Protein AF-A0A9P9U922-F1 (afdb_monomer)

Foldseek 3Di:
DPDPPLLCVLCVLVVVLVVLLVLLVVLLADDPQQAQDLDDPDPVLLVQLLVLLCLAVCLAAVPDLVVVLVVLVVVSPDDQDPDDDPPDDGPDNDSVSVLVSLQSSLNSLLLRDLQSLCSSSSNSSVSNNVSVCPDPVNVVCVDPVNVVVVVVVVVCCVVVVPDDDAADASVLPDPDPPPDDPDPDDRDGDPLLEDHSCNNNNLVVQLVVLLVVLVVLLVCVVVVVVVVDCPVSLVVLVVSLVVNVVSVVVSVVSQVSNQVVQDPDDDPPFGRLSCLNSNLVVLLVSLLSQLLSLLVCCVVCLPDVVSVVSVVSNLVSLVSLQCLQQPDDDDQDDDDVVNVSVVSNVSSSSSLNSCLLRHPDDSVVSNLLSLLSLLVVQVSVLVVVVVVDVDQDDPVVGDVVSVVSLVSQLVSLVSSVSSPDSDLVSNLVSQLSSQLSVCSNVVDDDLVSSLVSSSVSSSVSSVPSSVSSVVSSVVSNVVSVVVVVVVVVVVVVVVVVVVPDDPDDDDDDDDDDDDDPPPPVPCDLVNPCVVVCPPVVPSVVSSVCSPVCVVSVVSSVSSSPPDDGDDPPD

pLDDT: mean 71.54, std 20.99, range [20.98, 97.62]

Nearest PDB structures (foldseek):
  8fbj-assembly1_A  TM=4.186E-01  e=2.062E-01  synthetic construct

Radius of gyration: 27.74 Å; Cα contacts (8 Å, |Δi|>4): 482; chains: 1; bounding box: 73×78×80 Å

Structure (mmCIF, N/CA/C/O backbone):
data_AF-A0A9P9U922-F1
#
_entry.id   AF-A0A9P9U922-F1
#
loop_
_atom_site.group_PDB
_atom_site.id
_atom_site.type_symbol
_atom_site.label_atom_id
_atom_site.label_alt_id
_atom_site.label_comp_id
_atom_site.label_asym_id
_atom_site.label_entity_id
_atom_site.label_seq_id
_atom_site.pdbx_PDB_ins_code
_atom_site.Cartn_x
_atom_site.Cartn_y
_atom_site.Cartn_z
_atom_site.occupancy
_atom_site.B_iso_or_equiv
_atom_site.auth_seq_id
_atom_site.auth_comp_id
_atom_site.auth_asym_id
_atom_site.auth_atom_id
_atom_site.pdbx_PDB_model_num
ATOM 1 N N . MET A 1 1 ? -33.347 -17.038 28.686 1.00 32.34 1 MET A N 1
ATOM 2 C CA . MET A 1 1 ? -33.415 -18.305 27.909 1.00 32.34 1 MET A CA 1
ATOM 3 C C . MET A 1 1 ? -34.198 -18.147 26.591 1.00 32.34 1 MET A C 1
ATOM 5 O O . MET A 1 1 ? -34.842 -19.084 26.133 1.00 32.34 1 MET A O 1
ATOM 9 N N . ILE A 1 2 ? -34.115 -16.980 25.937 1.00 28.08 2 ILE A N 1
ATOM 10 C CA . ILE A 1 2 ? -34.698 -16.728 24.614 1.00 28.08 2 ILE A CA 1
ATOM 11 C C . ILE A 1 2 ? -33.537 -16.461 23.643 1.00 28.08 2 ILE A C 1
ATOM 13 O O . ILE A 1 2 ? -32.836 -15.471 23.775 1.00 28.08 2 ILE A O 1
ATOM 17 N N . ARG A 1 3 ? -33.389 -17.379 22.675 1.00 39.81 3 ARG A N 1
ATOM 18 C CA . ARG A 1 3 ? -32.701 -17.266 21.370 1.00 39.81 3 ARG A CA 1
ATOM 19 C C . ARG A 1 3 ? -31.158 -17.199 21.296 1.00 39.81 3 ARG A C 1
ATOM 21 O O . ARG A 1 3 ? -30.602 -16.337 20.630 1.00 39.81 3 ARG A O 1
ATOM 28 N N . ASN A 1 4 ? -30.508 -18.308 21.663 1.00 40.44 4 ASN A N 1
ATOM 29 C CA . ASN A 1 4 ? -29.252 -18.742 21.009 1.00 40.44 4 ASN A CA 1
ATOM 30 C C . ASN A 1 4 ? -29.443 -19.123 19.516 1.00 40.44 4 ASN A C 1
ATOM 32 O O . ASN A 1 4 ? -28.481 -19.302 18.778 1.00 40.44 4 ASN A O 1
ATOM 36 N N . GLY A 1 5 ? -30.689 -19.262 19.040 1.00 40.25 5 GLY A N 1
ATOM 37 C CA . GLY A 1 5 ? -30.994 -19.720 17.678 1.00 40.25 5 GLY A CA 1
ATOM 38 C C . GLY A 1 5 ? -30.878 -18.664 16.570 1.00 40.25 5 GLY A C 1
ATOM 39 O O . GLY A 1 5 ? -30.696 -19.034 15.413 1.00 40.25 5 GLY A O 1
ATOM 40 N N . THR A 1 6 ? -30.991 -17.368 16.882 1.00 42.88 6 THR A N 1
ATOM 41 C CA . THR A 1 6 ? -30.854 -16.283 15.887 1.00 42.88 6 THR A CA 1
ATOM 42 C C . THR A 1 6 ? -29.397 -15.896 15.664 1.00 42.88 6 THR A C 1
ATOM 44 O O . THR A 1 6 ? -29.002 -15.772 14.509 1.00 42.88 6 THR A O 1
ATOM 47 N N . ALA A 1 7 ? -28.588 -15.828 16.729 1.00 43.66 7 ALA A N 1
ATOM 48 C CA . ALA A 1 7 ? -27.140 -15.613 16.638 1.00 43.66 7 ALA A CA 1
ATOM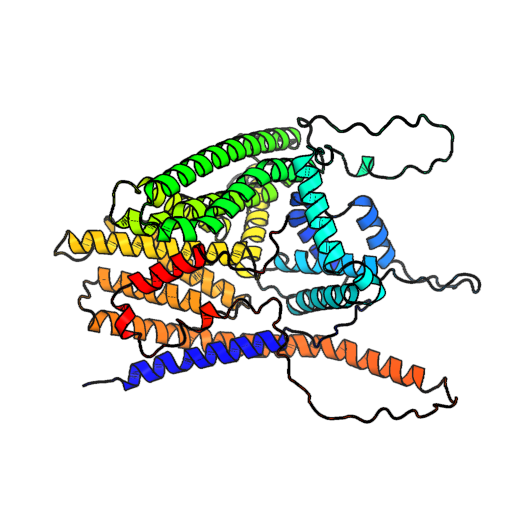 49 C C . ALA A 1 7 ? -26.437 -16.725 15.836 1.00 43.66 7 ALA A C 1
ATOM 51 O O . ALA A 1 7 ? -25.628 -16.451 14.953 1.00 43.66 7 ALA A O 1
ATOM 52 N N . ASN A 1 8 ? -26.839 -17.985 16.046 1.00 49.88 8 ASN A N 1
ATOM 53 C CA . ASN A 1 8 ? -26.314 -19.115 15.275 1.00 49.88 8 ASN A CA 1
ATOM 54 C C . ASN A 1 8 ? -26.679 -19.069 13.781 1.00 49.88 8 ASN A C 1
ATOM 56 O O . ASN A 1 8 ? -25.929 -19.595 12.964 1.00 49.88 8 ASN A O 1
ATOM 60 N N . LYS A 1 9 ? -27.809 -18.457 13.395 1.00 52.31 9 LYS A N 1
ATOM 61 C CA . LYS A 1 9 ? -28.196 -18.326 11.979 1.00 52.31 9 LYS A CA 1
ATOM 62 C C . LYS A 1 9 ? -27.484 -17.169 11.279 1.00 52.31 9 LYS A C 1
ATOM 64 O O . LYS A 1 9 ? -27.057 -17.356 10.145 1.00 52.31 9 LYS A O 1
ATOM 69 N N . SER A 1 10 ? -27.335 -16.015 11.935 1.00 52.56 10 SER A N 1
ATOM 70 C CA . SER A 1 10 ? -26.646 -14.851 11.357 1.00 52.56 10 SER A CA 1
ATOM 71 C C . SER A 1 10 ? -25.145 -15.096 11.177 1.00 52.56 10 SER A C 1
ATOM 73 O O . SER A 1 10 ? -24.567 -14.692 10.173 1.00 52.56 10 SER A O 1
ATOM 75 N N . MET A 1 11 ? -24.513 -15.833 12.094 1.00 55.59 11 MET A N 1
ATOM 76 C CA . MET A 1 11 ? -23.081 -16.143 12.018 1.00 55.59 11 MET A CA 1
ATOM 77 C C . MET A 1 11 ? -22.726 -17.330 11.113 1.00 55.59 11 MET A C 1
ATOM 79 O O . MET A 1 11 ? -21.585 -17.432 10.659 1.00 55.59 11 MET A O 1
ATOM 83 N N . ALA A 1 12 ? -23.687 -18.204 10.791 1.00 64.69 12 ALA A N 1
ATOM 84 C CA . ALA A 1 12 ? -23.466 -19.359 9.914 1.00 64.69 12 ALA A CA 1
ATOM 85 C C . ALA A 1 12 ? -22.995 -18.978 8.497 1.00 64.69 12 ALA A C 1
ATOM 87 O O . ALA A 1 12 ? -22.402 -19.802 7.798 1.00 64.69 12 ALA A O 1
ATOM 88 N N . GLY A 1 13 ? -23.218 -17.735 8.058 1.00 73.38 13 GLY A N 1
ATOM 89 C CA . GLY A 1 13 ? -22.743 -17.269 6.757 1.00 73.38 13 GLY A CA 1
ATOM 90 C C . GLY A 1 13 ? -21.287 -16.796 6.728 1.00 73.38 13 GLY A C 1
ATOM 91 O O . GLY A 1 13 ? -20.715 -16.734 5.644 1.00 73.38 13 GLY A O 1
ATOM 92 N N . VAL A 1 14 ? -20.630 -16.550 7.871 1.00 76.69 14 VAL A N 1
ATOM 93 C CA . VAL A 1 14 ? -19.193 -16.198 7.896 1.00 76.69 14 VAL A CA 1
ATOM 94 C C . VAL A 1 14 ? -18.318 -17.347 7.357 1.00 76.69 14 VAL A C 1
ATOM 96 O O . VAL A 1 14 ? -17.495 -17.093 6.469 1.00 76.69 14 VAL A O 1
ATOM 99 N N . PRO A 1 15 ? -18.515 -18.619 7.772 1.00 82.62 15 PRO A N 1
ATOM 100 C CA . PRO A 1 15 ? -17.870 -19.765 7.128 1.00 82.62 15 PRO A CA 1
ATOM 101 C C . PRO A 1 15 ? -18.135 -19.848 5.621 1.00 82.62 15 PRO A C 1
ATOM 103 O O . PRO A 1 15 ? -17.223 -20.168 4.858 1.00 82.62 15 PRO A O 1
ATOM 106 N N . LYS A 1 16 ? -19.351 -19.508 5.172 1.00 87.62 16 LYS A N 1
ATOM 107 C CA . LYS A 1 16 ? -19.702 -19.478 3.745 1.00 87.62 16 LYS A CA 1
ATOM 108 C C . LYS A 1 16 ? -18.921 -18.398 2.993 1.00 87.62 16 LYS A C 1
ATOM 110 O O . LYS A 1 16 ? -18.340 -18.705 1.955 1.00 87.62 16 LYS A O 1
ATOM 115 N N . CYS A 1 17 ? -18.817 -17.181 3.531 1.00 84.69 17 CYS A N 1
ATOM 116 C CA . CYS A 1 17 ? -17.951 -16.133 2.980 1.00 84.69 17 CYS A CA 1
ATOM 117 C C . CYS A 1 17 ? -16.496 -16.611 2.869 1.00 84.69 17 CYS A C 1
ATOM 119 O O . CYS A 1 17 ? -15.864 -16.419 1.833 1.00 84.69 17 CYS A O 1
ATOM 121 N N . LYS A 1 18 ? -15.970 -17.293 3.899 1.00 83.44 18 LYS A N 1
ATOM 122 C CA . LYS A 1 18 ? -14.609 -17.858 3.888 1.00 83.44 18 LYS A CA 1
ATOM 123 C C . LYS A 1 18 ? -14.441 -18.941 2.814 1.00 83.44 18 LYS A C 1
ATOM 125 O O . LYS A 1 18 ? -13.422 -18.962 2.126 1.00 83.44 18 LYS A O 1
ATOM 130 N N . ALA A 1 19 ? -15.426 -19.821 2.646 1.00 85.56 19 ALA A N 1
ATOM 131 C CA . ALA A 1 19 ? -15.414 -20.859 1.616 1.00 85.56 19 ALA A CA 1
ATOM 132 C C . ALA A 1 19 ? -15.470 -20.267 0.195 1.00 85.56 19 ALA A C 1
ATOM 134 O O . ALA A 1 19 ? -14.677 -20.659 -0.664 1.00 85.56 19 ALA A O 1
ATOM 135 N N . LEU A 1 20 ? -16.337 -19.276 -0.040 1.00 89.50 20 LEU A N 1
ATOM 136 C CA . LEU A 1 20 ? -16.406 -18.543 -1.308 1.00 89.50 20 LEU A CA 1
ATOM 137 C C . LEU A 1 20 ? -15.093 -17.811 -1.592 1.00 89.50 20 LEU A C 1
ATOM 139 O O . LEU A 1 20 ? -14.554 -17.932 -2.685 1.00 89.50 20 LEU A O 1
ATOM 143 N N . ALA A 1 21 ? -14.520 -17.137 -0.593 1.00 82.94 21 ALA A N 1
ATOM 144 C CA . ALA A 1 21 ? -13.228 -16.473 -0.719 1.00 82.94 21 ALA A CA 1
ATOM 145 C C . ALA A 1 21 ? -12.113 -17.442 -1.136 1.00 82.94 21 ALA A C 1
ATOM 147 O O . ALA A 1 21 ? -11.343 -17.140 -2.046 1.00 82.94 21 ALA A O 1
ATOM 148 N N . ARG A 1 22 ? -12.038 -18.624 -0.507 1.00 81.50 22 ARG A N 1
ATOM 149 C CA . ARG A 1 22 ? -11.086 -19.682 -0.889 1.00 81.50 22 ARG A CA 1
ATOM 150 C C . ARG A 1 22 ? -11.317 -20.159 -2.321 1.00 81.50 22 ARG A C 1
ATOM 152 O O . ARG A 1 22 ? -10.355 -20.287 -3.066 1.00 81.50 22 ARG A O 1
ATOM 159 N N . THR A 1 23 ? -12.574 -20.355 -2.707 1.00 89.44 23 THR A N 1
ATOM 160 C CA . THR A 1 23 ? -12.953 -20.796 -4.058 1.00 89.44 23 THR A CA 1
ATOM 161 C C . THR A 1 23 ? -12.551 -19.767 -5.115 1.00 89.44 23 THR A C 1
ATOM 163 O O . THR A 1 23 ? -11.872 -20.115 -6.074 1.00 89.44 23 THR A O 1
ATOM 166 N N . ILE A 1 24 ? -12.880 -18.489 -4.906 1.00 84.50 24 ILE A N 1
ATOM 167 C CA . ILE A 1 24 ? -12.499 -17.383 -5.796 1.00 84.50 24 ILE A CA 1
ATOM 168 C C . ILE A 1 24 ? -10.975 -17.293 -5.924 1.00 84.50 24 ILE A C 1
ATOM 170 O O . ILE A 1 24 ? -10.453 -17.159 -7.026 1.00 84.50 24 ILE A O 1
ATOM 174 N N . LYS A 1 25 ? -10.242 -17.364 -4.804 1.00 81.62 25 LYS A N 1
ATOM 175 C CA . LYS A 1 25 ? -8.772 -17.324 -4.818 1.00 81.62 25 LYS A CA 1
ATOM 176 C C . LYS A 1 25 ? -8.188 -18.505 -5.592 1.00 81.62 25 LYS A C 1
ATOM 178 O O . LYS A 1 25 ? -7.341 -18.279 -6.444 1.00 81.62 25 LYS A O 1
ATOM 183 N N . ALA A 1 26 ? -8.681 -19.719 -5.349 1.00 80.62 26 ALA A N 1
ATOM 184 C CA . ALA A 1 26 ? -8.250 -20.913 -6.071 1.00 80.62 26 ALA A CA 1
ATOM 185 C C . ALA A 1 26 ? -8.531 -20.808 -7.578 1.00 80.62 26 ALA A C 1
ATOM 187 O O . ALA A 1 26 ? -7.678 -21.167 -8.374 1.00 80.62 26 ALA A O 1
ATOM 188 N N . GLN A 1 27 ? -9.683 -20.256 -7.973 1.00 85.12 27 GLN A N 1
ATOM 189 C CA . GLN A 1 27 ? -10.014 -20.023 -9.383 1.00 85.12 27 GLN A CA 1
ATOM 190 C C . GLN A 1 27 ? -9.101 -18.991 -10.048 1.00 85.12 27 GLN A C 1
ATOM 192 O O . GLN A 1 27 ? -8.817 -19.116 -11.230 1.00 85.12 27 GLN A O 1
ATOM 197 N N . ARG A 1 28 ? -8.664 -17.961 -9.313 1.00 83.31 28 ARG A N 1
ATOM 198 C CA . ARG A 1 28 ? -7.749 -16.926 -9.827 1.00 83.31 28 ARG A CA 1
ATOM 199 C C . ARG A 1 28 ? -6.320 -17.429 -10.001 1.00 83.31 28 ARG A C 1
ATOM 201 O O . ARG A 1 28 ? -5.574 -16.834 -10.772 1.00 83.31 28 ARG A O 1
ATOM 208 N N . THR A 1 29 ? -5.931 -18.463 -9.263 1.00 80.56 29 THR A N 1
ATOM 209 C CA . THR A 1 29 ? -4.588 -19.032 -9.312 1.00 80.56 29 THR A CA 1
ATOM 210 C C . THR A 1 29 ? -4.465 -19.979 -10.509 1.00 80.56 29 THR A C 1
ATOM 212 O O . THR A 1 29 ? -5.169 -20.989 -10.548 1.00 80.56 29 THR A O 1
ATOM 215 N N . PRO A 1 30 ? -3.583 -19.696 -11.485 1.00 81.50 30 PRO A N 1
ATOM 216 C CA . PRO A 1 30 ? -3.319 -20.632 -12.569 1.00 81.50 30 PRO A CA 1
ATOM 217 C C . PRO A 1 30 ? -2.606 -21.890 -12.038 1.00 81.50 30 PRO A C 1
ATOM 219 O O . PRO A 1 30 ? -1.911 -21.817 -11.018 1.00 81.50 30 PRO A O 1
ATOM 222 N N . PRO A 1 31 ? -2.746 -23.045 -12.715 1.00 84.12 31 PRO A N 1
ATOM 223 C CA . PRO A 1 31 ? -1.982 -24.237 -12.368 1.00 84.12 31 PRO A CA 1
ATOM 224 C C . PRO A 1 31 ? -0.480 -23.956 -12.494 1.00 84.12 31 PRO A C 1
ATOM 226 O O . PRO A 1 31 ? -0.033 -23.297 -13.431 1.00 84.12 31 PRO A O 1
ATOM 229 N N . TRP A 1 32 ? 0.297 -24.459 -11.537 1.00 75.62 32 TRP A N 1
ATOM 230 C CA . TRP A 1 32 ? 1.753 -24.366 -11.562 1.00 75.62 32 TRP A CA 1
ATOM 231 C C . TRP A 1 32 ? 2.366 -25.665 -12.112 1.00 75.62 32 TRP A C 1
ATOM 233 O O . TRP A 1 32 ? 1.946 -26.739 -11.673 1.00 75.62 32 TRP A O 1
ATOM 243 N N . PRO A 1 33 ? 3.386 -25.608 -12.992 1.00 82.69 33 PRO A N 1
ATOM 244 C CA . PRO A 1 33 ? 4.046 -24.406 -13.516 1.00 82.69 33 PRO A CA 1
ATOM 245 C C . PRO A 1 33 ? 3.242 -23.704 -14.622 1.00 82.69 33 PRO A C 1
ATOM 247 O O . PRO A 1 33 ? 2.665 -24.359 -15.488 1.00 82.69 33 PRO A O 1
ATOM 250 N N . ALA A 1 34 ? 3.248 -22.368 -14.616 1.00 82.75 34 ALA A N 1
ATOM 251 C CA . ALA A 1 34 ? 2.638 -21.556 -15.668 1.00 82.75 34 ALA A CA 1
ATOM 252 C C . ALA A 1 34 ? 3.722 -21.156 -16.675 1.00 82.75 34 ALA A C 1
ATOM 254 O O . ALA A 1 34 ? 4.553 -20.300 -16.391 1.00 82.75 34 ALA A O 1
ATOM 255 N N . ILE A 1 35 ? 3.758 -21.800 -17.838 1.00 87.00 35 ILE A N 1
ATOM 256 C CA . ILE A 1 35 ? 4.829 -21.574 -18.818 1.00 87.00 35 ILE A CA 1
ATOM 257 C C . ILE A 1 35 ? 4.649 -20.191 -19.472 1.00 87.00 35 ILE A C 1
ATOM 259 O O . ILE A 1 35 ? 3.552 -19.913 -19.961 1.00 87.00 35 ILE A O 1
ATOM 263 N N . PRO A 1 36 ? 5.696 -19.341 -19.537 1.00 85.31 36 PRO A N 1
ATOM 264 C CA . PRO A 1 36 ? 5.629 -18.064 -20.240 1.00 85.31 36 PRO A CA 1
ATOM 265 C C . PRO A 1 36 ? 5.176 -18.225 -21.692 1.00 85.31 36 PRO A C 1
ATOM 267 O O . PRO A 1 36 ? 5.830 -18.900 -22.491 1.00 85.31 36 PRO A O 1
ATOM 270 N N . THR A 1 37 ? 4.062 -17.585 -22.051 1.00 88.94 37 THR A N 1
ATOM 271 C CA . THR A 1 37 ? 3.566 -17.578 -23.438 1.00 88.94 37 THR A CA 1
ATOM 272 C C . THR A 1 37 ? 4.006 -16.330 -24.194 1.00 88.94 37 THR A C 1
ATOM 274 O O . THR A 1 37 ? 4.562 -15.401 -23.604 1.00 88.94 37 THR A O 1
ATOM 277 N N . ARG A 1 38 ? 3.733 -16.280 -25.504 1.00 87.44 38 ARG A N 1
ATOM 278 C CA . ARG A 1 38 ? 3.955 -15.071 -26.311 1.00 87.44 38 ARG A CA 1
ATOM 279 C C . ARG A 1 38 ? 2.786 -14.090 -26.305 1.00 87.44 38 ARG A C 1
ATOM 281 O O . ARG A 1 38 ? 2.889 -13.014 -26.882 1.00 87.44 38 ARG A O 1
ATOM 288 N N . ASP A 1 39 ? 1.691 -14.459 -25.652 1.00 87.50 39 ASP A N 1
ATOM 289 C CA . ASP A 1 39 ? 0.447 -13.711 -25.746 1.00 87.50 39 ASP A CA 1
ATOM 290 C C . ASP A 1 39 ? 0.516 -12.433 -24.918 1.00 87.50 39 ASP A C 1
ATOM 292 O O . ASP A 1 39 ? 0.851 -12.442 -23.726 1.00 87.50 39 ASP A O 1
ATOM 296 N N . LEU A 1 40 ? 0.151 -11.337 -25.572 1.00 90.56 40 LEU A N 1
ATOM 297 C CA . LEU A 1 40 ? -0.050 -10.030 -24.972 1.00 90.56 40 LEU A CA 1
ATOM 298 C C . LEU A 1 40 ? -1.486 -9.570 -25.258 1.00 90.56 40 LEU A C 1
ATOM 300 O O . LEU A 1 40 ? -2.073 -9.972 -26.268 1.00 90.56 40 LEU A O 1
ATOM 304 N N . PRO A 1 41 ? -2.072 -8.714 -24.402 1.00 93.12 41 PRO A N 1
ATOM 305 C CA . PRO A 1 41 ? -3.314 -8.027 -24.729 1.00 93.12 41 PRO A CA 1
ATOM 306 C C . PRO A 1 41 ? -3.183 -7.228 -26.037 1.00 93.12 41 PRO A C 1
ATOM 308 O O . PRO A 1 41 ? -2.066 -6.926 -26.468 1.00 93.12 41 PRO A O 1
ATOM 311 N N . PRO A 1 42 ? -4.307 -6.810 -26.650 1.00 94.69 42 PRO A N 1
ATOM 312 C CA . PRO A 1 42 ? -4.281 -5.870 -27.765 1.00 94.69 42 PRO A CA 1
ATOM 313 C C . PRO A 1 42 ? -3.360 -4.681 -27.473 1.00 94.69 42 PRO A C 1
ATOM 315 O O . PRO A 1 42 ? -3.430 -4.119 -26.379 1.00 94.69 42 PRO A O 1
ATOM 318 N N . ARG A 1 43 ? -2.542 -4.269 -28.453 1.00 94.12 43 ARG A N 1
ATOM 319 C CA . ARG A 1 43 ? -1.527 -3.209 -28.294 1.00 94.12 43 ARG A CA 1
ATOM 320 C C . ARG A 1 43 ? -2.062 -1.960 -27.590 1.00 94.12 43 ARG A C 1
ATOM 322 O O . ARG A 1 43 ? -1.434 -1.470 -26.667 1.00 94.12 43 ARG A O 1
ATOM 329 N N . ALA A 1 44 ? -3.277 -1.526 -27.929 1.00 95.62 44 ALA A N 1
ATOM 330 C CA . ALA A 1 44 ? -3.920 -0.372 -27.299 1.00 95.62 44 ALA A CA 1
ATOM 331 C C . ALA A 1 44 ? -4.126 -0.509 -25.776 1.00 95.62 44 ALA A C 1
ATOM 333 O O . ALA A 1 44 ? -4.098 0.495 -25.068 1.00 95.62 44 ALA A O 1
ATOM 334 N N . ILE A 1 45 ? -4.366 -1.723 -25.270 1.00 95.75 45 ILE A N 1
ATOM 335 C CA . ILE A 1 45 ? -4.446 -2.005 -23.830 1.00 95.75 45 ILE A CA 1
ATOM 336 C C . ILE A 1 45 ? -3.031 -2.064 -23.257 1.00 95.75 45 ILE A C 1
ATOM 338 O O . ILE A 1 45 ? -2.760 -1.423 -22.249 1.00 95.75 45 ILE A O 1
ATOM 342 N N . THR A 1 46 ? -2.123 -2.781 -23.919 1.00 96.12 46 THR A N 1
ATOM 343 C CA . THR A 1 46 ? -0.720 -2.925 -23.505 1.00 96.12 46 THR A CA 1
ATOM 344 C C . THR A 1 46 ? -0.030 -1.568 -23.328 1.00 96.12 46 THR A C 1
ATOM 346 O O . THR A 1 46 ? 0.558 -1.324 -22.276 1.00 96.12 46 THR A O 1
ATOM 349 N N . ASP A 1 47 ? -0.205 -0.645 -24.277 1.00 96.69 47 ASP A N 1
ATOM 350 C CA . ASP A 1 47 ? 0.311 0.728 -24.214 1.00 96.69 47 ASP A CA 1
ATOM 351 C C . ASP A 1 47 ? -0.221 1.476 -22.976 1.00 96.69 47 ASP A C 1
ATOM 353 O O . ASP A 1 47 ? 0.543 2.099 -22.241 1.00 96.69 47 ASP A O 1
ATOM 357 N N . GLN A 1 48 ? -1.523 1.359 -22.681 1.00 96.19 48 GLN A N 1
ATOM 358 C CA . GLN A 1 48 ? -2.130 1.995 -21.503 1.00 96.19 48 GLN A CA 1
ATOM 359 C C . GLN A 1 48 ? -1.597 1.422 -20.182 1.00 96.19 48 GLN A C 1
ATOM 361 O O . GLN A 1 48 ? -1.450 2.158 -19.205 1.00 96.19 48 GLN A O 1
ATOM 366 N N . LEU A 1 49 ? -1.315 0.117 -20.126 1.00 93.69 49 LEU A N 1
ATOM 367 C CA . LEU A 1 49 ? -0.741 -0.525 -18.941 1.00 93.69 49 LEU A CA 1
ATOM 368 C C . LEU A 1 49 ? 0.716 -0.105 -18.720 1.00 93.69 49 LEU A C 1
ATOM 370 O O . LEU A 1 49 ? 1.096 0.168 -17.581 1.00 93.69 49 LEU A O 1
ATOM 374 N N . ILE A 1 50 ? 1.507 0.002 -19.791 1.00 94.75 50 ILE A N 1
ATOM 375 C CA . ILE A 1 50 ? 2.872 0.541 -19.730 1.00 94.75 50 ILE A CA 1
ATOM 376 C C . ILE A 1 50 ? 2.829 1.988 -19.227 1.00 94.75 50 ILE A C 1
ATOM 378 O O . ILE A 1 50 ? 3.535 2.325 -18.280 1.00 94.75 50 ILE A O 1
ATOM 382 N N . ASP A 1 51 ? 1.940 2.826 -19.765 1.00 93.56 51 ASP A N 1
ATOM 383 C CA . ASP A 1 51 ? 1.756 4.204 -19.293 1.00 93.56 51 ASP A CA 1
ATOM 384 C C . ASP A 1 51 ? 1.385 4.275 -17.805 1.00 93.56 51 ASP A C 1
ATOM 386 O O . ASP A 1 51 ? 1.861 5.154 -17.079 1.00 93.56 51 ASP A O 1
ATOM 390 N N . CYS A 1 52 ? 0.548 3.350 -17.328 1.00 91.50 52 CYS A N 1
ATOM 391 C CA . CYS A 1 52 ? 0.210 3.234 -15.912 1.00 91.50 52 CYS A CA 1
ATOM 392 C C . CYS A 1 52 ? 1.447 2.935 -15.056 1.00 91.50 52 CYS A C 1
ATOM 394 O O . CYS A 1 52 ? 1.651 3.596 -14.036 1.00 91.50 52 CYS A O 1
ATOM 396 N N . TYR A 1 53 ? 2.288 1.987 -15.476 1.00 90.62 53 TYR A N 1
ATOM 397 C CA . TYR A 1 53 ? 3.549 1.671 -14.803 1.00 90.62 53 TYR A CA 1
ATOM 398 C C . TYR A 1 53 ? 4.509 2.872 -14.792 1.00 90.62 53 TYR A C 1
ATOM 400 O O . TYR A 1 53 ? 4.988 3.264 -13.725 1.00 90.62 53 TYR A O 1
ATOM 408 N N . LEU A 1 54 ? 4.719 3.510 -15.951 1.00 90.38 54 LEU A N 1
ATOM 409 C CA . LEU A 1 54 ? 5.636 4.644 -16.104 1.00 90.38 54 LEU A CA 1
ATOM 410 C C . LEU A 1 54 ? 5.246 5.829 -15.204 1.00 90.38 54 LEU A C 1
ATOM 412 O O . LEU A 1 54 ? 6.091 6.461 -14.573 1.00 90.38 54 LEU A O 1
ATOM 416 N N . ARG A 1 55 ? 3.943 6.112 -15.090 1.00 90.12 55 ARG A N 1
ATOM 417 C CA . ARG A 1 55 ? 3.414 7.206 -14.255 1.00 90.12 55 ARG A CA 1
ATOM 418 C C . ARG A 1 55 ? 3.385 6.895 -12.758 1.00 90.12 55 ARG A C 1
ATOM 420 O O . ARG A 1 55 ? 3.074 7.794 -11.977 1.00 90.12 55 ARG A O 1
ATOM 427 N N . THR A 1 56 ? 3.630 5.646 -12.361 1.00 86.56 56 THR A N 1
ATOM 428 C CA . THR A 1 56 ? 3.548 5.206 -10.964 1.00 86.56 56 THR A CA 1
ATOM 429 C C . THR A 1 56 ? 4.886 4.657 -10.478 1.00 86.56 56 THR A C 1
ATOM 431 O O . THR A 1 56 ? 5.700 5.413 -9.952 1.00 86.56 56 THR A O 1
ATOM 434 N N . PHE A 1 57 ? 5.141 3.364 -10.651 1.00 83.81 57 PHE A N 1
ATOM 435 C CA . PHE A 1 57 ? 6.312 2.689 -10.094 1.00 83.81 57 PHE A CA 1
ATOM 436 C C . PHE A 1 57 ? 7.620 3.124 -10.757 1.00 83.81 57 PHE A C 1
ATOM 438 O O . PHE A 1 57 ? 8.608 3.306 -10.049 1.00 83.81 57 PHE A O 1
ATOM 445 N N . GLU A 1 58 ? 7.633 3.392 -12.066 1.00 86.38 58 GLU A N 1
ATOM 446 C CA . GLU A 1 58 ? 8.860 3.878 -12.714 1.00 86.38 58 GLU A CA 1
ATOM 447 C C . GLU A 1 58 ? 9.271 5.252 -12.178 1.00 86.38 58 GLU A C 1
ATOM 449 O O . GLU A 1 58 ? 10.438 5.464 -11.873 1.00 86.38 58 GLU A O 1
ATOM 454 N N . SER A 1 59 ? 8.304 6.150 -11.941 1.00 87.75 59 SER A N 1
ATOM 455 C CA . SER A 1 59 ? 8.566 7.477 -11.358 1.00 87.75 59 SER A CA 1
ATOM 456 C C . SER A 1 59 ? 9.189 7.434 -9.954 1.00 87.75 59 SER A C 1
ATOM 458 O O . SER A 1 59 ? 9.742 8.433 -9.493 1.00 87.75 59 SER A O 1
ATOM 460 N N . LEU A 1 60 ? 9.093 6.289 -9.266 1.00 80.81 60 LEU A N 1
ATOM 461 C CA . LEU A 1 60 ? 9.680 6.052 -7.949 1.00 80.81 60 LEU A CA 1
ATOM 462 C C . LEU A 1 60 ? 11.043 5.361 -8.031 1.00 80.81 60 LEU A C 1
ATOM 464 O O . LEU A 1 60 ? 11.983 5.801 -7.369 1.00 80.81 60 LEU A O 1
ATOM 468 N N . TYR A 1 61 ? 11.115 4.268 -8.793 1.00 77.75 61 TYR A N 1
ATOM 469 C CA . TYR A 1 61 ? 12.177 3.267 -8.668 1.00 77.75 61 TYR A CA 1
ATOM 470 C C . TYR A 1 61 ? 13.148 3.229 -9.845 1.00 77.75 61 TYR A C 1
ATOM 472 O O . TYR A 1 61 ? 14.285 2.817 -9.645 1.00 77.75 61 TYR A O 1
ATOM 480 N N . GLN A 1 62 ? 12.717 3.666 -11.032 1.00 81.94 62 GLN A N 1
ATOM 481 C CA . GLN A 1 62 ? 13.510 3.652 -12.268 1.00 81.94 62 GLN A CA 1
ATOM 482 C C . GLN A 1 62 ? 14.181 2.318 -12.557 1.00 81.94 62 GLN A C 1
ATOM 484 O O . GLN A 1 62 ? 15.405 2.179 -12.554 1.00 81.94 62 GLN A O 1
ATOM 489 N N . VAL A 1 63 ? 13.345 1.302 -12.732 1.00 80.12 63 VAL A N 1
ATOM 490 C CA . VAL A 1 63 ? 13.834 -0.054 -12.971 1.00 80.12 63 VAL A CA 1
ATOM 491 C C . VAL A 1 63 ? 14.238 -0.224 -14.436 1.00 80.12 63 VAL A C 1
ATOM 493 O O . VAL A 1 63 ? 15.076 -1.074 -14.739 1.00 80.12 63 VAL A O 1
ATOM 496 N N . LEU A 1 64 ? 13.652 0.554 -15.350 1.00 80.94 64 LEU A N 1
ATOM 497 C CA . LEU A 1 64 ? 13.831 0.398 -16.787 1.00 80.94 64 LEU A CA 1
ATOM 498 C C . LEU A 1 64 ? 14.676 1.538 -17.356 1.00 80.94 64 LEU A C 1
ATOM 500 O O . LEU A 1 64 ? 14.459 2.703 -17.053 1.00 80.94 64 LEU A O 1
ATOM 504 N N . HIS A 1 65 ? 15.568 1.216 -18.291 1.00 84.50 65 HIS A N 1
ATOM 505 C CA . HIS A 1 65 ? 16.073 2.229 -19.212 1.00 84.50 65 HIS A CA 1
ATOM 506 C C . HIS A 1 65 ? 14.992 2.493 -20.270 1.00 84.50 65 HIS A C 1
ATOM 508 O O . HIS A 1 65 ? 14.790 1.679 -21.180 1.00 84.50 65 HIS A O 1
ATOM 514 N N . ILE A 1 66 ? 14.252 3.598 -20.125 1.00 84.94 66 ILE A N 1
ATOM 515 C CA . ILE A 1 66 ? 13.015 3.849 -20.883 1.00 84.94 66 ILE A CA 1
ATOM 516 C C . ILE A 1 66 ? 13.239 3.843 -22.407 1.00 84.94 66 ILE A C 1
ATOM 518 O O . ILE A 1 66 ? 12.419 3.236 -23.105 1.00 84.94 66 ILE A O 1
ATOM 522 N N . PRO A 1 67 ? 14.303 4.465 -22.960 1.00 86.62 67 PRO A N 1
ATOM 523 C CA . PRO A 1 67 ? 14.539 4.462 -24.402 1.00 86.62 67 PRO A CA 1
ATOM 524 C C . PRO A 1 67 ? 14.718 3.053 -24.981 1.00 86.62 67 PRO A C 1
ATOM 526 O O . PRO A 1 67 ? 14.045 2.711 -25.953 1.00 86.62 67 PRO A O 1
ATOM 529 N N . SER A 1 68 ? 15.565 2.219 -24.363 1.00 80.50 68 SER A N 1
ATOM 530 C CA . SER A 1 68 ? 15.785 0.835 -24.818 1.00 80.50 68 SER A CA 1
ATOM 531 C C . SER A 1 68 ? 14.524 -0.004 -24.671 1.00 80.50 68 SER A C 1
ATOM 533 O O . SER A 1 68 ? 14.117 -0.661 -25.620 1.00 80.50 68 SER A O 1
ATOM 535 N N . PHE A 1 69 ? 13.844 0.096 -23.525 1.00 87.62 69 PHE A N 1
ATOM 536 C CA . PHE A 1 69 ? 12.605 -0.641 -23.297 1.00 87.62 69 PHE A CA 1
ATOM 537 C C . PHE A 1 69 ? 11.542 -0.320 -24.358 1.00 87.62 69 PHE A C 1
ATOM 539 O O . PHE A 1 69 ? 10.880 -1.226 -24.857 1.00 87.62 69 PHE A O 1
ATOM 546 N N . LYS A 1 70 ? 11.377 0.959 -24.726 1.00 90.06 70 LYS A N 1
ATOM 547 C CA . LYS A 1 70 ? 10.425 1.367 -25.772 1.00 90.06 70 LYS A CA 1
ATOM 548 C C . LYS A 1 70 ? 10.821 0.850 -27.150 1.00 90.06 70 LYS A C 1
ATOM 550 O O . LYS A 1 70 ? 9.946 0.378 -27.869 1.00 90.06 70 LYS A O 1
ATOM 555 N N . HIS A 1 71 ? 12.106 0.915 -27.494 1.00 87.44 71 HIS A N 1
ATOM 556 C CA . HIS A 1 71 ? 12.617 0.382 -28.754 1.00 87.44 71 HIS A CA 1
ATOM 557 C C . HIS A 1 71 ? 12.341 -1.123 -28.880 1.00 87.44 71 HIS A C 1
ATOM 559 O O . HIS A 1 71 ? 11.715 -1.564 -29.844 1.00 87.44 71 HIS A O 1
ATOM 565 N N . ASP A 1 72 ? 12.714 -1.893 -27.859 1.00 85.25 72 ASP A N 1
ATOM 566 C CA . ASP A 1 72 ? 12.526 -3.344 -27.837 1.00 85.25 72 ASP A CA 1
ATOM 567 C C . ASP A 1 72 ? 11.033 -3.716 -27.802 1.00 85.25 72 ASP A C 1
ATOM 569 O O . ASP A 1 72 ? 10.601 -4.680 -28.436 1.00 85.25 72 ASP A O 1
ATOM 573 N N . TYR A 1 73 ? 10.206 -2.919 -27.114 1.00 91.00 73 TYR A N 1
ATOM 574 C CA . TYR A 1 73 ? 8.753 -3.085 -27.097 1.00 91.00 73 TYR A CA 1
ATOM 575 C C . TYR A 1 73 ? 8.119 -2.846 -28.472 1.00 91.00 73 TYR A C 1
ATOM 577 O O . TYR A 1 73 ? 7.229 -3.597 -28.870 1.00 91.00 73 TYR A O 1
ATOM 585 N N . GLU A 1 74 ? 8.553 -1.823 -29.211 1.00 92.12 74 GLU A N 1
ATOM 586 C CA . GLU A 1 74 ? 8.062 -1.551 -30.566 1.00 92.12 74 GLU A CA 1
ATOM 587 C C . GLU A 1 74 ? 8.382 -2.706 -31.521 1.00 92.12 74 GLU A C 1
ATOM 589 O O . GLU A 1 74 ? 7.498 -3.123 -32.278 1.00 92.12 74 GLU A O 1
ATOM 594 N N . ALA A 1 75 ? 9.579 -3.289 -31.401 1.00 89.12 75 ALA A N 1
ATOM 595 C CA . ALA A 1 75 ? 10.017 -4.438 -32.189 1.00 89.12 75 ALA A CA 1
ATOM 596 C C . ALA A 1 75 ? 9.145 -5.694 -31.979 1.00 89.12 75 ALA A C 1
ATOM 598 O O . ALA A 1 75 ? 8.996 -6.499 -32.899 1.00 89.12 75 ALA A O 1
ATOM 599 N N . LEU A 1 76 ? 8.496 -5.859 -30.814 1.00 87.00 76 LEU A N 1
ATOM 600 C CA . LEU A 1 76 ? 7.568 -6.979 -30.568 1.00 87.00 76 LEU A CA 1
ATOM 601 C C . LEU A 1 76 ? 6.334 -6.963 -31.484 1.00 87.00 76 LEU A C 1
ATOM 603 O O . LEU A 1 76 ? 5.692 -8.000 -31.661 1.00 87.00 76 LEU A O 1
ATOM 607 N N . TRP A 1 77 ? 5.980 -5.801 -32.036 1.00 89.25 77 TRP A N 1
ATOM 608 C CA . TRP A 1 77 ? 4.803 -5.624 -32.889 1.00 89.25 77 TRP A CA 1
ATOM 609 C C . TRP A 1 77 ? 5.134 -5.601 -34.383 1.00 89.25 77 TRP A C 1
ATOM 611 O O . TRP A 1 77 ? 4.218 -5.469 -35.201 1.00 89.25 77 TRP A O 1
ATOM 621 N N . GLU A 1 78 ? 6.410 -5.706 -34.751 1.00 84.38 78 GLU A N 1
ATOM 622 C CA . GLU A 1 78 ? 6.819 -5.751 -36.150 1.00 84.38 78 GLU A CA 1
ATOM 623 C C . GLU A 1 78 ? 6.414 -7.091 -36.790 1.00 84.38 78 GLU A C 1
ATOM 625 O O . GLU A 1 78 ? 6.555 -8.156 -36.180 1.00 84.38 78 GLU A O 1
ATOM 630 N N . PRO A 1 79 ? 5.866 -7.078 -38.019 1.00 70.69 79 PRO A N 1
ATOM 631 C CA . PRO A 1 79 ? 5.488 -8.306 -38.699 1.00 70.69 79 PRO A CA 1
ATOM 632 C C . PRO A 1 79 ? 6.728 -9.152 -39.001 1.00 70.69 79 PRO A C 1
ATOM 634 O O . PRO A 1 79 ? 7.737 -8.639 -39.483 1.00 70.69 79 PRO A O 1
ATOM 637 N N . ALA A 1 80 ? 6.622 -10.465 -38.780 1.00 65.31 80 ALA A N 1
ATOM 638 C CA . ALA A 1 80 ? 7.675 -11.403 -39.155 1.00 65.31 80 ALA A CA 1
ATOM 639 C C . ALA A 1 80 ? 8.028 -11.241 -40.650 1.00 65.31 80 ALA A C 1
ATOM 641 O O . ALA A 1 80 ? 7.118 -11.072 -41.474 1.00 65.31 80 ALA A O 1
ATOM 642 N N . PRO A 1 81 ? 9.319 -11.290 -41.025 1.00 64.69 81 PRO A N 1
ATOM 643 C CA . PRO A 1 81 ? 9.745 -11.032 -42.395 1.00 64.69 81 PRO A CA 1
ATOM 644 C C . PRO A 1 81 ? 9.053 -11.977 -43.389 1.00 64.69 81 PRO A C 1
ATOM 646 O O . PRO A 1 81 ? 9.074 -13.197 -43.239 1.00 64.69 81 PRO A O 1
ATOM 649 N N . VAL A 1 82 ? 8.444 -11.391 -44.428 1.00 61.62 82 VAL A N 1
ATOM 650 C CA . VAL A 1 82 ? 7.654 -12.086 -45.472 1.00 61.62 82 VAL A CA 1
ATOM 651 C C . VAL A 1 82 ? 8.498 -13.099 -46.261 1.00 61.62 82 VAL A C 1
ATOM 653 O O . VAL A 1 82 ? 7.974 -14.082 -46.785 1.00 61.62 82 VAL A O 1
ATOM 656 N N . HIS A 1 83 ? 9.814 -12.888 -46.300 1.00 65.19 83 HIS A N 1
ATOM 657 C CA . HIS A 1 83 ? 10.797 -13.825 -46.823 1.00 65.19 83 HIS A CA 1
ATOM 658 C C . HIS A 1 83 ? 11.813 -14.128 -45.719 1.00 65.19 83 HIS A C 1
ATOM 660 O O . HIS A 1 83 ? 12.732 -13.331 -45.528 1.00 65.19 83 HIS A O 1
ATOM 666 N N . PRO A 1 84 ? 11.653 -15.229 -44.963 1.00 60.06 84 PRO A N 1
ATOM 667 C CA . PRO A 1 84 ? 12.707 -15.680 -44.071 1.00 60.06 84 PRO A CA 1
ATOM 668 C C . PRO A 1 84 ? 13.915 -16.042 -44.936 1.00 60.06 84 PRO A C 1
ATOM 670 O O . PRO A 1 84 ? 13.828 -16.926 -45.790 1.00 60.06 84 PRO A O 1
ATOM 673 N N . ASP A 1 85 ? 15.013 -15.314 -44.755 1.00 65.50 85 ASP A N 1
ATOM 674 C CA . ASP A 1 85 ? 16.299 -15.696 -45.320 1.00 65.50 85 ASP A CA 1
ATOM 675 C C . ASP A 1 85 ? 16.642 -17.099 -44.778 1.00 65.50 85 ASP A C 1
ATOM 677 O O . ASP A 1 85 ? 16.684 -17.267 -43.556 1.00 65.50 85 ASP A O 1
ATOM 681 N N . PRO A 1 86 ? 16.813 -18.127 -45.632 1.00 63.06 86 PRO A N 1
ATOM 682 C CA . PRO A 1 86 ? 17.111 -19.487 -45.182 1.00 63.06 86 PRO A CA 1
ATOM 683 C C . PRO A 1 86 ? 18.421 -19.587 -44.385 1.00 63.06 86 PRO A C 1
ATOM 685 O O . PRO A 1 86 ? 18.589 -20.557 -43.645 1.00 63.06 86 PRO A O 1
ATOM 688 N N . ASP A 1 87 ? 19.303 -18.588 -44.495 1.00 65.94 87 ASP A N 1
ATOM 689 C CA . ASP A 1 87 ? 20.558 -18.509 -43.749 1.00 65.94 87 ASP A CA 1
ATOM 690 C C . ASP A 1 87 ? 20.430 -17.719 -42.425 1.00 65.94 87 ASP A C 1
ATOM 692 O O . ASP A 1 87 ? 21.356 -17.740 -41.607 1.00 65.94 87 ASP A O 1
ATOM 696 N N . GLN A 1 88 ? 19.289 -17.061 -42.155 1.00 55.94 88 GLN A N 1
ATOM 697 C CA . GLN A 1 88 ? 19.034 -16.391 -40.875 1.00 55.94 88 GLN A CA 1
ATOM 698 C C . GLN A 1 88 ? 18.296 -17.308 -39.886 1.00 55.94 88 GLN A C 1
ATOM 700 O O . GLN A 1 88 ? 17.269 -17.905 -40.222 1.00 55.94 88 GLN A O 1
ATOM 705 N N . PRO A 1 89 ? 18.763 -17.408 -38.624 1.00 56.31 89 PRO A N 1
ATOM 706 C CA . PRO A 1 89 ? 18.024 -18.125 -37.596 1.00 56.31 89 PRO A CA 1
ATOM 707 C C . PRO A 1 89 ? 16.635 -17.489 -37.414 1.00 56.31 89 PRO A C 1
ATOM 709 O O . PRO A 1 89 ? 16.516 -16.263 -37.466 1.00 56.31 89 PRO A O 1
ATOM 712 N N . PRO A 1 90 ? 15.575 -18.288 -37.173 1.00 58.62 90 PRO A N 1
ATOM 713 C CA . PRO A 1 90 ? 14.235 -17.754 -36.962 1.00 58.62 90 PRO A CA 1
ATOM 714 C C . PRO A 1 90 ? 14.277 -16.717 -35.841 1.00 58.62 90 PRO A C 1
ATOM 716 O O . PRO A 1 90 ? 14.852 -16.997 -34.788 1.00 58.62 90 PRO A O 1
ATOM 719 N N . GLN A 1 91 ? 13.673 -15.546 -36.068 1.00 59.00 91 GLN A N 1
ATOM 720 C CA . GLN A 1 91 ? 13.637 -14.446 -35.105 1.00 59.00 91 GLN A CA 1
ATOM 721 C C . GLN A 1 91 ? 13.047 -14.962 -33.786 1.00 59.00 91 GLN A C 1
ATOM 723 O O . GLN A 1 91 ? 11.843 -15.202 -33.646 1.00 59.00 91 GLN A O 1
ATOM 728 N N . ARG A 1 92 ? 13.927 -15.256 -32.826 1.00 64.12 92 ARG A N 1
ATOM 729 C CA . ARG A 1 92 ? 13.530 -15.727 -31.506 1.00 64.12 92 ARG A CA 1
ATOM 730 C C . ARG A 1 92 ? 13.147 -14.494 -30.712 1.00 64.12 92 ARG A C 1
ATOM 732 O O . ARG A 1 92 ? 13.999 -13.665 -30.427 1.00 64.12 92 ARG A O 1
ATOM 739 N N . VAL A 1 93 ? 11.867 -14.392 -30.367 1.00 71.56 93 VAL A N 1
ATOM 740 C CA . VAL A 1 93 ? 11.413 -13.447 -29.345 1.00 71.56 93 VAL A CA 1
ATOM 741 C C . VAL A 1 93 ? 12.194 -13.753 -28.074 1.00 71.56 93 VAL A C 1
ATOM 743 O O . VAL A 1 93 ? 12.171 -14.900 -27.613 1.00 71.56 93 VAL A O 1
ATOM 746 N N . ASP A 1 94 ? 12.893 -12.753 -27.548 1.00 83.62 94 ASP A N 1
ATOM 747 C CA . ASP A 1 94 ? 13.568 -12.870 -26.266 1.00 83.62 94 ASP A CA 1
ATOM 748 C C . ASP A 1 94 ? 12.519 -13.057 -25.162 1.00 83.62 94 ASP A C 1
ATOM 750 O O . ASP A 1 94 ? 11.730 -12.163 -24.849 1.00 83.62 94 ASP A O 1
ATOM 754 N N . MET A 1 95 ? 12.484 -14.263 -24.594 1.00 83.69 95 MET A N 1
ATOM 755 C CA . MET A 1 95 ? 11.536 -14.602 -23.538 1.00 83.69 95 MET A CA 1
ATOM 756 C C . MET A 1 95 ? 11.842 -13.854 -22.240 1.00 83.69 95 MET A C 1
ATOM 758 O O . MET A 1 95 ? 10.908 -13.584 -21.488 1.00 83.69 95 MET A O 1
ATOM 762 N N . ALA A 1 96 ? 13.102 -13.480 -21.990 1.00 84.06 96 ALA A N 1
ATOM 763 C CA . ALA A 1 96 ? 13.462 -12.694 -20.815 1.00 84.06 96 ALA A CA 1
ATOM 764 C C . ALA A 1 96 ? 12.851 -11.288 -20.902 1.00 84.06 96 ALA A C 1
ATOM 766 O O . ALA A 1 96 ? 12.157 -10.862 -19.974 1.00 84.06 96 ALA A O 1
ATOM 767 N N . PHE A 1 97 ? 13.012 -10.614 -22.047 1.00 86.56 97 PHE A N 1
ATOM 768 C CA . PHE A 1 97 ? 12.361 -9.330 -22.306 1.00 86.56 97 PHE A CA 1
ATOM 769 C C . PHE A 1 97 ? 10.831 -9.434 -22.257 1.00 86.56 97 PHE A C 1
ATOM 771 O O . PHE A 1 97 ? 10.158 -8.603 -21.650 1.00 86.56 97 PHE A O 1
ATOM 778 N N . LEU A 1 98 ? 10.247 -10.494 -22.817 1.00 88.88 98 LEU A N 1
ATOM 779 C CA . LEU A 1 98 ? 8.794 -10.665 -22.796 1.00 88.88 98 LEU A CA 1
ATOM 780 C C . LEU A 1 98 ? 8.231 -10.856 -21.380 1.00 88.88 98 LEU A C 1
ATOM 782 O O . LEU A 1 98 ? 7.171 -10.320 -21.052 1.00 88.88 98 LEU A O 1
ATOM 786 N N . VAL A 1 99 ? 8.947 -11.589 -20.524 1.00 85.75 99 VAL A N 1
ATOM 787 C CA . VAL A 1 99 ? 8.620 -11.713 -19.097 1.00 85.75 99 VAL A CA 1
ATOM 788 C C . VAL A 1 99 ? 8.750 -10.358 -18.393 1.00 85.75 99 VAL A C 1
ATOM 790 O O . VAL A 1 99 ? 7.876 -10.007 -17.598 1.00 85.75 99 VAL A O 1
ATOM 793 N N . GLN A 1 100 ? 9.772 -9.560 -18.722 1.00 89.25 100 GLN A N 1
ATOM 794 C CA . GLN A 1 100 ? 9.916 -8.193 -18.213 1.00 89.25 100 GLN A CA 1
ATOM 795 C C . GLN A 1 100 ? 8.715 -7.314 -18.604 1.00 89.25 100 GLN A C 1
ATOM 797 O O . GLN A 1 100 ? 8.114 -6.687 -17.730 1.00 89.25 100 GLN A O 1
ATOM 802 N N . VAL A 1 101 ? 8.292 -7.329 -19.875 1.00 91.19 101 VAL A N 1
ATOM 803 C CA . VAL A 1 101 ? 7.082 -6.625 -20.337 1.00 91.19 101 VAL A CA 1
ATOM 804 C C . VAL A 1 101 ? 5.858 -7.102 -19.556 1.00 91.19 101 VAL A C 1
ATOM 806 O O . VAL A 1 101 ? 5.113 -6.286 -19.022 1.00 91.19 101 VAL A O 1
ATOM 809 N N . LYS A 1 102 ? 5.659 -8.414 -19.399 1.00 90.62 102 LYS A N 1
ATOM 810 C CA . LYS A 1 102 ? 4.525 -8.978 -18.647 1.00 90.62 102 LYS A CA 1
ATOM 811 C C . LYS A 1 102 ? 4.481 -8.526 -17.182 1.00 90.62 102 LYS A C 1
ATOM 813 O O . LYS A 1 102 ? 3.392 -8.281 -16.663 1.00 90.62 102 LYS A O 1
ATOM 818 N N . LEU A 1 103 ? 5.630 -8.346 -16.528 1.00 88.00 103 LEU A N 1
ATOM 819 C CA . LEU A 1 103 ? 5.704 -7.767 -15.181 1.00 88.00 103 LEU A CA 1
ATOM 820 C C . LEU A 1 103 ? 5.306 -6.283 -15.163 1.00 88.00 103 LEU A C 1
ATOM 822 O O . LEU A 1 103 ? 4.534 -5.874 -14.294 1.00 88.00 103 LEU A O 1
ATOM 826 N N . VAL A 1 104 ? 5.749 -5.498 -16.150 1.00 91.00 104 VAL A N 1
ATOM 827 C CA . VAL A 1 104 ? 5.313 -4.101 -16.338 1.00 91.00 104 VAL A CA 1
ATOM 828 C C . VAL A 1 104 ? 3.791 -4.027 -16.501 1.00 91.00 104 VAL A C 1
ATOM 830 O O . VAL A 1 104 ? 3.131 -3.235 -15.824 1.00 91.00 104 VAL A O 1
ATOM 833 N N . LEU A 1 105 ? 3.208 -4.903 -17.327 1.00 92.56 105 LEU A N 1
ATOM 834 C CA . LEU A 1 105 ? 1.757 -4.977 -17.517 1.00 92.56 105 LEU A CA 1
ATOM 835 C C . LEU A 1 105 ? 1.023 -5.406 -16.245 1.00 92.56 105 LEU A C 1
ATOM 837 O O . LEU A 1 105 ? -0.039 -4.862 -15.947 1.00 92.56 105 LEU A O 1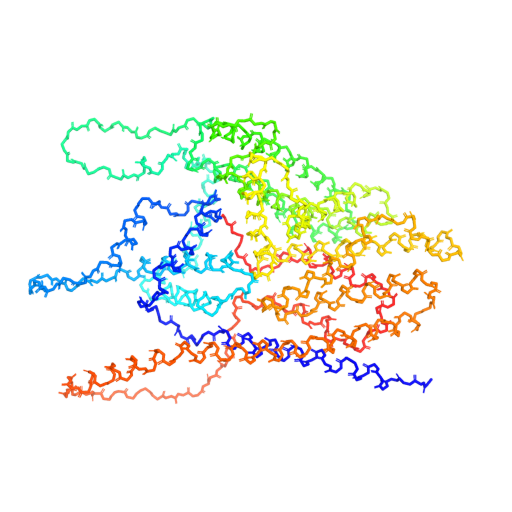
ATOM 841 N N . ALA A 1 106 ? 1.575 -6.356 -15.484 1.00 87.75 106 ALA A N 1
ATOM 842 C CA . ALA A 1 106 ? 0.988 -6.811 -14.227 1.00 87.75 106 ALA A CA 1
ATOM 843 C C . ALA A 1 106 ? 0.892 -5.665 -13.214 1.00 87.75 106 ALA A C 1
ATOM 845 O O . ALA A 1 106 ? -0.167 -5.462 -12.620 1.00 87.75 106 ALA A O 1
ATOM 846 N N . ILE A 1 107 ? 1.958 -4.875 -13.070 1.00 86.31 107 ILE A N 1
ATOM 847 C CA . ILE A 1 107 ? 1.971 -3.697 -12.197 1.00 86.31 107 ILE A CA 1
ATOM 848 C C . ILE A 1 107 ? 0.989 -2.640 -12.718 1.00 86.31 107 ILE A C 1
ATOM 850 O O . ILE A 1 107 ? 0.139 -2.171 -11.959 1.00 86.31 107 ILE A O 1
ATOM 854 N N . GLY A 1 108 ? 1.036 -2.310 -14.013 1.00 87.62 108 GLY A N 1
ATOM 855 C CA . GLY A 1 108 ? 0.129 -1.340 -14.634 1.00 87.62 108 GLY A CA 1
ATOM 856 C C . GLY A 1 108 ? -1.351 -1.709 -14.483 1.00 87.62 108 GLY A C 1
ATOM 857 O O . GLY A 1 108 ? -2.186 -0.847 -14.204 1.00 87.62 108 GLY A O 1
ATOM 858 N N . ALA A 1 109 ? -1.682 -3.000 -14.565 1.00 90.19 109 ALA A N 1
ATOM 859 C CA . ALA A 1 109 ? -3.047 -3.504 -14.424 1.00 90.19 109 ALA A CA 1
ATOM 860 C C . ALA A 1 109 ? -3.658 -3.222 -13.043 1.00 90.19 109 ALA A C 1
ATOM 862 O O . ALA A 1 109 ? -4.877 -3.090 -12.942 1.00 90.19 109 ALA A O 1
ATOM 863 N N . THR A 1 110 ? -2.837 -3.069 -11.995 1.00 86.75 110 THR A N 1
ATOM 864 C CA . THR A 1 110 ? -3.314 -2.755 -10.634 1.00 86.75 110 THR A CA 1
ATOM 865 C C . THR A 1 110 ? -3.896 -1.348 -10.494 1.00 86.75 110 THR A C 1
ATOM 867 O O . THR A 1 110 ? -4.633 -1.086 -9.547 1.00 86.75 110 THR A O 1
ATOM 870 N N . VAL A 1 111 ? -3.579 -0.440 -11.424 1.00 88.94 111 VAL A N 1
ATOM 871 C CA . VAL A 1 111 ? -4.056 0.952 -11.420 1.00 88.94 111 VAL A CA 1
ATOM 872 C C . VAL A 1 111 ? -4.802 1.333 -12.695 1.00 88.94 111 VAL A C 1
ATOM 874 O O . VAL A 1 111 ? -5.198 2.489 -12.833 1.00 88.94 111 VAL A O 1
ATOM 877 N N . TYR A 1 112 ? -5.022 0.381 -13.602 1.00 90.44 112 TYR A N 1
ATOM 878 C CA . TYR A 1 112 ? -5.610 0.601 -14.922 1.00 90.44 112 TYR A CA 1
ATOM 879 C C . TYR A 1 112 ? -7.076 1.058 -14.860 1.00 90.44 112 TYR A C 1
ATOM 881 O O . TYR A 1 112 ? -7.434 2.123 -15.372 1.00 90.44 112 TYR A O 1
ATOM 889 N N . ASP A 1 113 ? -7.920 0.302 -14.161 1.00 88.94 113 ASP A N 1
ATOM 890 C CA . ASP A 1 113 ? -9.359 0.548 -14.055 1.00 88.94 113 ASP A CA 1
ATOM 891 C C . ASP A 1 113 ? -9.856 0.446 -12.599 1.00 88.94 113 ASP A C 1
ATOM 893 O O . ASP A 1 113 ? -9.067 0.291 -11.670 1.00 88.94 113 ASP A O 1
ATOM 897 N N . GLN A 1 114 ? -11.162 0.635 -12.376 1.00 83.94 114 GLN A N 1
ATOM 898 C CA . GLN A 1 114 ? -11.755 0.621 -11.030 1.00 83.94 114 GLN A CA 1
ATOM 899 C C . GLN A 1 114 ? -12.140 -0.775 -10.528 1.00 83.94 114 GLN A C 1
ATOM 901 O O . GLN A 1 114 ? -12.352 -0.935 -9.329 1.00 83.94 114 GLN A O 1
ATOM 906 N N . ASP A 1 115 ? -12.193 -1.780 -11.399 1.00 83.25 115 ASP A N 1
ATOM 907 C CA . ASP A 1 115 ? -12.721 -3.114 -11.079 1.00 83.25 115 ASP A CA 1
ATOM 908 C C . ASP A 1 115 ? -11.628 -4.197 -11.117 1.00 83.25 115 ASP A C 1
ATOM 910 O O . ASP A 1 115 ? -11.900 -5.385 -10.928 1.00 83.25 115 ASP A O 1
ATOM 914 N N . PHE A 1 116 ? -10.384 -3.785 -11.374 1.00 86.94 116 PHE A N 1
ATOM 915 C CA . PHE A 1 116 ? -9.235 -4.625 -11.682 1.00 86.94 116 PHE A CA 1
ATOM 916 C C . PHE A 1 116 ? -9.597 -5.702 -12.716 1.00 86.94 116 PHE A C 1
ATOM 918 O O . PHE A 1 116 ? -9.442 -6.903 -12.474 1.00 86.94 116 PHE A O 1
ATOM 925 N N . SER A 1 117 ? -10.116 -5.280 -13.876 1.00 88.25 117 SER A N 1
ATOM 926 C CA . SER A 1 117 ? -10.677 -6.199 -14.881 1.00 88.25 117 SER A CA 1
ATOM 927 C C . SER A 1 117 ? -9.666 -7.246 -15.370 1.00 88.25 117 SER A C 1
ATOM 929 O O . SER A 1 117 ? -10.020 -8.412 -15.555 1.00 88.25 117 SER A O 1
ATOM 931 N N . LEU A 1 118 ? -8.392 -6.855 -15.469 1.00 88.69 118 LEU A N 1
ATOM 932 C CA . LEU A 1 118 ? -7.265 -7.689 -15.895 1.00 88.69 118 LEU A CA 1
ATOM 933 C C . LEU A 1 118 ? -6.611 -8.491 -14.758 1.00 88.69 118 LEU A C 1
ATOM 935 O O . LEU A 1 118 ? -5.528 -9.044 -14.947 1.00 88.69 118 LEU A O 1
ATOM 939 N N . ARG A 1 119 ? -7.243 -8.601 -13.580 1.00 86.50 119 ARG A N 1
ATOM 940 C CA . ARG A 1 119 ? -6.718 -9.386 -12.446 1.00 86.50 119 ARG A CA 1
ATOM 941 C C . ARG A 1 119 ? -6.309 -10.821 -12.834 1.00 86.50 119 ARG A C 1
ATOM 943 O O . ARG A 1 119 ? -5.229 -11.227 -12.410 1.00 86.50 119 ARG A O 1
ATOM 950 N N . PRO A 1 120 ? -7.083 -11.583 -13.638 1.00 86.00 120 PRO A N 1
ATOM 951 C CA . PRO A 1 120 ? -6.652 -12.893 -14.135 1.00 86.00 120 PRO A CA 1
ATOM 952 C C . PRO A 1 120 ? -5.324 -12.861 -14.898 1.00 86.00 120 PRO A C 1
ATOM 954 O O . PRO A 1 120 ? -4.405 -13.612 -14.575 1.00 86.00 120 PRO A O 1
ATOM 957 N N . SER A 1 121 ? -5.203 -11.956 -15.874 1.00 88.81 121 SER A N 1
ATOM 958 C CA . SER A 1 121 ? -4.002 -11.797 -16.698 1.00 88.81 121 SER A CA 1
ATOM 959 C C . SER A 1 121 ? -2.808 -11.353 -15.859 1.00 88.81 121 SER A C 1
ATOM 961 O O . SER A 1 121 ? -1.738 -11.935 -15.976 1.00 88.81 121 SER A O 1
ATOM 963 N N . CYS A 1 122 ? -3.012 -10.398 -14.946 1.00 87.81 122 CYS A N 1
ATOM 964 C CA . CYS A 1 122 ? -1.997 -9.951 -13.997 1.00 87.81 122 CYS A CA 1
ATOM 965 C C . CYS A 1 122 ? -1.436 -11.114 -13.168 1.00 87.81 122 CYS A C 1
ATOM 967 O O . CYS A 1 122 ? -0.219 -11.260 -13.075 1.00 87.81 122 CYS A O 1
ATOM 969 N N . ILE A 1 123 ? -2.301 -11.958 -12.593 1.00 84.19 123 ILE A N 1
ATOM 970 C CA . ILE A 1 123 ? -1.856 -13.117 -11.807 1.00 84.19 123 ILE A CA 1
ATOM 971 C C . ILE A 1 123 ? -1.116 -14.112 -12.708 1.00 84.19 123 ILE A C 1
ATOM 973 O O . ILE A 1 123 ? -0.043 -14.576 -12.332 1.00 84.19 123 ILE A O 1
ATOM 977 N N . ARG A 1 124 ? -1.634 -14.400 -13.908 1.00 85.81 124 ARG A N 1
ATOM 978 C CA . ARG A 1 124 ? -0.969 -15.282 -14.879 1.00 85.81 124 ARG A CA 1
ATOM 979 C C . ARG A 1 124 ? 0.436 -14.792 -15.228 1.00 85.81 124 ARG A C 1
ATOM 981 O O . ARG A 1 124 ? 1.374 -15.566 -15.100 1.00 85.81 124 ARG A O 1
ATOM 988 N N . TRP A 1 125 ? 0.605 -13.519 -15.579 1.00 88.50 125 TRP A N 1
ATOM 989 C CA . TRP A 1 125 ? 1.909 -12.927 -15.900 1.00 88.50 125 TRP A CA 1
ATOM 990 C C . TRP A 1 125 ? 2.919 -13.041 -14.756 1.00 88.50 125 TRP A C 1
ATOM 992 O O . TRP A 1 125 ? 4.082 -13.360 -14.992 1.00 88.50 125 TRP A O 1
ATOM 1002 N N . VAL A 1 126 ? 2.475 -12.849 -13.510 1.00 83.19 126 VAL A N 1
ATOM 1003 C CA . VAL A 1 126 ? 3.329 -13.047 -12.329 1.00 83.19 126 VAL A CA 1
ATOM 1004 C C . VAL A 1 126 ? 3.734 -14.517 -12.181 1.00 83.19 126 VAL A C 1
ATOM 1006 O O . VAL A 1 126 ? 4.901 -14.804 -11.934 1.00 83.19 126 VAL A O 1
ATOM 1009 N N . TYR A 1 127 ? 2.807 -15.461 -12.363 1.00 82.75 127 TYR A N 1
ATOM 1010 C CA . TYR A 1 127 ? 3.107 -16.897 -12.285 1.00 82.75 127 TYR A CA 1
ATOM 1011 C C . TYR A 1 127 ? 4.026 -17.371 -13.418 1.00 82.75 127 TYR A C 1
ATOM 1013 O O . TYR A 1 127 ? 4.891 -18.219 -13.192 1.00 82.75 127 TYR A O 1
ATOM 1021 N N . GLU A 1 128 ? 3.881 -16.802 -14.613 1.00 85.75 128 GLU A N 1
ATOM 1022 C CA . GLU A 1 128 ? 4.792 -17.034 -15.732 1.00 85.75 128 GLU A CA 1
ATOM 1023 C C . GLU A 1 128 ? 6.207 -16.542 -15.403 1.00 85.75 128 GLU A C 1
ATOM 1025 O O . GLU A 1 128 ? 7.166 -17.299 -15.546 1.00 85.75 128 GLU A O 1
ATOM 1030 N N . ALA A 1 129 ? 6.351 -15.332 -14.855 1.00 80.12 129 ALA A N 1
ATOM 1031 C CA . ALA A 1 129 ? 7.645 -14.805 -14.416 1.00 80.12 129 ALA A CA 1
ATOM 1032 C C . ALA A 1 129 ? 8.284 -15.645 -13.294 1.00 80.12 129 ALA A C 1
ATOM 1034 O O . ALA A 1 129 ? 9.486 -15.924 -13.312 1.00 80.12 129 ALA A O 1
ATOM 1035 N N . LEU A 1 130 ? 7.481 -16.097 -12.327 1.00 77.12 130 LEU A N 1
ATOM 1036 C CA . LEU A 1 130 ? 7.934 -17.007 -11.274 1.00 77.12 130 LEU A CA 1
ATOM 1037 C C . LEU A 1 130 ? 8.406 -18.346 -11.860 1.00 77.12 130 LEU A C 1
ATOM 1039 O O . LEU A 1 130 ? 9.412 -18.893 -11.408 1.00 77.12 130 LEU A O 1
ATOM 1043 N N . THR A 1 131 ? 7.700 -18.885 -12.858 1.00 81.19 131 THR A N 1
ATOM 1044 C CA . THR A 1 131 ? 8.078 -20.146 -13.515 1.00 81.19 131 THR A CA 1
ATOM 1045 C C . THR A 1 131 ? 9.396 -19.974 -14.261 1.00 81.19 131 THR A C 1
ATOM 1047 O O . THR A 1 131 ? 10.314 -20.761 -14.043 1.00 81.19 131 THR A O 1
ATOM 1050 N N . PHE A 1 132 ? 9.521 -18.901 -15.048 1.00 81.50 132 PHE A N 1
ATOM 1051 C CA . PHE A 1 132 ? 10.732 -18.554 -15.794 1.00 81.50 132 PHE A CA 1
ATOM 1052 C C . PHE A 1 132 ? 11.964 -18.432 -14.884 1.00 81.50 132 PHE A C 1
ATOM 1054 O O . PHE A 1 132 ? 12.998 -19.045 -15.127 1.00 81.50 132 PHE A O 1
ATOM 1061 N N . THR A 1 133 ? 11.837 -17.713 -13.766 1.00 70.38 133 THR A N 1
ATOM 1062 C CA . THR A 1 133 ? 12.930 -17.546 -12.784 1.00 70.38 133 THR A CA 1
ATOM 1063 C C . THR A 1 133 ? 13.261 -18.832 -12.015 1.00 70.38 133 THR A C 1
ATOM 1065 O O . THR A 1 133 ? 14.340 -18.953 -11.435 1.00 70.38 133 THR A O 1
ATOM 1068 N N . SER A 1 134 ? 12.361 -19.819 -12.028 1.00 68.81 134 SER A N 1
ATOM 1069 C CA . SER A 1 134 ? 12.548 -21.126 -11.389 1.00 68.81 134 SER A CA 1
ATOM 1070 C C . SER A 1 134 ? 13.240 -22.162 -12.287 1.00 68.81 134 SER A C 1
ATOM 1072 O O . SER A 1 134 ? 13.482 -23.289 -11.825 1.00 68.81 134 SER A O 1
ATOM 1074 N N . GLU A 1 135 ? 13.557 -21.833 -13.543 1.00 69.75 135 GLU A N 1
ATOM 1075 C CA . GLU A 1 135 ? 14.252 -22.734 -14.467 1.00 69.75 135 GLU A CA 1
ATOM 1076 C C . GLU A 1 135 ? 15.717 -22.985 -14.037 1.00 69.75 135 GLU A C 1
ATOM 1078 O O . GLU A 1 135 ? 16.346 -22.119 -13.422 1.00 69.75 135 GLU A O 1
ATOM 1083 N N . PRO A 1 136 ? 16.290 -24.180 -14.304 1.00 56.81 136 PRO A N 1
ATOM 1084 C CA . PRO A 1 136 ? 17.615 -24.583 -13.808 1.00 56.81 136 PRO A CA 1
ATOM 1085 C C . PRO A 1 136 ? 18.751 -23.625 -14.186 1.00 56.81 136 PRO A C 1
ATOM 1087 O O . PRO A 1 136 ? 19.684 -23.437 -13.405 1.00 56.81 136 PRO A O 1
ATOM 1090 N N . GLU A 1 137 ? 18.652 -23.008 -15.363 1.00 57.78 137 GLU A N 1
ATOM 1091 C CA . GLU A 1 137 ? 19.624 -22.047 -15.889 1.00 57.78 137 GLU A CA 1
ATOM 1092 C C . GLU A 1 137 ? 19.695 -20.791 -14.994 1.00 57.78 137 GLU A C 1
ATOM 1094 O O . GLU A 1 137 ? 20.789 -20.332 -14.658 1.00 57.78 137 GLU A O 1
ATOM 1099 N N . PHE A 1 138 ? 18.547 -20.338 -14.471 1.00 50.59 138 PHE A N 1
ATOM 1100 C CA . PHE A 1 138 ? 18.423 -19.231 -13.513 1.00 50.59 138 PHE A CA 1
ATOM 1101 C C . PHE A 1 138 ? 18.636 -19.648 -12.044 1.00 50.59 138 PHE A C 1
ATOM 1103 O O . PHE A 1 138 ? 19.183 -18.881 -11.249 1.00 50.59 138 PHE A O 1
ATOM 1110 N N . LYS A 1 139 ? 18.287 -20.886 -11.660 1.00 46.59 139 LYS A N 1
ATOM 1111 C CA . LYS A 1 139 ? 18.478 -21.417 -10.290 1.00 46.59 139 LYS A CA 1
ATOM 1112 C C . LYS A 1 139 ? 19.932 -21.460 -9.828 1.00 46.59 139 LYS A C 1
ATOM 1114 O O . LYS A 1 139 ? 20.182 -21.465 -8.621 1.00 46.59 139 LYS A O 1
ATOM 1119 N N . SER A 1 140 ? 20.894 -21.451 -10.751 1.00 53.28 140 SER A N 1
ATOM 1120 C CA . SER A 1 140 ? 22.312 -21.305 -10.405 1.00 53.28 140 SER A CA 1
ATOM 1121 C C . SER A 1 140 ? 22.598 -20.014 -9.608 1.00 53.28 140 SER A C 1
ATOM 1123 O O . SER A 1 140 ? 23.529 -20.002 -8.801 1.00 53.28 140 SER A O 1
ATOM 1125 N N . GLN A 1 141 ? 21.744 -18.985 -9.739 1.00 52.12 141 GLN A N 1
ATOM 1126 C CA . GLN A 1 141 ? 21.837 -17.685 -9.062 1.00 52.12 141 GLN A CA 1
ATOM 1127 C C . GLN A 1 141 ? 20.859 -17.492 -7.886 1.00 52.12 141 GLN A C 1
ATOM 1129 O O . GLN A 1 141 ? 20.930 -16.470 -7.215 1.00 52.12 141 GLN A O 1
ATOM 1134 N N . LEU A 1 142 ? 19.973 -18.448 -7.581 1.00 54.31 142 LEU A N 1
ATOM 1135 C CA . LEU A 1 142 ? 19.028 -18.390 -6.449 1.00 54.31 142 LEU A CA 1
ATOM 1136 C C . LEU A 1 142 ? 19.323 -19.518 -5.454 1.00 54.31 142 LEU A C 1
ATOM 1138 O O . LEU A 1 142 ? 18.543 -20.448 -5.258 1.00 54.31 142 LEU A O 1
ATOM 1142 N N . ASN A 1 143 ? 20.494 -19.451 -4.829 1.00 61.69 143 ASN A N 1
ATOM 1143 C CA . ASN A 1 143 ? 20.892 -20.363 -3.767 1.00 61.69 143 ASN A CA 1
ATOM 1144 C C . ASN A 1 143 ? 21.259 -19.566 -2.507 1.00 61.69 143 ASN A C 1
ATOM 1146 O O . ASN A 1 143 ? 21.436 -18.352 -2.543 1.00 61.69 143 ASN A O 1
ATOM 1150 N N . ILE A 1 144 ? 21.376 -20.239 -1.360 1.00 66.62 144 ILE A N 1
ATOM 1151 C CA . ILE A 1 144 ? 21.694 -19.540 -0.107 1.00 66.62 144 ILE A CA 1
ATOM 1152 C C . ILE A 1 144 ? 22.995 -18.737 -0.207 1.00 66.62 144 ILE A C 1
ATOM 1154 O O . ILE A 1 144 ? 23.097 -17.692 0.422 1.00 66.62 144 ILE A O 1
ATOM 1158 N N . LYS A 1 145 ? 23.956 -19.180 -1.031 1.00 61.34 145 LYS A N 1
ATOM 1159 C CA . LYS A 1 145 ? 25.204 -18.448 -1.236 1.00 61.34 145 LYS A CA 1
ATOM 1160 C C . LYS A 1 145 ? 24.977 -17.171 -2.031 1.00 61.34 145 LYS A C 1
ATOM 1162 O O . LYS A 1 145 ? 25.548 -16.174 -1.635 1.00 61.34 145 LYS A O 1
ATOM 1167 N N . SER A 1 146 ? 24.156 -17.157 -3.081 1.00 58.03 146 SER A N 1
ATOM 1168 C CA . SER A 1 146 ? 23.870 -15.920 -3.821 1.00 58.03 146 SER A CA 1
ATOM 1169 C C . SER A 1 146 ? 23.091 -14.917 -2.976 1.00 58.03 146 SER A C 1
ATOM 1171 O O . SER A 1 146 ? 23.500 -13.769 -2.900 1.00 58.03 146 SER A O 1
ATOM 1173 N N . LEU A 1 147 ? 22.086 -15.361 -2.212 1.00 56.16 147 LEU A N 1
ATOM 1174 C CA . LEU A 1 147 ? 21.401 -14.498 -1.242 1.00 56.16 147 LEU A CA 1
ATOM 1175 C C . LEU A 1 147 ? 22.369 -13.972 -0.170 1.00 56.16 147 LEU A C 1
ATOM 1177 O O . LEU A 1 147 ? 22.346 -12.791 0.168 1.00 56.16 147 LEU A O 1
ATOM 1181 N N . GLN A 1 148 ? 23.236 -14.834 0.370 1.00 54.84 148 GLN A N 1
ATOM 1182 C CA . GLN A 1 148 ? 24.288 -14.418 1.299 1.00 54.84 148 GLN A CA 1
ATOM 1183 C C . GLN A 1 148 ? 25.250 -13.432 0.638 1.00 54.84 148 GLN A C 1
ATOM 1185 O O . GLN A 1 148 ? 25.630 -12.467 1.285 1.00 54.84 148 GLN A O 1
ATOM 1190 N N . THR A 1 149 ? 25.622 -13.633 -0.625 1.00 59.56 149 THR A N 1
ATOM 1191 C CA . THR A 1 149 ? 26.467 -12.722 -1.399 1.00 59.56 149 THR A CA 1
ATOM 1192 C C . THR A 1 149 ? 25.780 -11.378 -1.609 1.00 59.56 149 THR A C 1
ATOM 1194 O O . THR A 1 149 ? 26.424 -10.366 -1.372 1.00 59.56 149 THR A O 1
ATOM 1197 N N . ASP A 1 150 ? 24.495 -11.339 -1.954 1.00 57.59 150 ASP A N 1
ATOM 1198 C CA . ASP A 1 150 ? 23.734 -10.097 -2.125 1.00 57.59 150 ASP A CA 1
ATOM 1199 C C . ASP A 1 150 ? 23.589 -9.345 -0.799 1.00 57.59 150 ASP A C 1
ATOM 1201 O O . ASP A 1 150 ? 23.830 -8.141 -0.731 1.00 57.59 150 ASP A O 1
ATOM 1205 N N . ILE A 1 151 ? 23.282 -10.054 0.294 1.00 56.69 151 ILE A N 1
ATOM 1206 C CA . ILE A 1 151 ? 23.240 -9.474 1.644 1.00 56.69 151 ILE A CA 1
ATOM 1207 C C . ILE A 1 151 ? 24.625 -8.958 2.048 1.00 56.69 151 ILE A C 1
ATOM 1209 O O . ILE A 1 151 ? 24.739 -7.831 2.527 1.00 56.69 151 ILE A O 1
ATOM 1213 N N . LEU A 1 152 ? 25.682 -9.750 1.851 1.00 56.41 152 LEU A N 1
ATOM 1214 C CA . LEU A 1 152 ? 27.059 -9.350 2.145 1.00 56.41 152 LEU A CA 1
ATOM 1215 C C . LEU A 1 152 ? 27.495 -8.175 1.272 1.00 56.41 152 LEU A C 1
ATOM 1217 O O . LEU A 1 152 ? 28.212 -7.322 1.772 1.00 56.41 152 LEU A O 1
ATOM 1221 N N . LEU A 1 153 ? 27.050 -8.085 0.018 1.00 58.88 153 LEU A N 1
ATOM 1222 C CA . LEU A 1 153 ? 27.318 -6.960 -0.874 1.00 58.88 153 LEU A CA 1
ATOM 1223 C C . LEU A 1 153 ? 26.589 -5.702 -0.400 1.00 58.88 153 LEU A C 1
ATOM 1225 O O . LEU A 1 153 ? 27.204 -4.643 -0.337 1.00 58.88 153 LEU A O 1
ATOM 1229 N N . LEU A 1 154 ? 25.310 -5.797 -0.027 1.00 55.00 154 LEU A N 1
ATOM 1230 C CA . LEU A 1 154 ? 24.559 -4.677 0.549 1.00 55.00 154 LEU A CA 1
ATOM 1231 C C . LEU A 1 154 ? 25.207 -4.185 1.852 1.00 55.00 154 LEU A C 1
ATOM 1233 O O . LEU A 1 154 ? 25.432 -2.986 2.009 1.00 55.00 154 LEU A O 1
ATOM 1237 N N . LEU A 1 155 ? 25.573 -5.105 2.753 1.00 56.34 155 LEU A N 1
ATOM 1238 C CA . LEU A 1 155 ? 26.275 -4.787 3.998 1.00 56.34 155 LEU A CA 1
ATOM 1239 C C . LEU A 1 155 ? 27.668 -4.210 3.731 1.00 56.34 155 LEU A C 1
ATOM 1241 O O . LEU A 1 155 ? 28.028 -3.204 4.331 1.00 56.34 155 LEU A O 1
ATOM 1245 N N . ALA A 1 156 ? 28.441 -4.800 2.819 1.00 61.34 156 ALA A N 1
ATOM 1246 C CA . ALA A 1 156 ? 29.766 -4.316 2.456 1.00 61.34 156 ALA A CA 1
ATOM 1247 C C . ALA A 1 156 ? 29.685 -2.908 1.865 1.00 61.34 156 ALA A C 1
ATOM 1249 O O . ALA A 1 156 ? 30.441 -2.046 2.293 1.00 61.34 156 ALA A O 1
ATOM 1250 N N . ARG A 1 157 ? 28.735 -2.640 0.960 1.00 60.69 157 ARG A N 1
ATOM 1251 C CA . ARG A 1 157 ? 28.510 -1.301 0.395 1.00 60.69 157 ARG A CA 1
ATOM 1252 C C . ARG A 1 157 ? 28.210 -0.273 1.478 1.00 60.69 157 ARG A C 1
ATOM 1254 O O . ARG A 1 157 ? 28.821 0.790 1.467 1.00 60.69 157 ARG A O 1
ATOM 1261 N N . GLU A 1 158 ? 27.339 -0.613 2.425 1.00 55.78 158 GLU A N 1
ATOM 1262 C CA . GLU A 1 158 ? 27.017 0.254 3.562 1.00 55.78 158 GLU A CA 1
ATOM 1263 C C . GLU A 1 158 ? 28.242 0.477 4.470 1.00 55.78 158 GLU A C 1
ATOM 1265 O O . GLU A 1 158 ? 28.614 1.611 4.754 1.00 55.78 158 GLU A O 1
ATOM 1270 N N . THR A 1 159 ? 28.923 -0.594 4.893 1.00 60.69 159 THR A N 1
ATOM 1271 C CA . THR A 1 159 ? 30.061 -0.512 5.833 1.00 60.69 159 THR A CA 1
ATOM 1272 C C . THR A 1 159 ? 31.331 0.085 5.230 1.00 60.69 159 THR A C 1
ATOM 1274 O O . THR A 1 159 ? 32.123 0.681 5.956 1.00 60.69 159 THR A O 1
ATOM 1277 N N . ALA A 1 160 ? 31.535 -0.063 3.921 1.00 68.75 160 ALA A N 1
ATOM 1278 C CA . ALA A 1 160 ? 32.675 0.495 3.203 1.00 68.75 160 ALA A CA 1
ATOM 1279 C C . ALA A 1 160 ? 32.403 1.917 2.687 1.00 68.75 160 ALA A C 1
ATOM 1281 O O . ALA A 1 160 ? 33.295 2.515 2.090 1.00 68.75 160 ALA A O 1
ATOM 1282 N N . GLY A 1 161 ? 31.193 2.455 2.893 1.00 59.28 161 GLY A N 1
ATOM 1283 C CA . GLY A 1 161 ? 30.812 3.781 2.407 1.00 59.28 161 GLY A CA 1
ATOM 1284 C C . GLY A 1 161 ? 30.813 3.886 0.881 1.00 59.28 161 GLY A C 1
ATOM 1285 O O . GLY A 1 161 ? 31.115 4.950 0.348 1.00 59.28 161 GLY A O 1
ATOM 1286 N N . ILE A 1 162 ? 30.518 2.790 0.168 1.00 62.12 162 ILE A N 1
ATOM 1287 C CA . ILE A 1 162 ? 30.404 2.819 -1.295 1.00 62.12 162 ILE A CA 1
ATOM 1288 C C . ILE A 1 162 ? 29.159 3.629 -1.642 1.00 62.12 162 ILE A C 1
ATOM 1290 O O . ILE A 1 162 ? 28.031 3.210 -1.360 1.00 62.12 162 ILE A O 1
ATOM 1294 N N . GLU A 1 163 ? 29.384 4.784 -2.262 1.00 62.28 163 GLU A N 1
ATOM 1295 C CA . GLU A 1 163 ? 28.328 5.724 -2.605 1.00 62.28 163 GLU A CA 1
ATOM 1296 C C . GLU A 1 163 ? 27.252 5.086 -3.513 1.00 62.28 163 GLU A C 1
ATOM 1298 O O . GLU A 1 163 ? 27.515 4.149 -4.282 1.00 62.28 163 GLU A O 1
ATOM 1303 N N . PRO A 1 164 ? 25.989 5.536 -3.396 1.00 64.81 164 PRO A N 1
ATOM 1304 C CA . PRO A 1 164 ? 24.940 5.170 -4.341 1.00 64.81 164 PRO A CA 1
ATOM 1305 C C . PRO A 1 164 ? 25.286 5.581 -5.782 1.00 64.81 164 PRO A C 1
ATOM 1307 O O . PRO A 1 164 ? 26.152 6.430 -5.981 1.00 64.81 164 PRO A O 1
ATOM 1310 N N . PRO A 1 165 ? 24.583 5.025 -6.792 1.00 68.56 165 PRO A N 1
ATOM 1311 C CA . PRO A 1 165 ? 24.652 5.548 -8.153 1.00 68.56 165 PRO A CA 1
ATOM 1312 C C . PRO A 1 165 ? 24.442 7.069 -8.170 1.00 68.56 165 PRO A C 1
ATOM 1314 O O . PRO A 1 165 ? 23.603 7.588 -7.428 1.00 68.56 165 PRO A O 1
ATOM 1317 N N . GLY A 1 166 ? 25.225 7.763 -8.996 1.00 76.88 166 GLY A N 1
ATOM 1318 C CA . GLY A 1 166 ? 25.123 9.209 -9.187 1.00 76.88 166 GLY A CA 1
ATOM 1319 C C . GLY A 1 166 ? 23.824 9.639 -9.877 1.00 76.88 166 GLY A C 1
ATOM 1320 O O . GLY A 1 166 ? 23.033 8.817 -10.330 1.00 76.88 166 GLY A O 1
ATOM 1321 N N . ASN A 1 167 ? 23.614 10.953 -9.953 1.00 84.50 167 ASN A N 1
ATOM 1322 C CA . ASN A 1 167 ? 22.441 11.565 -10.575 1.00 84.50 167 ASN A CA 1
ATOM 1323 C C . ASN A 1 167 ? 22.624 11.641 -12.104 1.00 84.50 167 ASN A C 1
ATOM 1325 O O . ASN A 1 167 ? 23.340 12.518 -12.588 1.00 84.50 167 ASN A O 1
ATOM 1329 N N . TYR A 1 168 ? 22.013 10.733 -12.863 1.00 82.62 168 TYR A N 1
ATOM 1330 C CA . TYR A 1 168 ? 22.158 10.640 -14.324 1.00 82.62 168 TYR A CA 1
ATOM 1331 C C . TYR A 1 168 ? 20.804 10.727 -15.035 1.00 82.62 168 TYR A C 1
ATOM 1333 O O . TYR A 1 168 ? 19.789 10.305 -14.481 1.00 82.62 168 TYR A O 1
ATOM 1341 N N . HIS A 1 169 ? 20.814 11.262 -16.259 1.00 83.00 169 HIS A N 1
ATOM 1342 C CA . HIS A 1 169 ? 19.717 11.087 -17.214 1.00 83.00 169 HIS A CA 1
ATOM 1343 C C . HIS A 1 169 ? 19.830 9.734 -17.922 1.00 83.00 169 HIS A C 1
ATOM 1345 O O . HIS A 1 169 ? 20.950 9.281 -18.164 1.00 83.00 169 HIS A O 1
ATOM 1351 N N . ASP A 1 170 ? 18.704 9.142 -18.325 1.00 79.12 170 ASP A N 1
ATOM 1352 C CA . ASP A 1 170 ? 18.667 7.861 -19.052 1.00 79.12 170 ASP A CA 1
ATOM 1353 C C . ASP A 1 170 ? 19.594 7.869 -20.279 1.00 79.12 170 ASP A C 1
ATOM 1355 O O . ASP A 1 170 ? 20.403 6.966 -20.467 1.00 79.12 170 ASP A O 1
ATOM 1359 N N . GLU A 1 171 ? 19.579 8.959 -21.053 1.00 78.50 171 GLU A N 1
ATOM 1360 C CA . GLU A 1 171 ? 20.417 9.141 -22.248 1.00 78.50 171 GLU A CA 1
ATOM 1361 C C . GLU A 1 171 ? 21.927 9.047 -21.965 1.00 78.50 171 GLU A C 1
ATOM 1363 O O . GLU A 1 171 ? 22.712 8.733 -22.859 1.00 78.50 171 GLU A O 1
ATOM 1368 N N . GLN A 1 172 ? 22.352 9.315 -20.725 1.00 76.94 172 GLN A N 1
ATOM 1369 C CA . GLN A 1 172 ? 23.754 9.240 -20.311 1.00 76.94 172 GLN A CA 1
ATOM 1370 C C . GLN A 1 172 ? 24.208 7.809 -19.979 1.00 76.94 172 GLN A C 1
ATOM 1372 O O . GLN A 1 172 ? 25.400 7.596 -19.765 1.00 76.94 172 GLN A O 1
ATOM 1377 N N . LEU A 1 173 ? 23.281 6.849 -19.895 1.00 72.12 173 LEU A N 1
ATOM 1378 C CA . LEU A 1 173 ? 23.540 5.464 -19.489 1.00 72.12 173 LEU A CA 1
ATOM 1379 C C . LEU A 1 173 ? 23.706 4.505 -20.677 1.00 72.12 173 LEU A C 1
ATOM 1381 O O . LEU A 1 173 ? 23.920 3.311 -20.476 1.00 72.12 173 LEU A O 1
ATOM 1385 N N . VAL A 1 174 ? 23.628 5.011 -21.910 1.00 72.12 174 VAL A N 1
ATOM 1386 C CA . VAL A 1 174 ? 23.828 4.212 -23.122 1.00 72.12 174 VAL A CA 1
ATOM 1387 C C . VAL A 1 174 ? 25.325 4.010 -23.367 1.00 72.12 174 VAL A C 1
ATOM 1389 O O . VAL A 1 174 ? 26.084 4.977 -23.431 1.00 72.12 174 VAL A O 1
ATOM 1392 N N . GLU A 1 175 ? 25.760 2.760 -23.544 1.00 59.88 175 GLU A N 1
ATOM 1393 C CA . GLU A 1 175 ? 27.110 2.459 -24.029 1.00 59.88 175 GLU A CA 1
ATOM 1394 C C . GLU A 1 175 ? 27.256 3.010 -25.455 1.00 59.88 175 GLU A C 1
ATOM 1396 O O . GLU A 1 175 ? 26.661 2.490 -26.401 1.00 59.88 175 GLU A O 1
ATOM 1401 N N . THR A 1 176 ? 28.026 4.084 -25.637 1.00 55.66 176 THR A N 1
ATOM 1402 C CA . THR A 1 176 ? 28.405 4.528 -26.980 1.00 55.66 176 THR A CA 1
ATOM 1403 C C . THR A 1 176 ? 29.368 3.496 -27.579 1.00 55.66 176 THR A C 1
ATOM 1405 O O . THR A 1 176 ? 30.403 3.208 -26.969 1.00 55.66 176 THR A O 1
ATOM 1408 N N . PRO A 1 177 ? 29.071 2.916 -28.761 1.00 52.84 177 PRO A N 1
ATOM 1409 C CA . PRO A 1 177 ? 30.000 2.018 -29.435 1.00 52.84 177 PRO A CA 1
ATOM 1410 C C . PRO A 1 177 ? 31.348 2.717 -29.623 1.00 52.84 177 PRO A C 1
ATOM 1412 O O . PRO A 1 177 ? 31.392 3.877 -30.032 1.00 52.84 177 PRO A O 1
ATOM 1415 N N . VAL A 1 178 ? 32.443 2.008 -29.340 1.00 51.03 178 VAL A N 1
ATOM 1416 C CA . VAL A 1 178 ? 33.838 2.502 -29.367 1.00 51.03 178 VAL A CA 1
ATOM 1417 C C . VAL A 1 178 ? 34.339 2.776 -30.800 1.00 51.03 178 VAL A C 1
ATOM 1419 O O . VAL A 1 178 ? 35.533 2.712 -31.088 1.00 51.03 178 VAL A O 1
ATOM 1422 N N . ASP A 1 179 ? 33.445 3.101 -31.728 1.00 50.81 179 ASP A N 1
ATOM 1423 C CA . ASP A 1 179 ? 33.806 3.380 -33.104 1.00 50.81 179 ASP A CA 1
ATOM 1424 C C . ASP A 1 179 ? 34.067 4.875 -33.291 1.00 50.81 179 ASP A C 1
ATOM 1426 O O . ASP A 1 179 ? 33.164 5.710 -33.329 1.00 50.81 179 ASP A O 1
ATOM 1430 N N . ASN A 1 180 ? 35.356 5.159 -33.500 1.00 46.34 180 ASN A N 1
ATOM 1431 C CA . ASN A 1 180 ? 35.943 6.389 -34.040 1.00 46.34 180 ASN A CA 1
ATOM 1432 C C . ASN A 1 180 ? 36.400 7.449 -33.034 1.00 46.34 180 ASN A C 1
ATOM 1434 O O . ASN A 1 180 ? 36.021 8.609 -33.143 1.00 46.34 180 ASN A O 1
ATOM 1438 N N . GLY A 1 181 ? 37.328 7.085 -32.142 1.00 53.72 181 GLY A N 1
ATOM 1439 C CA . GLY A 1 181 ? 38.393 7.993 -31.678 1.00 53.72 181 GLY A CA 1
ATOM 1440 C C . GLY A 1 181 ? 37.977 9.319 -31.021 1.00 53.72 181 GLY A C 1
ATOM 1441 O O . GLY A 1 181 ? 38.822 10.200 -30.880 1.00 53.72 181 GLY A O 1
ATOM 1442 N N . SER A 1 182 ? 36.713 9.482 -30.632 1.00 54.91 182 SER A N 1
ATOM 1443 C CA . SER A 1 182 ? 36.223 10.639 -29.889 1.00 54.91 182 SER A CA 1
ATOM 1444 C C . SER A 1 182 ? 36.535 10.466 -28.407 1.00 54.91 182 SER A C 1
ATOM 1446 O O . SER A 1 182 ? 36.319 9.385 -27.861 1.00 54.91 182 SER A O 1
ATOM 1448 N N . ASP A 1 183 ? 37.039 11.533 -27.781 1.00 49.97 183 ASP A N 1
ATOM 1449 C CA . ASP A 1 183 ? 37.413 11.614 -26.366 1.00 49.97 183 ASP A CA 1
ATOM 1450 C C . ASP A 1 183 ? 36.469 10.815 -25.452 1.00 49.97 183 ASP A C 1
ATOM 1452 O O . ASP A 1 183 ? 35.299 11.166 -25.286 1.00 49.97 183 ASP A O 1
ATOM 1456 N N . LEU A 1 184 ? 37.013 9.776 -24.808 1.00 55.25 184 LEU A N 1
ATOM 1457 C CA . LEU A 1 184 ? 36.407 9.026 -23.701 1.00 55.25 184 LEU A CA 1
ATOM 1458 C C . LEU A 1 184 ? 36.337 9.912 -22.446 1.00 55.25 184 LEU A C 1
ATOM 1460 O O . LEU A 1 184 ? 36.933 9.610 -21.410 1.00 55.25 184 LEU A O 1
ATOM 1464 N N . SER A 1 185 ? 35.654 11.052 -22.538 1.00 57.78 185 SER A N 1
ATOM 1465 C CA . SER A 1 185 ? 35.351 11.847 -21.355 1.00 57.78 185 SER A CA 1
ATOM 1466 C C . SER A 1 185 ? 34.402 11.028 -20.478 1.00 57.78 185 SER A C 1
ATOM 1468 O O . SER A 1 185 ? 33.352 10.605 -20.966 1.00 57.78 185 SER A O 1
ATOM 1470 N N . PRO A 1 186 ? 34.749 10.764 -19.206 1.00 64.69 186 PRO A N 1
ATOM 1471 C CA . PRO A 1 186 ? 33.890 9.992 -18.323 1.00 64.69 186 PRO A CA 1
ATOM 1472 C C . PRO A 1 186 ? 32.545 10.704 -18.173 1.00 64.69 186 PRO A C 1
ATOM 1474 O O . PRO A 1 186 ? 32.503 11.922 -17.993 1.00 64.69 186 PRO A O 1
ATOM 1477 N N . VAL A 1 187 ? 31.447 9.948 -18.233 1.00 73.19 187 VAL A N 1
ATOM 1478 C CA . VAL A 1 187 ? 30.104 10.483 -17.987 1.00 73.19 187 VAL A CA 1
ATOM 1479 C C . VAL A 1 187 ? 30.061 11.076 -16.575 1.00 73.19 187 VAL A C 1
ATOM 1481 O O . VAL A 1 187 ? 30.241 10.373 -15.579 1.00 73.19 187 VAL A O 1
ATOM 1484 N N . ILE A 1 188 ? 29.830 12.388 -16.484 1.00 80.69 188 ILE A N 1
ATOM 1485 C CA . ILE A 1 188 ? 29.797 13.119 -15.212 1.00 80.69 188 ILE A CA 1
ATOM 1486 C C . ILE A 1 188 ? 28.361 13.141 -14.684 1.00 80.69 188 ILE A C 1
ATOM 1488 O O . ILE A 1 188 ? 27.429 13.505 -15.408 1.00 80.69 188 ILE A O 1
ATOM 1492 N N . ALA A 1 189 ? 28.194 12.771 -13.413 1.00 83.88 189 ALA A N 1
ATOM 1493 C CA . ALA A 1 189 ? 26.918 12.879 -12.718 1.00 83.88 189 ALA A CA 1
ATOM 1494 C C . ALA A 1 189 ? 26.468 14.344 -12.627 1.00 83.88 189 ALA A C 1
ATOM 1496 O O . ALA A 1 189 ? 27.267 15.250 -12.372 1.00 83.88 189 ALA A O 1
ATOM 1497 N N . GLN A 1 190 ? 25.173 14.580 -12.809 1.00 85.88 190 GLN A N 1
ATOM 1498 C CA . GLN A 1 190 ? 24.576 15.892 -12.610 1.00 85.88 190 GLN A CA 1
ATOM 1499 C C . GLN A 1 190 ? 24.664 16.293 -11.125 1.00 85.88 190 GLN A C 1
ATOM 1501 O O . GLN A 1 190 ? 24.613 15.435 -10.239 1.00 85.88 190 GLN A O 1
ATOM 1506 N N . PRO A 1 191 ? 24.745 17.595 -10.807 1.00 85.06 191 PRO A N 1
ATOM 1507 C CA . PRO A 1 191 ? 24.615 18.058 -9.429 1.00 85.06 191 PRO A CA 1
ATOM 1508 C C . PRO A 1 191 ? 23.294 17.586 -8.807 1.00 85.06 191 PRO A C 1
ATOM 1510 O O . PRO A 1 191 ? 22.274 17.551 -9.493 1.00 85.06 191 PRO A O 1
ATOM 1513 N N . GLU A 1 192 ? 23.267 17.305 -7.500 1.00 80.44 192 GLU A N 1
ATOM 1514 C CA . GLU A 1 192 ? 22.026 16.920 -6.794 1.00 80.44 192 GLU A CA 1
ATOM 1515 C C . GLU A 1 192 ? 20.923 17.990 -6.868 1.00 80.44 192 GLU A C 1
ATOM 1517 O O . GLU A 1 192 ? 19.756 17.702 -6.628 1.00 80.44 192 GLU A O 1
ATOM 1522 N N . SER A 1 193 ? 21.284 19.238 -7.180 1.00 82.19 193 SER A N 1
ATOM 1523 C CA . SER A 1 193 ? 20.341 20.342 -7.353 1.00 82.19 193 SER A CA 1
ATOM 1524 C C . SER A 1 193 ? 19.597 20.311 -8.686 1.00 82.19 193 SER A C 1
ATOM 1526 O O . SER A 1 193 ? 18.639 21.059 -8.843 1.00 82.19 193 SER A O 1
ATOM 1528 N N . LYS A 1 194 ? 20.042 19.507 -9.657 1.00 85.12 194 LYS A N 1
ATOM 1529 C CA . LYS A 1 194 ? 19.415 19.406 -10.974 1.00 85.12 194 LYS A CA 1
ATOM 1530 C C . LYS A 1 194 ? 18.575 18.138 -11.036 1.00 85.12 194 LYS A C 1
ATOM 1532 O O . LYS A 1 194 ? 19.085 17.046 -10.797 1.00 85.12 194 LYS A O 1
ATOM 1537 N N . PHE A 1 195 ? 17.303 18.297 -11.388 1.00 86.31 195 PHE A N 1
ATOM 1538 C CA . PHE A 1 195 ? 16.423 17.157 -11.588 1.00 86.31 195 PHE A CA 1
ATOM 1539 C C . PHE A 1 195 ? 16.909 16.291 -12.757 1.00 86.31 195 PHE A C 1
ATOM 1541 O O . PHE A 1 195 ? 17.180 16.790 -13.851 1.00 86.31 195 PHE A O 1
ATOM 1548 N N . THR A 1 196 ? 16.959 14.991 -12.511 1.00 86.75 196 THR A N 1
ATOM 1549 C CA . THR A 1 196 ? 17.001 13.927 -13.512 1.00 86.75 196 THR A CA 1
ATOM 1550 C C . THR A 1 196 ? 15.914 12.921 -13.149 1.00 86.75 196 THR A C 1
ATOM 1552 O O . THR A 1 196 ? 15.475 12.887 -11.996 1.00 86.75 196 THR A O 1
ATOM 1555 N N . GLU A 1 197 ? 15.529 12.089 -14.109 1.00 84.44 197 GLU A N 1
ATOM 1556 C CA . GLU A 1 197 ? 15.734 10.647 -13.991 1.00 84.44 197 GLU A CA 1
ATOM 1557 C C . GLU A 1 197 ? 15.737 10.160 -12.539 1.00 84.44 197 GLU A C 1
ATOM 1559 O O . GLU A 1 197 ? 14.745 10.214 -11.807 1.00 84.44 197 GLU A O 1
ATOM 1564 N N . THR A 1 198 ? 16.944 9.810 -12.099 1.00 82.50 198 THR A N 1
ATOM 1565 C CA . THR A 1 198 ? 17.329 9.163 -10.830 1.00 82.50 198 THR A CA 1
ATOM 1566 C C . THR A 1 198 ? 17.095 9.983 -9.563 1.00 82.50 198 THR A C 1
ATOM 1568 O O . THR A 1 198 ? 17.235 9.460 -8.453 1.00 82.50 198 THR A O 1
ATOM 1571 N N . SER A 1 199 ? 16.683 11.250 -9.677 1.00 87.25 199 SER A N 1
ATOM 1572 C CA . SER A 1 199 ? 16.594 12.163 -8.532 1.00 87.25 199 SER A CA 1
ATOM 1573 C C . SER A 1 199 ? 15.627 11.687 -7.443 1.00 87.25 199 SER A C 1
ATOM 1575 O O . SER A 1 199 ? 15.940 11.803 -6.257 1.00 87.25 199 SER A O 1
ATOM 1577 N N . VAL A 1 200 ? 14.470 11.122 -7.812 1.00 86.31 200 VAL A N 1
ATOM 1578 C CA . VAL A 1 200 ? 13.493 10.597 -6.835 1.00 86.31 200 VAL A CA 1
ATOM 1579 C C . VAL A 1 200 ? 14.044 9.369 -6.107 1.00 86.31 200 VAL A C 1
ATOM 1581 O O . VAL A 1 200 ? 13.977 9.317 -4.878 1.00 86.31 200 VAL A O 1
ATOM 1584 N N . ALA A 1 201 ? 14.639 8.420 -6.835 1.00 83.50 201 ALA A N 1
ATOM 1585 C CA . ALA A 1 201 ? 15.223 7.206 -6.265 1.00 83.50 201 ALA A CA 1
ATOM 1586 C C . ALA A 1 201 ? 16.395 7.528 -5.317 1.00 83.50 201 ALA A C 1
ATOM 1588 O O . ALA A 1 201 ? 16.476 6.989 -4.210 1.00 83.50 201 ALA A O 1
ATOM 1589 N N . ILE A 1 202 ? 17.263 8.479 -5.687 1.00 82.31 202 ILE A N 1
ATOM 1590 C CA . ILE A 1 202 ? 18.342 8.986 -4.821 1.00 82.31 202 ILE A CA 1
ATOM 1591 C C . ILE A 1 202 ? 17.759 9.584 -3.537 1.00 82.31 202 ILE A C 1
ATOM 1593 O O . ILE A 1 202 ? 18.233 9.304 -2.432 1.00 82.31 202 ILE A O 1
ATOM 1597 N N . ALA A 1 203 ? 16.708 10.390 -3.661 1.00 82.31 203 ALA A N 1
ATOM 1598 C CA . ALA A 1 203 ? 16.089 11.046 -2.522 1.00 82.31 203 ALA A CA 1
ATOM 1599 C C . ALA A 1 203 ? 15.369 10.041 -1.592 1.00 82.31 203 ALA A C 1
ATOM 1601 O O . ALA A 1 203 ? 15.468 10.157 -0.369 1.00 82.31 203 ALA A O 1
ATOM 1602 N N . MET A 1 204 ? 14.741 8.998 -2.148 1.00 80.69 204 MET A N 1
ATOM 1603 C CA . MET A 1 204 ? 14.200 7.847 -1.410 1.00 80.69 204 MET A CA 1
ATOM 1604 C C . MET A 1 204 ? 15.294 7.052 -0.689 1.00 80.69 204 MET A C 1
ATOM 1606 O O . MET A 1 204 ? 15.151 6.684 0.479 1.00 80.69 204 MET A O 1
ATOM 1610 N N . ARG A 1 205 ? 16.441 6.845 -1.338 1.00 80.75 205 ARG A N 1
ATOM 1611 C CA . ARG A 1 205 ? 17.581 6.165 -0.719 1.00 80.75 205 ARG A CA 1
ATOM 1612 C C . ARG A 1 205 ? 18.146 6.935 0.473 1.00 80.75 205 ARG A C 1
ATOM 1614 O O . ARG A 1 205 ? 18.567 6.311 1.441 1.00 80.75 205 ARG A O 1
ATOM 1621 N N . LYS A 1 206 ? 18.102 8.271 0.468 1.00 81.75 206 LYS A N 1
ATOM 1622 C CA . LYS A 1 206 ? 18.548 9.090 1.612 1.00 81.75 206 LYS A CA 1
ATOM 1623 C C . LYS A 1 206 ? 17.718 8.871 2.882 1.00 81.75 206 LYS A C 1
ATOM 1625 O O . LYS A 1 206 ? 18.245 9.064 3.974 1.00 81.75 206 LYS A O 1
ATOM 1630 N N . ILE A 1 207 ? 16.448 8.468 2.772 1.00 83.25 207 ILE A N 1
ATOM 1631 C CA . ILE A 1 207 ? 15.602 8.196 3.948 1.00 83.25 207 ILE A CA 1
ATOM 1632 C C . ILE A 1 207 ? 15.671 6.736 4.415 1.00 83.25 207 ILE A C 1
ATOM 1634 O O . ILE A 1 207 ? 15.309 6.426 5.550 1.00 83.25 207 ILE A O 1
ATOM 1638 N N . LEU A 1 208 ? 16.189 5.839 3.576 1.00 82.06 208 LEU A N 1
ATOM 1639 C CA . LEU A 1 208 ? 16.269 4.410 3.856 1.00 82.06 208 LEU A CA 1
ATOM 1640 C C . LEU A 1 208 ? 17.040 4.052 5.144 1.00 82.06 208 LEU A C 1
ATOM 1642 O O . LEU A 1 208 ? 16.513 3.226 5.891 1.00 82.06 208 LEU A O 1
ATOM 1646 N N . PRO A 1 209 ? 18.215 4.634 5.471 1.00 84.88 209 PRO A N 1
ATOM 1647 C CA . PRO A 1 209 ? 18.926 4.280 6.703 1.00 84.88 209 PRO A CA 1
ATOM 1648 C C . PRO A 1 209 ? 18.084 4.503 7.964 1.00 84.88 209 PRO A C 1
ATOM 1650 O O . PRO A 1 209 ? 18.094 3.675 8.873 1.00 84.88 209 PRO A O 1
ATOM 1653 N N . ILE A 1 210 ? 17.287 5.578 7.992 1.00 86.69 210 ILE A N 1
ATOM 1654 C CA . ILE A 1 210 ? 16.379 5.874 9.109 1.00 86.69 210 ILE A CA 1
ATOM 1655 C C . ILE A 1 210 ? 15.245 4.848 9.151 1.00 86.69 210 ILE A C 1
ATOM 1657 O O . ILE A 1 210 ? 14.928 4.330 10.217 1.00 86.69 210 ILE A O 1
ATOM 1661 N N . ARG A 1 211 ? 14.672 4.481 7.999 1.00 85.56 211 ARG A N 1
ATOM 1662 C CA . ARG A 1 211 ? 13.639 3.431 7.926 1.00 85.56 211 ARG A CA 1
ATOM 1663 C C . ARG A 1 211 ? 14.167 2.071 8.392 1.00 85.56 211 ARG A C 1
ATOM 1665 O O . ARG A 1 211 ? 13.460 1.342 9.084 1.00 85.56 211 ARG A O 1
ATOM 1672 N N . LEU A 1 212 ? 15.420 1.745 8.074 1.00 77.75 212 LEU A N 1
ATOM 1673 C CA . LEU A 1 212 ? 16.083 0.535 8.557 1.00 77.75 212 LEU A CA 1
ATOM 1674 C C . LEU A 1 212 ? 16.331 0.586 10.071 1.00 77.75 212 LEU A C 1
ATOM 1676 O O . LEU A 1 212 ? 16.132 -0.420 10.749 1.00 77.75 212 LEU A O 1
ATOM 1680 N N . ALA A 1 213 ? 16.724 1.743 10.609 1.00 83.38 213 ALA A N 1
ATOM 1681 C CA . ALA A 1 213 ? 16.849 1.943 12.051 1.00 83.38 213 ALA A CA 1
ATOM 1682 C C . ALA A 1 213 ? 15.502 1.742 12.766 1.00 83.38 213 ALA A C 1
ATOM 1684 O O . ALA A 1 213 ? 15.445 1.015 13.754 1.00 83.38 213 ALA A O 1
ATOM 1685 N N . ILE A 1 214 ? 14.408 2.277 12.211 1.00 82.00 214 ILE A N 1
ATOM 1686 C CA . ILE A 1 214 ? 13.042 2.055 12.712 1.00 82.00 214 ILE A CA 1
ATOM 1687 C C . ILE A 1 214 ? 12.685 0.566 12.689 1.00 82.00 214 ILE A C 1
ATOM 1689 O O . ILE A 1 214 ? 12.204 0.036 13.686 1.00 82.00 214 ILE A O 1
ATOM 1693 N N . ALA A 1 215 ? 12.939 -0.133 11.581 1.00 77.56 215 ALA A N 1
ATOM 1694 C CA . ALA A 1 215 ? 12.642 -1.560 11.477 1.00 77.56 215 ALA A CA 1
ATOM 1695 C C . ALA A 1 215 ? 13.425 -2.394 12.507 1.00 77.56 215 ALA A C 1
ATOM 1697 O O . ALA A 1 215 ? 12.854 -3.285 13.134 1.00 77.56 215 ALA A O 1
ATOM 1698 N N . ARG A 1 216 ? 14.714 -2.090 12.716 1.00 77.88 216 ARG A N 1
ATOM 1699 C CA . ARG A 1 216 ? 15.542 -2.725 13.758 1.00 77.88 216 ARG A CA 1
ATOM 1700 C C . ARG A 1 216 ? 14.962 -2.477 15.149 1.00 77.88 216 ARG A C 1
ATOM 1702 O O . ARG A 1 216 ? 14.681 -3.438 15.857 1.00 77.88 216 ARG A O 1
ATOM 1709 N N . PHE A 1 217 ? 14.680 -1.217 15.478 1.00 81.62 217 PHE A N 1
ATOM 1710 C CA . PHE A 1 217 ? 14.049 -0.830 16.739 1.00 81.62 217 PHE A CA 1
ATOM 1711 C C . PHE A 1 217 ? 12.742 -1.597 16.995 1.00 81.62 217 PHE A C 1
ATOM 1713 O O . PHE A 1 217 ? 12.563 -2.181 18.062 1.00 81.62 217 PHE A O 1
ATOM 1720 N N . LEU A 1 218 ? 11.841 -1.658 16.009 1.00 79.31 218 LEU A N 1
ATOM 1721 C CA . LEU A 1 218 ? 10.557 -2.354 16.141 1.00 79.31 218 LEU A CA 1
ATOM 1722 C C . LEU A 1 218 ? 10.718 -3.869 16.330 1.00 79.31 218 LEU A C 1
ATOM 1724 O O . LEU A 1 218 ? 9.969 -4.465 17.106 1.00 79.31 218 LEU A O 1
ATOM 1728 N N . ASN A 1 219 ? 11.700 -4.484 15.665 1.00 75.62 219 ASN A N 1
ATOM 1729 C CA . ASN A 1 219 ? 12.004 -5.906 15.830 1.00 75.62 219 ASN A CA 1
ATOM 1730 C C . ASN A 1 219 ? 12.566 -6.217 17.229 1.00 75.62 219 ASN A C 1
ATOM 1732 O O . ASN A 1 219 ? 12.225 -7.248 17.815 1.00 75.62 219 ASN A O 1
ATOM 1736 N N . ASP A 1 220 ? 13.362 -5.309 17.795 1.00 76.06 220 ASP A N 1
ATOM 1737 C CA . ASP A 1 220 ? 13.963 -5.466 19.124 1.00 76.06 220 ASP A CA 1
ATOM 1738 C C . ASP A 1 220 ? 13.006 -5.078 20.268 1.00 76.06 220 ASP A C 1
ATOM 1740 O O . ASP A 1 220 ? 13.145 -5.554 21.401 1.00 76.06 220 ASP A O 1
ATOM 1744 N N . LEU A 1 221 ? 11.964 -4.292 19.974 1.00 71.56 221 LEU A N 1
ATOM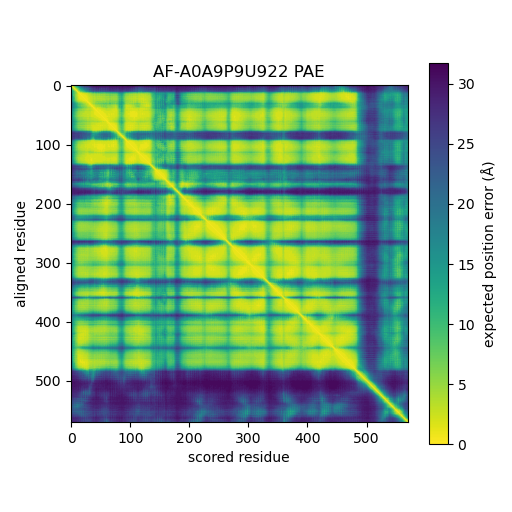 1745 C CA . LEU A 1 221 ? 10.993 -3.776 20.946 1.00 71.56 221 LEU A CA 1
ATOM 1746 C C . LEU A 1 221 ? 10.305 -4.877 21.768 1.00 71.56 221 LEU A C 1
ATOM 1748 O O . LEU A 1 221 ? 9.983 -4.681 22.945 1.00 71.56 221 LEU A O 1
ATOM 1752 N N . GLY A 1 222 ? 10.095 -6.055 21.172 1.00 66.94 222 GLY A N 1
ATOM 1753 C CA . GLY A 1 222 ? 9.527 -7.214 21.863 1.00 66.94 222 GLY A CA 1
ATOM 1754 C C . GLY A 1 222 ? 10.392 -7.705 23.030 1.00 66.94 222 GLY A C 1
ATOM 1755 O O . GLY A 1 222 ? 9.856 -8.167 24.040 1.00 66.94 222 GLY A O 1
ATOM 1756 N N . SER A 1 223 ? 11.716 -7.572 22.928 1.00 65.94 223 SER A N 1
ATOM 1757 C CA . SER A 1 223 ? 12.656 -7.888 24.010 1.00 65.94 223 SER A CA 1
ATOM 1758 C C . SER A 1 223 ? 12.610 -6.843 25.118 1.00 65.94 223 SER A C 1
ATOM 1760 O O . SER A 1 223 ? 12.551 -7.210 26.290 1.00 65.94 223 SER A O 1
ATOM 1762 N N . THR A 1 224 ? 12.527 -5.562 24.760 1.00 64.94 224 THR A N 1
ATOM 1763 C CA . THR A 1 224 ? 12.431 -4.458 25.725 1.00 64.94 224 THR A CA 1
ATOM 1764 C C . THR A 1 224 ? 11.128 -4.504 26.522 1.00 64.94 224 THR A C 1
ATOM 1766 O O . THR A 1 224 ? 11.144 -4.353 27.742 1.00 64.94 224 THR A O 1
ATOM 1769 N N . ARG A 1 225 ? 9.999 -4.836 25.874 1.00 64.75 225 ARG A N 1
ATOM 1770 C CA . ARG A 1 225 ? 8.696 -4.987 26.548 1.00 64.75 225 ARG A CA 1
ATOM 1771 C C . ARG A 1 225 ? 8.728 -6.042 27.659 1.00 64.75 225 ARG A C 1
ATOM 1773 O O . ARG A 1 225 ? 8.100 -5.851 28.697 1.00 64.75 225 ARG A O 1
ATOM 1780 N N . ARG A 1 226 ? 9.464 -7.143 27.466 1.00 64.44 226 ARG A N 1
ATOM 1781 C CA . ARG A 1 226 ? 9.608 -8.210 28.477 1.00 64.44 226 ARG A CA 1
ATOM 1782 C C . ARG A 1 226 ? 10.379 -7.760 29.720 1.00 64.44 226 ARG A C 1
ATOM 1784 O O . ARG A 1 226 ? 10.180 -8.345 30.779 1.00 64.44 226 ARG A O 1
ATOM 1791 N N . LEU A 1 227 ? 11.223 -6.734 29.603 1.00 62.66 227 LEU A N 1
ATOM 1792 C CA . LEU A 1 227 ? 12.003 -6.181 30.713 1.00 62.66 227 LEU A CA 1
ATOM 1793 C C . LEU A 1 227 ? 11.201 -5.215 31.608 1.00 62.66 227 LEU A C 1
ATOM 1795 O O . LEU A 1 227 ? 11.680 -4.839 32.672 1.00 62.66 227 LEU A O 1
ATOM 1799 N N . GLY A 1 228 ? 9.986 -4.827 31.204 1.00 66.19 228 GLY A N 1
ATOM 1800 C CA . GLY A 1 228 ? 9.041 -4.062 32.025 1.00 66.19 228 GLY A CA 1
ATOM 1801 C C . GLY A 1 228 ? 9.228 -2.538 32.047 1.00 66.19 228 GLY A C 1
ATOM 1802 O O . GLY A 1 228 ? 8.286 -1.842 32.422 1.00 66.19 228 GLY A O 1
ATOM 1803 N N . ASP A 1 229 ? 10.370 -2.001 31.602 1.00 72.06 229 ASP A N 1
ATOM 1804 C CA . ASP A 1 229 ? 10.586 -0.553 31.465 1.00 72.06 229 ASP A CA 1
ATOM 1805 C C . ASP A 1 229 ? 10.455 -0.093 30.002 1.00 72.06 229 ASP A C 1
ATOM 1807 O O . ASP A 1 229 ? 11.311 -0.356 29.158 1.00 72.06 229 ASP A O 1
ATOM 1811 N N . MET A 1 230 ? 9.356 0.605 29.698 1.00 82.00 230 MET A N 1
ATOM 1812 C CA . MET A 1 230 ? 9.074 1.153 28.365 1.00 82.00 230 MET A CA 1
ATOM 1813 C C . MET A 1 230 ? 9.583 2.589 28.183 1.00 82.00 230 MET A C 1
ATOM 1815 O O . MET A 1 230 ? 9.459 3.121 27.081 1.00 82.00 230 MET A O 1
ATOM 1819 N N . ALA A 1 231 ? 10.114 3.247 29.222 1.00 87.50 231 ALA A N 1
ATOM 1820 C CA . ALA A 1 231 ? 10.572 4.631 29.108 1.00 87.50 231 ALA A CA 1
ATOM 1821 C C . ALA A 1 231 ? 11.773 4.790 28.151 1.00 87.50 231 ALA A C 1
ATOM 1823 O O . ALA A 1 231 ? 11.706 5.679 27.300 1.00 87.50 231 ALA A O 1
ATOM 1824 N N . PRO A 1 232 ? 12.809 3.921 28.179 1.00 89.94 232 PRO A N 1
ATOM 1825 C CA . PRO A 1 232 ? 13.912 3.988 27.218 1.00 89.94 232 PRO A CA 1
ATOM 1826 C C . PRO A 1 232 ? 13.450 3.747 25.778 1.00 89.94 232 PRO A C 1
ATOM 1828 O O . PRO A 1 232 ? 13.790 4.517 24.887 1.00 89.94 232 PRO A O 1
ATOM 1831 N N . ALA A 1 233 ? 12.601 2.734 25.563 1.00 88.25 233 ALA A N 1
ATOM 1832 C CA . ALA A 1 233 ? 12.033 2.446 24.246 1.00 88.25 233 ALA A CA 1
ATOM 1833 C C . ALA A 1 233 ? 11.178 3.605 23.720 1.00 88.25 233 ALA A C 1
ATOM 1835 O O . ALA A 1 233 ? 11.174 3.896 22.526 1.00 88.25 233 ALA A O 1
ATOM 1836 N N . TYR A 1 234 ? 10.437 4.273 24.606 1.00 92.25 234 TYR A N 1
ATOM 1837 C CA . TYR A 1 234 ? 9.655 5.437 24.220 1.00 92.25 234 TYR A CA 1
ATOM 1838 C C . TYR A 1 234 ? 10.547 6.614 23.834 1.00 92.25 234 TYR A C 1
ATOM 1840 O O . TYR A 1 234 ? 10.290 7.259 22.823 1.00 92.25 234 TYR A O 1
ATOM 1848 N N . GLN A 1 235 ? 11.621 6.859 24.586 1.00 94.75 235 GLN A N 1
ATOM 1849 C CA . GLN A 1 235 ? 12.592 7.897 24.254 1.00 94.75 235 GLN A CA 1
ATOM 1850 C C . GLN A 1 235 ? 13.251 7.637 22.890 1.00 94.75 235 GLN A C 1
ATOM 1852 O O . GLN A 1 235 ? 13.286 8.536 22.055 1.00 94.75 235 GLN A O 1
ATOM 1857 N N . GLU A 1 236 ? 13.669 6.398 22.624 1.00 94.00 236 GLU A N 1
ATOM 1858 C CA . GLU A 1 236 ? 14.226 5.994 21.328 1.00 94.00 236 GLU A CA 1
ATOM 1859 C C . GLU A 1 236 ? 13.221 6.188 20.179 1.00 94.00 236 GLU A C 1
ATOM 1861 O O . GLU A 1 236 ? 13.572 6.716 19.124 1.00 94.00 236 GLU A O 1
ATOM 1866 N N . SER A 1 237 ? 11.940 5.867 20.399 1.00 93.00 237 SER A N 1
ATOM 1867 C CA . SER A 1 237 ? 10.878 6.150 19.426 1.00 93.00 237 SER A CA 1
ATOM 1868 C C . SER A 1 237 ? 10.738 7.645 19.117 1.00 93.00 237 SER A C 1
ATOM 1870 O O . SER A 1 237 ? 10.456 7.993 17.970 1.00 93.00 237 SER A O 1
ATOM 1872 N N . LEU A 1 238 ? 10.901 8.527 20.110 1.00 97.38 238 LEU A N 1
ATOM 1873 C CA . LEU A 1 238 ? 10.842 9.980 19.913 1.00 97.38 238 LEU A CA 1
ATOM 1874 C C . LEU A 1 238 ? 12.056 10.498 19.135 1.00 97.38 238 LEU A C 1
ATOM 1876 O O . LEU A 1 238 ? 11.914 11.388 18.293 1.00 97.38 238 LEU A O 1
ATOM 1880 N N . ASP A 1 239 ? 13.238 9.941 19.399 1.00 97.50 239 ASP A N 1
ATOM 1881 C CA . ASP A 1 239 ? 14.460 10.283 18.673 1.00 97.50 239 ASP A CA 1
ATOM 1882 C C . ASP A 1 239 ? 14.362 9.863 17.195 1.00 97.50 239 ASP A C 1
ATOM 1884 O O . ASP A 1 239 ? 14.627 10.679 16.309 1.00 97.50 239 ASP A O 1
ATOM 1888 N N . LEU A 1 240 ? 13.863 8.652 16.917 1.00 95.19 240 LEU A N 1
ATOM 1889 C CA . LEU A 1 240 ? 13.613 8.174 15.552 1.00 95.19 240 LEU A CA 1
ATOM 1890 C C . LEU A 1 240 ? 12.522 8.981 14.823 1.00 95.19 240 LEU A C 1
ATOM 1892 O O . LEU A 1 240 ? 12.695 9.291 13.643 1.00 95.19 240 LEU A O 1
ATOM 1896 N N . ASP A 1 241 ? 11.426 9.373 15.495 1.00 97.44 241 ASP A N 1
ATOM 1897 C CA . ASP A 1 241 ? 10.403 10.272 14.919 1.00 97.44 241 ASP A CA 1
ATOM 1898 C C . ASP A 1 241 ? 11.028 11.612 14.503 1.00 97.44 241 ASP A C 1
ATOM 1900 O O . ASP A 1 241 ? 10.834 12.067 13.368 1.00 97.44 241 ASP A O 1
ATOM 1904 N N . ARG A 1 242 ? 11.821 12.231 15.389 1.00 97.62 242 ARG A N 1
ATOM 1905 C CA . ARG A 1 242 ? 12.490 13.510 15.114 1.00 97.62 242 ARG A CA 1
ATOM 1906 C C . ARG A 1 242 ? 13.373 13.407 13.875 1.00 97.62 242 ARG A C 1
ATOM 1908 O O . ARG A 1 242 ? 13.296 14.281 13.001 1.00 97.62 242 ARG A O 1
ATOM 1915 N N . ASP A 1 243 ? 14.196 12.368 13.814 1.00 96.50 243 ASP A N 1
ATOM 1916 C CA . ASP A 1 243 ? 15.177 12.175 12.752 1.00 96.50 243 ASP A CA 1
ATOM 1917 C C . ASP A 1 243 ? 14.475 11.869 11.418 1.00 96.50 243 ASP A C 1
ATOM 1919 O O . ASP A 1 243 ? 14.783 12.497 10.398 1.00 96.50 243 ASP A O 1
ATOM 1923 N N . LEU A 1 244 ? 13.428 11.032 11.433 1.00 94.56 244 LEU A N 1
ATOM 1924 C CA . LEU A 1 244 ? 12.587 10.762 10.264 1.00 94.56 244 LEU A CA 1
ATOM 1925 C C . LEU A 1 244 ? 11.916 12.035 9.741 1.00 94.56 244 LEU A C 1
ATOM 1927 O O . LEU A 1 244 ? 11.972 12.323 8.544 1.00 94.56 244 LEU A O 1
ATOM 1931 N N . ARG A 1 245 ? 11.320 12.850 10.620 1.00 95.69 245 ARG A N 1
ATOM 1932 C CA . ARG A 1 245 ? 10.701 14.123 10.217 1.00 95.69 245 ARG A CA 1
ATOM 1933 C C . ARG A 1 245 ? 11.726 15.114 9.676 1.00 95.69 245 ARG A C 1
ATOM 1935 O O . ARG A 1 245 ? 11.383 15.913 8.805 1.00 95.69 245 ARG A O 1
ATOM 1942 N N . ALA A 1 246 ? 12.956 15.119 10.191 1.00 95.44 246 ALA A N 1
ATOM 1943 C CA . ALA A 1 246 ? 14.027 15.968 9.677 1.00 95.44 246 ALA A CA 1
ATOM 1944 C C . ALA A 1 246 ? 14.437 15.561 8.258 1.00 95.44 246 ALA A C 1
ATOM 1946 O O . ALA A 1 246 ? 14.479 16.424 7.375 1.00 95.44 246 ALA A O 1
ATOM 1947 N N . ALA A 1 247 ? 14.648 14.264 8.026 1.00 91.75 247 ALA A N 1
ATOM 1948 C CA . ALA A 1 247 ? 14.951 13.728 6.704 1.00 91.75 247 ALA A CA 1
ATOM 1949 C C . ALA A 1 247 ? 13.804 13.968 5.715 1.00 91.75 247 ALA A C 1
ATOM 1951 O O . ALA A 1 247 ? 14.034 14.489 4.624 1.00 91.75 247 ALA A O 1
ATOM 1952 N N . TYR A 1 248 ? 12.561 13.707 6.127 1.00 93.19 248 TYR A N 1
ATOM 1953 C CA . TYR A 1 248 ? 11.375 13.958 5.310 1.00 93.19 248 TYR A CA 1
ATOM 1954 C C . TYR A 1 248 ? 11.235 15.439 4.926 1.00 93.19 248 TYR A C 1
ATOM 1956 O O . TYR A 1 248 ? 11.039 15.745 3.756 1.00 93.19 248 TYR A O 1
ATOM 1964 N N . ARG A 1 249 ? 11.443 16.389 5.853 1.00 93.25 249 ARG A N 1
ATOM 1965 C CA . ARG A 1 249 ? 11.439 17.828 5.510 1.00 93.25 249 ARG A CA 1
ATOM 1966 C C . ARG A 1 249 ? 12.492 18.188 4.462 1.00 93.25 249 ARG A C 1
ATOM 1968 O O . ARG A 1 249 ? 12.238 19.055 3.627 1.00 93.25 249 ARG A O 1
ATOM 1975 N N . ASN A 1 250 ? 13.675 17.578 4.527 1.00 90.25 250 ASN A N 1
ATOM 1976 C CA . ASN A 1 250 ? 14.738 17.828 3.556 1.00 90.25 250 ASN A CA 1
ATOM 1977 C C . ASN A 1 250 ? 14.375 17.259 2.172 1.00 90.25 250 ASN A C 1
ATOM 1979 O O . ASN A 1 250 ? 14.498 17.944 1.156 1.00 90.25 250 ASN A O 1
ATOM 1983 N N . LEU A 1 251 ? 13.822 16.046 2.155 1.00 89.19 251 LEU A N 1
ATOM 1984 C CA . LEU A 1 251 ? 13.288 15.394 0.964 1.00 89.19 251 LEU A CA 1
ATOM 1985 C C . LEU A 1 251 ? 12.184 16.232 0.305 1.00 89.19 251 LEU A C 1
ATOM 1987 O O . LEU A 1 251 ? 12.290 16.566 -0.872 1.00 89.19 251 LEU A O 1
ATOM 1991 N N . THR A 1 252 ? 11.171 16.661 1.063 1.00 89.50 252 THR A N 1
ATOM 1992 C CA . THR A 1 252 ? 10.082 17.498 0.539 1.00 89.50 252 THR A CA 1
ATOM 1993 C C . THR A 1 252 ? 10.603 18.809 -0.046 1.00 89.50 252 THR A C 1
ATOM 1995 O O . THR A 1 252 ? 10.141 19.215 -1.108 1.00 89.50 252 THR A O 1
ATOM 1998 N N . ARG A 1 253 ? 11.581 19.470 0.594 1.00 88.94 253 ARG A N 1
ATOM 1999 C CA . ARG A 1 253 ? 12.200 20.686 0.032 1.00 88.94 253 ARG A CA 1
ATOM 2000 C C . ARG A 1 253 ? 12.897 20.411 -1.294 1.00 88.94 253 ARG A C 1
ATOM 2002 O O . ARG A 1 253 ? 12.739 21.194 -2.221 1.00 88.94 253 ARG A O 1
ATOM 2009 N N . THR A 1 254 ? 13.627 19.305 -1.383 1.00 86.56 254 THR A N 1
ATOM 2010 C CA . THR A 1 254 ? 14.326 18.897 -2.608 1.00 86.56 254 THR A CA 1
ATOM 2011 C C . THR A 1 254 ? 13.328 18.670 -3.747 1.00 86.56 254 THR A C 1
ATOM 2013 O O . THR A 1 254 ? 13.452 19.270 -4.810 1.00 86.56 254 THR A O 1
ATOM 2016 N N . LEU A 1 255 ? 12.257 17.911 -3.491 1.00 87.25 255 LEU A N 1
ATOM 2017 C CA . LEU A 1 255 ? 11.201 17.675 -4.479 1.00 87.25 255 LEU A CA 1
ATOM 2018 C C . LEU A 1 255 ? 10.448 18.958 -4.865 1.00 87.25 255 LEU A C 1
ATOM 2020 O O . LEU A 1 255 ? 10.060 19.117 -6.018 1.00 87.25 255 LEU A O 1
ATOM 2024 N N . GLN A 1 256 ? 10.261 19.896 -3.932 1.00 86.31 256 GLN A N 1
ATOM 2025 C CA . GLN A 1 256 ? 9.664 21.203 -4.226 1.00 86.31 256 GLN A CA 1
ATOM 2026 C C . GLN A 1 256 ? 10.545 22.061 -5.138 1.00 86.31 256 GLN A C 1
ATOM 2028 O O . GLN A 1 256 ? 10.004 22.795 -5.963 1.00 86.31 256 GLN A O 1
ATOM 2033 N N . VAL A 1 257 ? 11.872 21.992 -4.995 1.00 86.69 257 VAL A N 1
ATOM 2034 C CA . VAL A 1 257 ? 12.809 22.673 -5.903 1.00 86.69 257 VAL A CA 1
ATOM 2035 C C . VAL A 1 257 ? 12.681 22.080 -7.303 1.00 86.69 257 VAL A C 1
ATOM 2037 O O . VAL A 1 257 ? 12.325 22.806 -8.226 1.00 86.69 257 VAL A O 1
ATOM 2040 N N . PHE A 1 258 ? 12.802 20.757 -7.438 1.00 87.38 258 PHE A N 1
ATOM 2041 C CA . PHE A 1 258 ? 12.632 20.079 -8.728 1.00 87.38 258 PHE A CA 1
ATOM 2042 C C . PHE A 1 258 ? 11.274 20.356 -9.368 1.00 87.38 258 PHE A C 1
ATOM 2044 O O . PHE A 1 258 ? 11.172 20.586 -10.569 1.00 87.38 258 PHE A O 1
ATOM 2051 N N . SER A 1 259 ? 10.216 20.388 -8.561 1.00 85.44 259 SER A N 1
ATOM 2052 C CA . SER A 1 259 ? 8.878 20.693 -9.048 1.00 85.44 259 SER A CA 1
ATOM 2053 C C . SER A 1 259 ? 8.765 22.092 -9.650 1.00 85.44 259 SER A C 1
ATOM 2055 O O . SER A 1 259 ? 7.956 22.267 -10.556 1.00 85.44 259 SER A O 1
ATOM 2057 N N . ARG A 1 260 ? 9.509 23.079 -9.139 1.00 82.00 260 ARG A N 1
ATOM 2058 C CA . ARG A 1 260 ? 9.520 24.441 -9.692 1.00 82.00 260 ARG A CA 1
ATOM 2059 C C . ARG A 1 260 ? 10.302 24.491 -10.994 1.00 82.00 260 ARG A C 1
ATOM 2061 O O . ARG A 1 260 ? 9.829 25.107 -11.942 1.00 82.00 260 ARG A O 1
ATOM 2068 N N . ASP A 1 261 ? 11.437 23.800 -11.040 1.00 81.81 261 ASP A N 1
ATOM 2069 C CA . ASP A 1 261 ? 12.313 23.759 -12.213 1.00 81.81 261 ASP A CA 1
ATOM 2070 C C . ASP A 1 261 ? 11.641 23.057 -13.402 1.00 81.81 261 ASP A C 1
ATOM 2072 O O . ASP A 1 261 ? 11.804 23.470 -14.545 1.00 81.81 261 ASP A O 1
ATOM 2076 N N . LEU A 1 262 ? 10.834 22.028 -13.129 1.00 80.00 262 LEU A N 1
ATOM 2077 C CA . LEU A 1 262 ? 10.086 21.278 -14.141 1.00 80.00 262 LEU A CA 1
ATOM 2078 C C . LEU A 1 262 ? 8.803 21.970 -14.626 1.00 80.00 262 LEU A C 1
ATOM 2080 O O . LEU A 1 262 ? 8.196 21.513 -15.592 1.00 80.00 262 LEU A O 1
ATOM 2084 N N . SER A 1 263 ? 8.323 23.006 -13.934 1.00 73.81 263 SER A N 1
ATOM 2085 C CA . SER A 1 263 ? 7.031 23.623 -14.246 1.00 73.81 263 SER A CA 1
ATOM 2086 C C . SER A 1 263 ? 7.194 24.869 -15.119 1.00 73.81 263 SER A C 1
ATOM 2088 O O . SER A 1 263 ? 7.770 25.860 -14.680 1.00 73.81 263 SER A O 1
ATOM 2090 N N . GLU A 1 264 ? 6.614 24.862 -16.323 1.00 60.97 264 GLU A N 1
ATOM 2091 C CA . GLU A 1 264 ? 6.595 26.042 -17.208 1.00 60.97 264 GLU A CA 1
ATOM 2092 C C . GLU A 1 264 ? 5.689 27.176 -16.676 1.00 60.97 264 GLU A C 1
ATOM 2094 O O . GLU A 1 264 ? 5.888 28.345 -17.005 1.00 60.97 264 GLU A O 1
ATOM 2099 N N . VAL A 1 265 ? 4.702 26.855 -15.822 1.00 57.25 265 VAL A N 1
ATOM 2100 C CA . VAL A 1 265 ? 3.748 27.810 -15.224 1.00 57.25 265 VAL A CA 1
ATOM 2101 C C . VAL A 1 265 ? 3.623 27.556 -13.716 1.00 57.25 265 VAL A C 1
ATOM 2103 O O . VAL A 1 265 ? 3.114 26.520 -13.288 1.00 57.25 265 VAL A O 1
ATOM 2106 N N . CYS A 1 266 ? 4.053 28.517 -12.891 1.00 54.31 266 CYS A N 1
ATOM 2107 C CA . CYS A 1 266 ? 4.066 28.406 -11.428 1.00 54.31 266 CYS A CA 1
ATOM 2108 C C . CYS A 1 266 ? 2.998 29.297 -10.768 1.00 54.31 266 CYS A C 1
ATOM 2110 O O . CYS A 1 266 ? 3.140 30.518 -10.729 1.00 54.31 266 CYS A O 1
ATOM 2112 N N . TRP A 1 267 ? 1.982 28.687 -10.151 1.00 61.31 267 TRP A N 1
ATOM 2113 C CA . TRP A 1 267 ? 1.198 29.323 -9.081 1.00 61.31 267 TRP A CA 1
ATOM 2114 C C . TRP A 1 267 ? 1.617 28.740 -7.719 1.00 61.31 267 TRP A C 1
ATOM 2116 O O . TRP A 1 267 ? 2.046 27.581 -7.663 1.00 61.31 267 TRP A O 1
ATOM 2126 N N . PRO A 1 268 ? 1.506 29.495 -6.607 1.00 54.78 268 PRO A N 1
ATOM 2127 C CA . PRO A 1 268 ? 1.912 29.015 -5.287 1.00 54.78 268 PRO A CA 1
ATOM 2128 C C . PRO A 1 268 ? 1.215 27.695 -4.910 1.00 54.78 268 PRO A C 1
ATOM 2130 O O . PRO A 1 268 ? -0.009 27.638 -4.833 1.00 54.78 268 PRO A O 1
ATOM 2133 N N . GLY A 1 269 ? 1.995 26.636 -4.661 1.00 58.66 269 GLY A N 1
ATOM 2134 C CA . GLY A 1 269 ? 1.484 25.320 -4.244 1.00 58.66 269 GLY A CA 1
ATOM 2135 C C . GLY A 1 269 ? 1.142 24.335 -5.374 1.00 58.66 269 GLY A C 1
ATOM 2136 O O . GLY A 1 269 ? 0.621 23.254 -5.082 1.00 58.66 269 GLY A O 1
ATOM 2137 N N . SER A 1 270 ? 1.426 24.678 -6.636 1.00 64.88 270 SER A N 1
ATOM 2138 C CA . SER A 1 270 ? 1.370 23.743 -7.773 1.00 64.88 270 SER A CA 1
ATOM 2139 C C . SER A 1 270 ? 2.549 22.761 -7.747 1.00 64.88 270 SER A C 1
ATOM 2141 O O . SER A 1 270 ? 3.646 23.136 -7.333 1.00 64.88 270 SER A O 1
ATOM 2143 N N . TRP A 1 271 ? 2.320 21.520 -8.185 1.00 71.00 271 TRP A N 1
ATOM 2144 C CA . TRP A 1 271 ? 3.345 20.479 -8.308 1.00 71.00 271 TRP A CA 1
ATOM 2145 C C . TRP A 1 271 ? 3.474 20.033 -9.767 1.00 71.00 271 TRP A C 1
ATOM 2147 O O . TRP A 1 271 ? 2.470 19.934 -10.471 1.00 71.00 271 TRP A O 1
ATOM 2157 N N . SER A 1 272 ? 4.693 19.726 -10.215 1.00 79.12 272 SER A N 1
ATOM 2158 C CA . SER A 1 272 ? 4.918 19.142 -11.540 1.00 79.12 272 SER A CA 1
ATOM 2159 C C . SER A 1 272 ? 4.228 17.772 -11.627 1.00 79.12 272 SER A C 1
ATOM 2161 O O . SER A 1 272 ? 4.377 16.974 -10.693 1.00 79.12 272 SER A O 1
ATOM 2163 N N . PRO A 1 273 ? 3.510 17.456 -12.725 1.00 79.44 273 PRO A N 1
ATOM 2164 C CA . PRO A 1 273 ? 2.837 16.169 -12.895 1.00 79.44 273 PRO A CA 1
ATOM 2165 C C . PRO A 1 273 ? 3.743 14.955 -12.660 1.00 79.44 273 PRO A C 1
ATOM 2167 O O . PRO A 1 273 ? 3.297 13.982 -12.055 1.00 79.44 273 PRO A O 1
ATOM 2170 N N . SER A 1 274 ? 5.017 15.041 -13.057 1.00 80.44 274 SER A N 1
ATOM 2171 C CA . SER A 1 274 ? 6.011 13.969 -12.898 1.00 80.44 274 SER A CA 1
ATOM 2172 C C . SER A 1 274 ? 6.376 13.678 -11.436 1.00 80.44 274 SER A C 1
ATOM 2174 O O . SER A 1 274 ? 6.872 12.600 -11.132 1.00 80.44 274 SER A O 1
ATOM 2176 N N . LEU A 1 275 ? 6.118 14.615 -10.516 1.00 87.81 275 LEU A N 1
ATOM 2177 C CA . LEU A 1 275 ? 6.440 14.492 -9.088 1.00 87.81 275 LEU A CA 1
ATOM 2178 C C . LEU A 1 275 ? 5.203 14.318 -8.196 1.00 87.81 275 LEU A C 1
ATOM 2180 O O . LEU A 1 275 ? 5.340 14.126 -6.985 1.00 87.81 275 LEU A O 1
ATOM 2184 N N . LEU A 1 276 ? 3.992 14.350 -8.764 1.00 87.19 276 LEU A N 1
ATOM 2185 C CA . LEU A 1 276 ? 2.752 14.179 -8.004 1.00 87.19 276 LEU A CA 1
ATOM 2186 C C . LEU A 1 276 ? 2.644 12.785 -7.376 1.00 87.19 276 LEU A C 1
ATOM 2188 O O . LEU A 1 276 ? 2.383 12.686 -6.180 1.00 87.19 276 LEU A O 1
ATOM 2192 N N . PHE A 1 277 ? 2.848 11.714 -8.151 1.00 88.94 277 PHE A N 1
ATOM 2193 C CA . PHE A 1 277 ? 2.791 10.358 -7.597 1.00 88.94 277 PHE A CA 1
ATOM 2194 C C . PHE A 1 277 ? 3.935 10.100 -6.604 1.00 88.94 277 PHE A C 1
ATOM 2196 O O . PHE A 1 277 ? 3.630 9.691 -5.482 1.00 88.94 277 PHE A O 1
ATOM 2203 N N . PRO A 1 278 ? 5.208 10.429 -6.923 1.00 89.38 278 PRO A N 1
ATOM 2204 C CA . PRO A 1 278 ? 6.298 10.303 -5.965 1.00 89.38 278 PRO A CA 1
ATOM 2205 C C . PRO A 1 278 ? 6.054 11.003 -4.633 1.00 89.38 278 PRO A C 1
ATOM 2207 O O . PRO A 1 278 ? 6.200 10.384 -3.583 1.00 89.38 278 PRO A O 1
ATOM 2210 N N . SER A 1 279 ? 5.637 12.272 -4.657 1.00 89.12 279 SER A N 1
ATOM 2211 C CA . SER A 1 279 ? 5.390 13.035 -3.428 1.00 89.12 279 SER A CA 1
ATOM 2212 C C . SER A 1 279 ? 4.281 12.418 -2.572 1.00 89.12 279 SER A C 1
ATOM 2214 O O . SER A 1 279 ? 4.486 12.207 -1.379 1.00 89.12 279 SER A O 1
ATOM 2216 N N . GLN A 1 280 ? 3.144 12.043 -3.167 1.00 88.50 280 GLN A N 1
ATOM 2217 C CA . GLN A 1 280 ? 2.050 11.402 -2.428 1.00 88.50 280 GLN A CA 1
ATOM 2218 C C . GLN A 1 280 ? 2.430 10.026 -1.874 1.00 88.50 280 GLN A C 1
ATOM 2220 O O . GLN A 1 280 ? 2.049 9.677 -0.755 1.00 88.50 280 GLN A O 1
ATOM 2225 N N . PHE A 1 281 ? 3.177 9.234 -2.643 1.00 87.94 281 PHE A N 1
ATOM 2226 C CA . PHE A 1 281 ? 3.608 7.913 -2.204 1.00 87.94 281 PHE A CA 1
ATOM 2227 C C . PHE A 1 281 ? 4.622 8.011 -1.057 1.00 87.94 281 PHE A C 1
ATOM 2229 O O . PHE A 1 281 ? 4.490 7.301 -0.061 1.00 87.94 281 PHE A O 1
ATOM 2236 N N . ILE A 1 282 ? 5.577 8.942 -1.147 1.00 88.50 282 ILE A N 1
ATOM 2237 C CA . ILE A 1 282 ? 6.515 9.265 -0.062 1.00 88.50 282 ILE A CA 1
ATOM 2238 C C . ILE A 1 282 ? 5.751 9.672 1.196 1.00 88.50 282 ILE A C 1
ATOM 2240 O O . ILE A 1 282 ? 6.025 9.142 2.271 1.00 88.50 282 ILE A O 1
ATOM 2244 N N . ASP A 1 283 ? 4.763 10.560 1.077 1.00 90.31 283 ASP A N 1
ATOM 2245 C CA . ASP A 1 283 ? 3.934 10.970 2.210 1.00 90.31 283 ASP A CA 1
ATOM 2246 C C . ASP A 1 283 ? 3.257 9.758 2.869 1.00 90.31 283 ASP A C 1
ATOM 2248 O O . ASP A 1 283 ? 3.255 9.641 4.098 1.00 90.31 283 ASP A O 1
ATOM 2252 N N . LEU A 1 284 ? 2.726 8.824 2.076 1.00 87.25 284 LEU A N 1
ATOM 2253 C CA . LEU A 1 284 ? 2.106 7.599 2.582 1.00 87.25 284 LEU A CA 1
ATOM 2254 C C . LEU A 1 284 ? 3.122 6.713 3.318 1.00 87.25 284 LEU A C 1
ATOM 2256 O O . LEU A 1 284 ? 2.828 6.226 4.412 1.00 87.25 284 LEU A O 1
ATOM 2260 N N . VAL A 1 285 ? 4.329 6.551 2.766 1.00 84.38 285 VAL A N 1
ATOM 2261 C CA . VAL A 1 285 ? 5.419 5.782 3.385 1.00 84.38 285 VAL A CA 1
ATOM 2262 C C . VAL A 1 285 ? 5.840 6.378 4.723 1.00 84.38 285 VAL A C 1
ATOM 2264 O O . VAL A 1 285 ? 5.863 5.674 5.731 1.00 84.38 285 VAL A O 1
ATOM 2267 N N . ILE A 1 286 ? 6.091 7.684 4.765 1.00 89.69 286 ILE A N 1
ATOM 2268 C CA . ILE A 1 286 ? 6.555 8.360 5.978 1.00 89.69 286 ILE A CA 1
ATOM 2269 C C . ILE A 1 286 ? 5.496 8.347 7.071 1.00 89.69 286 ILE A C 1
ATOM 2271 O O . ILE A 1 286 ? 5.810 8.056 8.223 1.00 89.69 286 ILE A O 1
ATOM 2275 N N . ASN A 1 287 ? 4.231 8.616 6.738 1.00 91.12 287 ASN A N 1
ATOM 2276 C CA . ASN A 1 287 ? 3.169 8.546 7.740 1.00 91.12 287 ASN A CA 1
ATOM 2277 C C . ASN A 1 287 ? 2.969 7.117 8.259 1.00 91.12 287 ASN A C 1
ATOM 2279 O O . ASN A 1 287 ? 2.606 6.955 9.421 1.00 91.12 287 ASN A O 1
ATOM 2283 N N . ARG A 1 288 ? 3.243 6.084 7.453 1.00 86.31 288 ARG A N 1
ATOM 2284 C CA . ARG A 1 28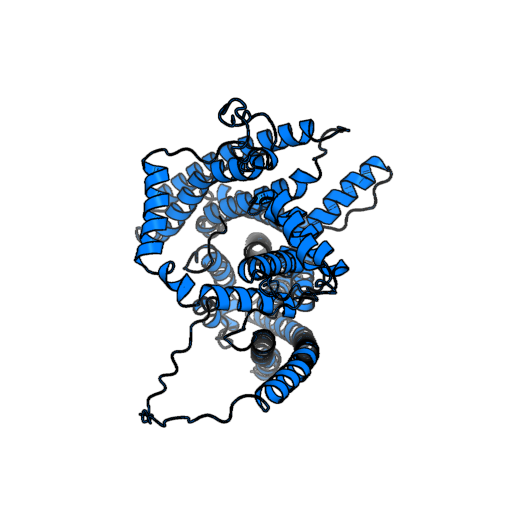8 ? 3.217 4.695 7.925 1.00 86.31 288 ARG A CA 1
ATOM 2285 C C . ARG A 1 288 ? 4.368 4.392 8.883 1.00 86.31 288 ARG A C 1
ATOM 2287 O O . ARG A 1 288 ? 4.134 3.731 9.889 1.00 86.31 288 ARG A O 1
ATOM 2294 N N . ASP A 1 289 ? 5.575 4.874 8.606 1.00 82.75 289 ASP A N 1
ATOM 2295 C CA . ASP A 1 289 ? 6.726 4.675 9.495 1.00 82.75 289 ASP A CA 1
ATOM 2296 C C . ASP A 1 289 ? 6.522 5.410 10.837 1.00 82.75 289 ASP A C 1
ATOM 2298 O O . ASP A 1 289 ? 6.735 4.832 11.904 1.00 82.75 289 ASP A O 1
ATOM 2302 N N . LEU A 1 290 ? 5.995 6.643 10.800 1.00 89.81 290 LEU A N 1
ATOM 2303 C CA . LEU A 1 290 ? 5.569 7.390 11.995 1.00 89.81 290 LEU A CA 1
ATOM 2304 C C . LEU A 1 290 ? 4.488 6.640 12.779 1.00 89.81 290 LEU A C 1
ATOM 2306 O O . LEU A 1 290 ? 4.540 6.540 14.005 1.00 89.81 290 LEU A O 1
ATOM 2310 N N . LEU A 1 291 ? 3.503 6.092 12.070 1.00 85.81 291 LEU A N 1
ATOM 2311 C CA . LEU A 1 291 ? 2.443 5.304 12.675 1.00 85.81 291 LEU A CA 1
ATOM 2312 C C . LEU A 1 291 ? 3.013 4.053 13.370 1.00 85.81 291 LEU A C 1
ATOM 2314 O O . LEU A 1 291 ? 2.678 3.792 14.524 1.00 85.81 291 LEU A O 1
ATOM 2318 N N . ALA A 1 292 ? 3.909 3.318 12.709 1.00 82.56 292 ALA A N 1
ATOM 2319 C CA . ALA A 1 292 ? 4.535 2.114 13.249 1.00 82.56 292 ALA A CA 1
ATOM 2320 C C . ALA A 1 292 ? 5.362 2.387 14.518 1.00 82.56 292 ALA A C 1
ATOM 2322 O O . ALA A 1 292 ? 5.286 1.604 15.463 1.00 82.56 292 ALA A O 1
ATOM 2323 N N . LEU A 1 293 ? 6.086 3.512 14.574 1.00 84.62 293 LEU A N 1
ATOM 2324 C CA . LEU A 1 293 ? 6.838 3.942 15.761 1.00 84.62 293 LEU A CA 1
ATOM 2325 C C . LEU A 1 293 ? 5.940 4.171 16.982 1.00 84.62 293 LEU A C 1
ATOM 2327 O O . LEU A 1 293 ? 6.274 3.761 18.093 1.00 84.62 293 LEU A O 1
ATOM 2331 N N . HIS A 1 294 ? 4.788 4.812 16.780 1.00 87.56 294 HIS A N 1
ATOM 2332 C CA . HIS A 1 294 ? 3.951 5.287 17.882 1.00 87.56 294 HIS A CA 1
ATOM 2333 C C . HIS A 1 294 ? 2.839 4.323 18.307 1.00 87.56 294 HIS A C 1
ATOM 2335 O O . HIS A 1 294 ? 2.371 4.402 19.447 1.00 87.56 294 HIS A O 1
ATOM 2341 N N . ILE A 1 295 ? 2.435 3.383 17.447 1.00 82.31 295 ILE A N 1
ATOM 2342 C CA . ILE A 1 295 ? 1.422 2.373 17.784 1.00 82.31 295 ILE A CA 1
ATOM 2343 C C . ILE A 1 295 ? 1.743 1.600 19.079 1.00 82.31 295 ILE A C 1
ATOM 2345 O O . ILE A 1 295 ? 0.840 1.482 19.912 1.00 82.31 295 ILE A O 1
ATOM 2349 N N . PRO A 1 296 ? 2.974 1.103 19.320 1.00 83.81 296 PRO A N 1
ATOM 2350 C CA . PRO A 1 296 ? 3.286 0.354 20.538 1.00 83.81 296 PRO A CA 1
ATOM 2351 C C . PRO A 1 296 ? 2.975 1.098 21.845 1.00 83.81 296 PRO A C 1
ATOM 2353 O O . PRO A 1 296 ? 2.784 0.459 22.879 1.00 83.81 296 PRO A O 1
ATOM 2356 N N . PHE A 1 297 ? 2.906 2.430 21.798 1.00 83.75 297 PHE A N 1
ATOM 2357 C CA . PHE A 1 297 ? 2.622 3.300 22.937 1.00 83.75 297 PHE A CA 1
ATOM 2358 C C . PHE A 1 297 ? 1.179 3.820 22.955 1.00 83.75 297 PHE A C 1
ATOM 2360 O O . PHE A 1 297 ? 0.763 4.407 23.952 1.00 83.75 297 PHE A O 1
ATOM 2367 N N . TYR A 1 298 ? 0.395 3.598 21.895 1.00 81.19 298 TYR A N 1
ATOM 2368 C CA . TYR A 1 298 ? -0.960 4.137 21.762 1.00 81.19 298 TYR A CA 1
ATOM 2369 C C . TYR A 1 298 ? -1.909 3.621 22.849 1.00 81.19 298 TYR A C 1
ATOM 2371 O O . TYR A 1 298 ? -2.570 4.417 23.506 1.00 81.19 298 TYR A O 1
ATOM 2379 N N . SER A 1 299 ? -1.945 2.306 23.095 1.00 77.50 299 SER A N 1
ATOM 2380 C CA . SER A 1 299 ? -2.819 1.737 24.134 1.00 77.50 299 SER A CA 1
ATOM 2381 C C . SER A 1 299 ? -2.494 2.313 25.519 1.00 77.50 299 SER A C 1
ATOM 2383 O O . SER A 1 299 ? -3.393 2.686 26.268 1.00 77.50 299 SER A O 1
ATOM 2385 N N . ALA A 1 300 ? -1.206 2.488 25.835 1.00 80.50 300 ALA A N 1
ATOM 2386 C CA . ALA A 1 300 ? -0.792 3.147 27.070 1.00 80.50 300 ALA A CA 1
ATOM 2387 C C . ALA A 1 300 ? -1.178 4.638 27.091 1.00 80.50 300 ALA A C 1
ATOM 2389 O O . ALA A 1 300 ? -1.499 5.165 28.154 1.00 80.50 300 ALA A O 1
ATOM 2390 N N . ALA A 1 301 ? -1.183 5.310 25.938 1.00 85.00 301 ALA A N 1
ATOM 2391 C CA . ALA A 1 301 ? -1.575 6.710 25.795 1.00 85.00 301 ALA A CA 1
ATOM 2392 C C . ALA A 1 301 ? -3.067 6.975 26.039 1.00 85.00 301 ALA A C 1
ATOM 2394 O O . ALA A 1 301 ? -3.420 8.116 26.328 1.00 85.00 301 ALA A O 1
ATOM 2395 N N . LEU A 1 302 ? -3.924 5.948 25.978 1.00 80.19 302 LEU A N 1
ATOM 2396 C CA . LEU A 1 302 ? -5.332 6.060 26.378 1.00 80.19 302 LEU A CA 1
ATOM 2397 C C . LEU A 1 302 ? -5.495 6.272 27.891 1.00 80.19 302 LEU A C 1
ATOM 2399 O O . LEU A 1 302 ? -6.486 6.838 28.331 1.00 80.19 302 LEU A O 1
ATOM 2403 N N . HIS A 1 303 ? -4.515 5.849 28.697 1.00 80.94 303 HIS A N 1
ATOM 2404 C CA . HIS A 1 303 ? -4.626 5.874 30.161 1.00 80.94 303 HIS A CA 1
ATOM 2405 C C . HIS A 1 303 ? -3.506 6.657 30.860 1.00 80.94 303 HIS A C 1
ATOM 2407 O O . HIS A 1 303 ? -3.612 6.968 32.045 1.00 80.94 303 HIS A O 1
ATOM 2413 N N . LYS A 1 304 ? -2.404 6.968 30.166 1.00 85.56 304 LYS A N 1
ATOM 2414 C CA . LYS A 1 304 ? -1.223 7.629 30.739 1.00 85.56 304 LYS A CA 1
ATOM 2415 C C . LYS A 1 304 ? -0.821 8.847 29.911 1.00 85.56 304 LYS A C 1
ATOM 2417 O O . LYS A 1 304 ? -0.354 8.717 28.780 1.00 85.56 304 LYS A O 1
ATOM 2422 N N . ALA A 1 305 ? -0.870 10.025 30.536 1.00 90.19 305 ALA A N 1
ATOM 2423 C CA . ALA A 1 305 ? -0.515 11.301 29.907 1.00 90.19 305 ALA A CA 1
ATOM 2424 C C . ALA A 1 305 ? 0.923 11.349 29.351 1.00 90.19 305 ALA A C 1
ATOM 2426 O O . ALA A 1 305 ? 1.180 12.053 28.377 1.00 90.19 305 ALA A O 1
ATOM 2427 N N . ALA A 1 306 ? 1.850 10.561 29.912 1.00 90.56 306 ALA A N 1
ATOM 2428 C CA . ALA A 1 306 ? 3.234 10.466 29.436 1.00 90.56 306 ALA A CA 1
ATOM 2429 C C . ALA A 1 306 ? 3.347 10.064 27.949 1.00 90.56 306 ALA A C 1
ATOM 2431 O O . ALA A 1 306 ? 4.295 10.465 27.277 1.00 90.56 306 ALA A O 1
ATOM 2432 N N . TYR A 1 307 ? 2.366 9.325 27.415 1.00 90.25 307 TYR A N 1
ATOM 2433 C CA . TYR A 1 307 ? 2.355 8.871 26.020 1.00 90.25 307 TYR A CA 1
ATOM 2434 C C . TYR A 1 307 ? 1.391 9.668 25.123 1.00 90.25 307 TYR A C 1
ATOM 2436 O O . TYR A 1 307 ? 1.181 9.290 23.971 1.00 90.25 307 TYR A O 1
ATOM 2444 N N . ALA A 1 308 ? 0.827 10.789 25.596 1.00 93.31 308 ALA A N 1
ATOM 2445 C CA . ALA A 1 308 ? -0.173 11.574 24.857 1.00 93.31 308 ALA A CA 1
ATOM 2446 C C . ALA A 1 308 ? 0.310 12.038 23.468 1.00 93.31 308 ALA A C 1
ATOM 2448 O O . ALA A 1 308 ? -0.475 12.094 22.519 1.00 93.31 308 ALA A O 1
ATOM 2449 N N . PHE A 1 309 ? 1.612 12.311 23.321 1.00 96.69 309 PHE A N 1
ATOM 2450 C CA . PHE A 1 309 ? 2.210 12.630 22.023 1.00 96.69 309 PHE A CA 1
ATOM 2451 C C . PHE A 1 309 ? 2.031 11.492 21.005 1.00 96.69 309 PHE A C 1
ATOM 2453 O O . PHE A 1 309 ? 1.659 11.759 19.866 1.00 96.69 309 PHE A O 1
ATOM 2460 N N . SER A 1 310 ? 2.180 10.228 21.418 1.00 92.06 310 SER A N 1
ATOM 2461 C CA . SER A 1 310 ? 1.955 9.073 20.536 1.00 92.06 310 SER A CA 1
ATOM 2462 C C . SER A 1 310 ? 0.507 8.966 20.072 1.00 92.06 310 SER A C 1
ATOM 2464 O O . SER A 1 310 ? 0.279 8.749 18.885 1.00 92.06 310 SER A O 1
ATOM 2466 N N . ARG A 1 311 ? -0.479 9.182 20.961 1.00 92.06 311 ARG A N 1
ATOM 2467 C CA . ARG A 1 311 ? -1.906 9.212 20.574 1.00 92.06 311 ARG A CA 1
ATOM 2468 C C . ARG A 1 311 ? -2.151 10.266 19.494 1.00 92.06 311 ARG A C 1
ATOM 2470 O O . ARG A 1 311 ? -2.756 9.962 18.469 1.00 92.06 311 ARG A O 1
ATOM 2477 N N . LYS A 1 312 ? -1.596 11.471 19.671 1.00 95.44 312 LYS A N 1
ATOM 2478 C CA . LYS A 1 312 ? -1.674 12.548 18.674 1.00 95.44 312 LYS A CA 1
ATOM 2479 C C . LYS A 1 312 ? -1.051 12.144 17.333 1.00 95.44 312 LYS A C 1
ATOM 2481 O O . LYS A 1 312 ? -1.705 12.288 16.303 1.00 95.44 312 LYS A O 1
ATOM 2486 N N . VAL A 1 313 ? 0.186 11.636 17.335 1.00 95.31 313 VAL A N 1
ATOM 2487 C CA . VAL A 1 313 ? 0.888 11.253 16.097 1.00 95.31 313 VAL A CA 1
ATOM 2488 C C . VAL A 1 313 ? 0.153 10.136 15.359 1.00 95.31 313 VAL A C 1
ATOM 2490 O O . VAL A 1 313 ? 0.016 10.219 14.138 1.00 95.31 313 VAL A O 1
ATOM 2493 N N . VAL A 1 314 ? -0.365 9.132 16.074 1.00 89.56 314 VAL A N 1
ATOM 2494 C CA . VAL A 1 314 ? -1.155 8.038 15.491 1.00 89.56 314 VAL A CA 1
ATOM 2495 C C . VAL A 1 314 ? -2.396 8.582 14.790 1.00 89.56 314 VAL A C 1
ATOM 2497 O O . VAL A 1 314 ? -2.581 8.307 13.606 1.00 89.56 314 VAL A O 1
ATOM 2500 N N . VAL A 1 315 ? -3.209 9.395 15.472 1.00 92.31 315 VAL A N 1
ATOM 2501 C CA . VAL A 1 315 ? -4.454 9.936 14.901 1.00 92.31 315 VAL A CA 1
ATOM 2502 C C . VAL A 1 315 ? -4.169 10.827 13.689 1.00 92.31 315 VAL A C 1
ATOM 2504 O O . VAL A 1 315 ? -4.796 10.664 12.643 1.00 92.31 315 VAL A O 1
ATOM 2507 N N . GLU A 1 316 ? -3.191 11.734 13.780 1.00 94.94 316 GLU A N 1
ATOM 2508 C CA . GLU A 1 316 ? -2.816 12.607 12.658 1.00 94.94 316 GLU A CA 1
ATOM 2509 C C . GLU A 1 316 ? -2.289 11.821 11.450 1.00 94.94 316 GLU A C 1
ATOM 2511 O O . GLU A 1 316 ? -2.659 12.114 10.310 1.00 94.94 316 GLU A O 1
ATOM 2516 N N . SER A 1 317 ? -1.434 10.820 11.681 1.00 93.88 317 SER A N 1
ATOM 2517 C CA . SER A 1 317 ? -0.867 9.992 10.609 1.00 93.88 317 SER A CA 1
ATOM 2518 C C . SER A 1 317 ? -1.941 9.114 9.964 1.00 93.88 317 SER A C 1
ATOM 2520 O O . SER A 1 317 ? -1.971 8.990 8.740 1.00 93.88 317 SER A O 1
ATOM 2522 N N . CYS A 1 318 ? -2.877 8.580 10.759 1.00 93.12 318 CYS A N 1
ATOM 2523 C CA . CYS A 1 318 ? -4.015 7.818 10.253 1.00 93.12 318 CYS A CA 1
ATOM 2524 C C . CYS A 1 318 ? -4.887 8.654 9.314 1.00 93.12 318 CYS A C 1
ATOM 2526 O O . CYS A 1 318 ? -5.201 8.187 8.223 1.00 93.12 318 CYS A O 1
ATOM 2528 N N . PHE A 1 319 ? -5.231 9.894 9.680 1.00 93.94 319 PHE A N 1
ATOM 2529 C CA . PHE A 1 319 ? -6.013 10.768 8.799 1.00 93.94 319 PHE A CA 1
ATOM 2530 C C . PHE A 1 319 ? -5.276 11.118 7.503 1.00 93.94 319 PHE A C 1
ATOM 2532 O O . PHE A 1 319 ? -5.885 11.109 6.435 1.00 93.94 319 PHE A O 1
ATOM 2539 N N . LYS A 1 320 ? -3.964 11.384 7.564 1.00 93.56 320 LYS A N 1
ATOM 2540 C CA . LYS A 1 320 ? -3.160 11.658 6.359 1.00 93.56 320 LYS A CA 1
ATOM 2541 C C . LYS A 1 320 ? -3.159 10.476 5.393 1.00 93.56 320 LYS A C 1
ATOM 2543 O O . LYS A 1 320 ? -3.408 10.666 4.205 1.00 93.56 320 LYS A O 1
ATOM 2548 N N . ILE A 1 321 ? -2.937 9.264 5.902 1.00 90.88 321 ILE A N 1
ATOM 2549 C CA . ILE A 1 321 ? -2.994 8.040 5.094 1.00 90.88 321 ILE A CA 1
ATOM 2550 C C . ILE A 1 321 ? -4.415 7.824 4.569 1.00 90.88 321 ILE A C 1
ATOM 2552 O O . ILE A 1 321 ? -4.584 7.572 3.380 1.00 90.88 321 ILE A O 1
ATOM 2556 N N . TRP A 1 322 ? -5.436 7.960 5.422 1.00 91.88 322 TRP A N 1
ATOM 2557 C CA . TRP A 1 322 ? -6.832 7.755 5.038 1.00 91.88 322 TRP A CA 1
ATOM 2558 C C . TRP A 1 322 ? -7.252 8.668 3.888 1.00 91.88 322 TRP A C 1
ATOM 2560 O O . TRP A 1 322 ? -7.819 8.201 2.907 1.00 91.88 322 TRP A O 1
ATOM 2570 N N . HIS A 1 323 ? -6.920 9.956 3.957 1.00 89.88 323 HIS A N 1
ATOM 2571 C CA . HIS A 1 323 ? -7.238 10.901 2.890 1.00 89.88 323 HIS A CA 1
ATOM 2572 C C . HIS A 1 323 ? -6.465 10.641 1.593 1.00 89.88 323 HIS A C 1
ATOM 2574 O O . HIS A 1 323 ? -6.981 10.956 0.522 1.00 89.88 323 HIS A O 1
ATOM 2580 N N . ALA A 1 324 ? -5.269 10.051 1.671 1.00 88.62 324 ALA A N 1
ATOM 2581 C CA . ALA A 1 324 ? -4.521 9.632 0.489 1.00 88.62 324 ALA A CA 1
ATOM 2582 C C . ALA A 1 324 ? -5.161 8.406 -0.189 1.00 88.62 324 ALA A C 1
ATOM 2584 O O . ALA A 1 324 ? -5.322 8.392 -1.407 1.00 88.62 324 ALA A O 1
ATOM 2585 N N . VAL A 1 325 ? -5.569 7.391 0.585 1.00 87.44 325 VAL A N 1
ATOM 2586 C CA . VAL A 1 325 ? -6.132 6.133 0.044 1.00 87.44 325 VAL A CA 1
ATOM 2587 C C . VAL A 1 325 ? -7.633 6.190 -0.237 1.00 87.44 325 VAL A C 1
ATOM 2589 O O . VAL A 1 325 ? -8.143 5.404 -1.034 1.00 87.44 325 VAL A O 1
ATOM 2592 N N . ASN A 1 326 ? -8.349 7.112 0.402 1.00 87.38 326 ASN A N 1
ATOM 2593 C CA . ASN A 1 326 ? -9.777 7.351 0.231 1.00 87.38 326 ASN A CA 1
ATOM 2594 C C . ASN A 1 326 ? -10.042 8.850 -0.021 1.00 87.38 326 ASN A C 1
ATOM 2596 O O . ASN A 1 326 ? -10.622 9.542 0.823 1.00 87.38 326 ASN A O 1
ATOM 2600 N N . PRO A 1 327 ? -9.596 9.387 -1.172 1.00 81.81 327 PRO A N 1
ATOM 2601 C CA . PRO A 1 327 ? -9.758 10.797 -1.492 1.00 81.81 327 PRO A CA 1
ATOM 2602 C C . PRO A 1 327 ? -11.243 11.155 -1.625 1.00 81.81 327 PRO A C 1
ATOM 2604 O O . PRO A 1 327 ? -12.003 10.492 -2.335 1.00 81.81 327 PRO A O 1
ATOM 2607 N N . ARG A 1 328 ? -11.661 12.243 -0.969 1.00 73.06 328 ARG A N 1
ATOM 2608 C CA . ARG A 1 328 ? -13.028 12.765 -1.104 1.00 73.06 328 ARG A CA 1
ATOM 2609 C C . ARG A 1 328 ? -13.253 13.328 -2.515 1.00 73.06 328 ARG A C 1
ATOM 2611 O O . ARG A 1 328 ? -12.324 13.902 -3.090 1.00 73.06 328 ARG A O 1
ATOM 2618 N N . PRO A 1 329 ? -14.472 13.220 -3.075 1.00 64.94 329 PRO A N 1
ATOM 2619 C CA . PRO A 1 329 ? -14.796 13.848 -4.351 1.00 64.94 329 PRO A CA 1
ATOM 2620 C C . PRO A 1 329 ? -14.549 15.359 -4.270 1.00 64.94 329 PRO A C 1
ATOM 2622 O O . PRO A 1 329 ? -15.106 16.036 -3.407 1.00 64.94 329 PRO A O 1
ATOM 2625 N N . THR A 1 330 ? -13.706 15.896 -5.149 1.00 57.84 330 THR A N 1
ATOM 2626 C CA . THR A 1 330 ? -13.482 17.341 -5.232 1.00 57.84 330 THR A CA 1
ATOM 2627 C C . THR A 1 330 ? -14.620 18.006 -6.002 1.00 57.84 330 THR A C 1
ATOM 2629 O O . THR A 1 330 ? -15.024 17.533 -7.068 1.00 57.84 330 THR A O 1
ATOM 2632 N N . SER A 1 331 ? -15.138 19.120 -5.478 1.00 57.38 331 SER A N 1
ATOM 2633 C CA . SER A 1 331 ? -16.063 19.979 -6.225 1.00 57.38 331 SER A CA 1
ATOM 2634 C C . SER A 1 331 ? -15.364 20.545 -7.470 1.00 57.38 331 SER A C 1
ATOM 2636 O O . SER A 1 331 ? -14.182 20.893 -7.391 1.00 57.38 331 SER A O 1
ATOM 2638 N N . PRO A 1 332 ? -16.054 20.647 -8.619 1.00 57.50 332 PRO A N 1
ATOM 2639 C CA . PRO A 1 332 ? -15.450 21.151 -9.848 1.00 57.50 332 PRO A CA 1
ATOM 2640 C C . PRO A 1 332 ? -14.963 22.599 -9.671 1.00 57.50 332 PRO A C 1
ATOM 2642 O O . PRO A 1 332 ? -15.708 23.460 -9.206 1.00 57.50 332 PRO A O 1
ATOM 2645 N N . SER A 1 333 ? -13.701 22.858 -10.030 1.00 58.62 333 SER A N 1
ATOM 2646 C CA . SER A 1 333 ? -13.086 24.190 -9.982 1.00 58.62 333 SER A CA 1
ATOM 2647 C C . SER A 1 333 ? -13.544 25.072 -11.151 1.00 58.62 333 SER A C 1
ATOM 2649 O O . SER A 1 333 ? -13.891 24.579 -12.225 1.00 58.62 333 SER A O 1
ATOM 2651 N N . SER A 1 334 ? -13.555 26.392 -10.939 1.00 53.78 334 SER A N 1
ATOM 2652 C CA . SER A 1 334 ? -14.156 27.380 -11.847 1.00 53.78 334 SER A CA 1
ATOM 2653 C C . SER A 1 334 ? -13.221 27.956 -12.923 1.00 53.78 334 SER A C 1
ATOM 2655 O O . SER A 1 334 ? -13.712 28.661 -13.799 1.00 53.78 334 SER A O 1
ATOM 2657 N N . SER A 1 335 ? -11.907 27.677 -12.900 1.00 64.88 335 SER A N 1
ATOM 2658 C CA . SER A 1 335 ? -10.937 28.226 -13.874 1.00 64.88 335 SER A CA 1
ATOM 2659 C C . SER A 1 335 ? -10.097 27.145 -14.569 1.00 64.88 335 SER A C 1
ATOM 2661 O O . SER A 1 335 ? -9.716 26.162 -13.935 1.00 64.88 335 SER A O 1
ATOM 2663 N N . ASP A 1 336 ? -9.777 27.323 -15.857 1.00 58.66 336 ASP A N 1
ATOM 2664 C CA . ASP A 1 336 ? -9.172 26.279 -16.706 1.00 58.66 336 ASP A CA 1
ATOM 2665 C C . ASP A 1 336 ? -7.764 25.828 -16.277 1.00 58.66 336 ASP A C 1
ATOM 2667 O O . ASP A 1 336 ? -7.474 24.631 -16.306 1.00 58.66 336 ASP A O 1
ATOM 2671 N N . ALA A 1 337 ? -6.912 26.730 -15.778 1.00 55.94 337 ALA A N 1
ATOM 2672 C CA . ALA A 1 337 ? -5.598 26.356 -15.236 1.00 55.94 337 ALA A CA 1
ATOM 2673 C C . ALA A 1 337 ? -5.729 25.543 -13.933 1.00 55.94 337 ALA A C 1
ATOM 2675 O O . ALA A 1 337 ? -5.038 24.545 -13.734 1.00 55.94 337 ALA A O 1
ATOM 2676 N N . THR A 1 338 ? -6.684 25.910 -13.069 1.00 61.81 338 THR A N 1
ATOM 2677 C CA . THR A 1 338 ? -7.006 25.134 -11.861 1.00 61.81 338 THR A CA 1
ATOM 2678 C C . THR A 1 338 ? -7.644 23.789 -12.204 1.00 61.81 338 THR A C 1
ATOM 2680 O O . THR A 1 338 ? -7.588 22.868 -11.395 1.00 61.81 338 THR A O 1
ATOM 2683 N N . ARG A 1 339 ? -8.265 23.649 -13.382 1.00 64.75 339 ARG A N 1
ATOM 2684 C CA . ARG A 1 339 ? -8.869 22.389 -13.839 1.00 64.75 339 ARG A CA 1
ATOM 2685 C C . ARG A 1 339 ? -7.825 21.381 -14.305 1.00 64.75 339 ARG A C 1
ATOM 2687 O O . ARG A 1 339 ? -7.991 20.203 -14.008 1.00 64.75 339 ARG A O 1
ATOM 2694 N N . GLN A 1 340 ? -6.752 21.803 -14.975 1.00 64.19 340 GLN A N 1
ATOM 2695 C CA . GLN A 1 340 ? -5.686 20.883 -15.399 1.00 64.19 340 GLN A CA 1
ATOM 2696 C C . GLN A 1 340 ? -4.888 20.321 -14.210 1.00 64.19 340 GLN A C 1
ATOM 2698 O O . GLN A 1 340 ? -4.754 19.102 -14.111 1.00 64.19 340 GLN A O 1
ATOM 2703 N N . ASP A 1 341 ? -4.455 21.164 -13.263 1.00 65.38 341 ASP A N 1
ATOM 2704 C CA . ASP A 1 341 ? -3.801 20.705 -12.019 1.00 65.38 341 ASP A CA 1
ATOM 2705 C C . ASP A 1 341 ? -4.750 19.825 -11.185 1.00 65.38 341 ASP A C 1
ATOM 2707 O O . ASP A 1 341 ? -4.376 18.740 -10.735 1.00 65.38 341 ASP A O 1
ATOM 2711 N N . ALA A 1 342 ? -6.027 20.213 -11.065 1.00 70.25 342 ALA A N 1
ATOM 2712 C CA . ALA A 1 342 ? -7.027 19.385 -10.390 1.00 70.25 342 ALA A CA 1
ATOM 2713 C C . ALA A 1 342 ? -7.235 18.027 -11.080 1.00 70.25 342 ALA A C 1
ATOM 2715 O O . ALA A 1 342 ? -7.407 17.025 -10.389 1.00 70.25 342 ALA A O 1
ATOM 2716 N N . ASN A 1 343 ? -7.192 17.961 -12.413 1.00 75.12 343 ASN A N 1
ATOM 2717 C CA . ASN A 1 343 ? -7.316 16.709 -13.161 1.00 75.12 343 ASN A CA 1
ATOM 2718 C C . ASN A 1 343 ? -6.085 15.811 -12.995 1.00 75.12 343 ASN A C 1
ATOM 2720 O O . ASN A 1 343 ? -6.244 14.605 -12.791 1.00 75.12 343 ASN A O 1
ATOM 2724 N N . ALA A 1 344 ? -4.876 16.378 -13.034 1.00 73.88 344 ALA A N 1
ATOM 2725 C CA . ALA A 1 344 ? -3.644 15.635 -12.784 1.00 73.88 344 ALA A CA 1
ATOM 2726 C C . ALA A 1 344 ? -3.651 15.051 -11.365 1.00 73.88 344 ALA A C 1
ATOM 2728 O O . ALA A 1 344 ? -3.555 13.836 -11.197 1.00 73.88 344 ALA A O 1
ATOM 2729 N N . ARG A 1 345 ? -3.911 15.880 -10.345 1.00 78.00 345 ARG A N 1
ATOM 2730 C CA . ARG A 1 345 ? -4.053 15.424 -8.952 1.00 78.00 345 ARG A CA 1
ATOM 2731 C C . ARG A 1 345 ? -5.156 14.387 -8.791 1.00 78.00 345 ARG A C 1
ATOM 2733 O O . ARG A 1 345 ? -4.957 13.395 -8.103 1.00 78.00 345 ARG A O 1
ATOM 2740 N N . ARG A 1 346 ? -6.307 14.569 -9.444 1.00 80.62 346 ARG A N 1
ATOM 2741 C CA . ARG A 1 346 ? -7.409 13.597 -9.412 1.00 80.62 346 ARG A CA 1
ATOM 2742 C C . ARG A 1 346 ? -6.993 12.247 -9.990 1.00 80.62 346 ARG A C 1
ATOM 2744 O O . ARG A 1 346 ? -7.346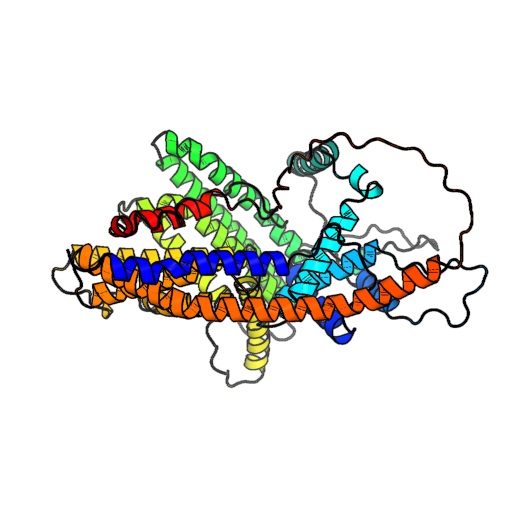 11.228 -9.410 1.00 80.62 346 ARG A O 1
ATOM 2751 N N . THR A 1 347 ? -6.251 12.240 -11.092 1.00 82.31 347 THR A N 1
ATOM 2752 C CA . THR A 1 347 ? -5.748 11.009 -11.724 1.00 82.31 347 THR A CA 1
ATOM 2753 C C . THR A 1 347 ? -4.766 10.285 -10.801 1.00 82.31 347 THR A C 1
ATOM 2755 O O . THR A 1 347 ? -4.896 9.089 -10.568 1.00 82.31 347 THR A O 1
ATOM 2758 N N . ILE A 1 348 ? -3.837 11.017 -10.188 1.00 82.25 348 ILE A N 1
ATOM 2759 C CA . ILE A 1 348 ? -2.846 10.447 -9.263 1.00 82.25 348 ILE A CA 1
ATOM 2760 C C . ILE A 1 348 ? -3.512 9.923 -7.983 1.00 82.25 348 ILE A C 1
ATOM 2762 O O . ILE A 1 348 ? -3.244 8.799 -7.560 1.00 82.25 348 ILE A O 1
ATOM 2766 N N . ASN A 1 349 ? -4.461 10.679 -7.424 1.00 84.38 349 ASN A N 1
ATOM 2767 C CA . ASN A 1 349 ? -5.276 10.236 -6.293 1.00 84.38 349 ASN A CA 1
ATOM 2768 C C . ASN A 1 349 ? -6.048 8.950 -6.631 1.00 84.38 349 ASN A C 1
ATOM 2770 O O . ASN A 1 349 ? -6.220 8.085 -5.774 1.00 84.38 349 ASN A O 1
ATOM 2774 N N . GLN A 1 350 ? -6.510 8.802 -7.881 1.00 86.06 350 GLN A N 1
ATOM 2775 C CA . GLN A 1 350 ? -7.134 7.562 -8.340 1.00 86.06 350 GLN A CA 1
ATOM 2776 C C . GLN A 1 350 ? -6.136 6.403 -8.358 1.00 86.06 350 GLN A C 1
ATOM 2778 O O . GLN A 1 350 ? -6.521 5.320 -7.937 1.00 86.06 350 GLN A O 1
ATOM 2783 N N . TYR A 1 351 ? -4.877 6.595 -8.760 1.00 88.00 351 TYR A N 1
ATOM 2784 C CA . TYR A 1 351 ? -3.871 5.526 -8.707 1.00 88.00 351 TYR A CA 1
ATOM 2785 C C . TYR A 1 351 ? -3.613 5.036 -7.280 1.00 88.00 351 TYR A C 1
ATOM 2787 O O . TYR A 1 351 ? -3.686 3.834 -7.040 1.00 88.00 351 TYR A O 1
ATOM 2795 N N . ILE A 1 352 ? -3.398 5.937 -6.313 1.00 87.56 352 ILE A N 1
ATOM 2796 C CA . ILE A 1 352 ? -3.213 5.549 -4.900 1.00 87.56 352 ILE A CA 1
ATOM 2797 C C . ILE A 1 352 ? -4.462 4.830 -4.361 1.00 87.56 352 ILE A C 1
ATOM 2799 O O . ILE A 1 352 ? -4.346 3.781 -3.724 1.00 87.56 352 ILE A O 1
ATOM 2803 N N . HIS A 1 353 ? -5.660 5.348 -4.653 1.00 87.88 353 HIS A N 1
ATOM 2804 C CA . HIS A 1 353 ? -6.922 4.706 -4.271 1.00 87.88 353 HIS A CA 1
ATOM 2805 C C . HIS A 1 353 ? -7.067 3.300 -4.874 1.00 87.88 353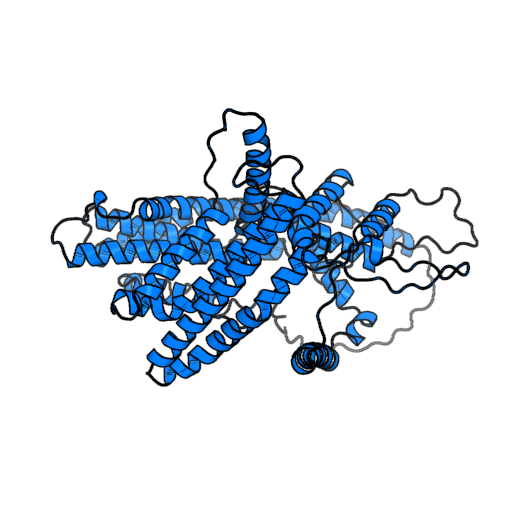 HIS A C 1
ATOM 2807 O O . HIS A 1 353 ? -7.479 2.366 -4.184 1.00 87.88 353 HIS A O 1
ATOM 2813 N N . ARG A 1 354 ? -6.728 3.128 -6.157 1.00 87.44 354 ARG A N 1
ATOM 2814 C CA . ARG A 1 354 ? -6.749 1.832 -6.851 1.00 87.44 354 ARG A CA 1
ATOM 2815 C C . ARG A 1 354 ? -5.761 0.859 -6.212 1.00 87.44 354 ARG A C 1
ATOM 2817 O O . ARG A 1 354 ? -6.173 -0.196 -5.749 1.00 87.44 354 ARG A O 1
ATOM 2824 N N . LEU A 1 355 ? -4.511 1.268 -5.981 1.00 83.25 355 LEU A N 1
ATOM 2825 C CA . LEU A 1 355 ? -3.535 0.455 -5.238 1.00 83.25 355 LEU A CA 1
ATOM 2826 C C . LEU A 1 355 ? -4.053 0.015 -3.859 1.00 83.25 355 LEU A C 1
ATOM 2828 O O . LEU A 1 355 ? -3.816 -1.117 -3.437 1.00 83.25 355 LEU A O 1
ATOM 2832 N N . ALA A 1 356 ? -4.776 0.892 -3.160 1.00 82.94 356 ALA A N 1
ATOM 2833 C CA . ALA A 1 356 ? -5.350 0.590 -1.854 1.00 82.94 356 ALA A CA 1
ATOM 2834 C C . ALA A 1 356 ? -6.597 -0.314 -1.901 1.00 82.94 356 ALA A C 1
ATOM 2836 O O . ALA A 1 356 ? -6.881 -0.983 -0.912 1.00 82.94 356 ALA A O 1
ATOM 2837 N N . SER A 1 357 ? -7.338 -0.356 -3.011 1.00 79.12 357 SER A N 1
ATOM 2838 C CA . SER A 1 357 ? -8.573 -1.151 -3.153 1.00 79.12 357 SER A CA 1
ATOM 2839 C C . SER A 1 357 ? -8.371 -2.470 -3.912 1.00 79.12 357 SER A C 1
ATOM 2841 O O . SER A 1 357 ? -9.076 -3.445 -3.655 1.00 79.12 357 SER A O 1
ATOM 2843 N N . HIS A 1 358 ? -7.384 -2.533 -4.808 1.00 73.25 358 HIS A N 1
ATOM 2844 C CA . HIS A 1 358 ? -7.142 -3.649 -5.727 1.00 73.25 358 HIS A CA 1
ATOM 2845 C C . HIS A 1 358 ? -6.034 -4.608 -5.293 1.00 73.25 358 HIS A C 1
ATOM 2847 O O . HIS A 1 358 ? -6.125 -5.811 -5.585 1.00 73.25 358 HIS A O 1
ATOM 2853 N N . GLY A 1 359 ? -4.993 -4.071 -4.652 1.00 58.00 359 GLY A N 1
ATOM 2854 C CA . GLY A 1 359 ? -3.711 -4.740 -4.422 1.00 58.00 359 GLY A CA 1
ATOM 2855 C C . GLY A 1 359 ? -3.661 -5.606 -3.167 1.00 58.00 359 GLY A C 1
ATOM 2856 O O . GLY A 1 359 ? -4.454 -5.426 -2.247 1.00 58.00 359 GLY A O 1
ATOM 2857 N N . ALA A 1 360 ? -2.698 -6.535 -3.109 1.00 53.31 360 ALA A N 1
ATOM 2858 C CA . ALA A 1 360 ? -2.500 -7.408 -1.954 1.00 53.31 360 ALA A CA 1
ATOM 2859 C C . ALA A 1 360 ? -1.705 -6.756 -0.795 1.00 53.31 360 ALA A C 1
ATOM 2861 O O . ALA A 1 360 ? -1.578 -7.340 0.286 1.00 53.31 360 ALA A O 1
ATOM 2862 N N . ASP A 1 361 ? -1.222 -5.531 -1.004 1.00 56.03 361 ASP A N 1
ATOM 2863 C CA . ASP A 1 361 ? 0.055 -5.094 -0.443 1.00 56.03 361 ASP A CA 1
ATOM 2864 C C . ASP A 1 361 ? -0.048 -3.860 0.474 1.00 56.03 361 ASP A C 1
ATOM 2866 O O . ASP A 1 361 ? -1.068 -3.576 1.114 1.00 56.03 361 ASP A O 1
ATOM 2870 N N . PHE A 1 362 ? 1.069 -3.131 0.545 1.00 65.06 362 PHE A N 1
ATOM 2871 C CA . PHE A 1 362 ? 1.369 -1.963 1.361 1.00 65.06 362 PHE A CA 1
ATOM 2872 C C . PHE A 1 362 ? 0.191 -0.994 1.554 1.00 65.06 362 PHE A C 1
ATOM 2874 O O . PHE A 1 362 ? -0.187 -0.740 2.700 1.00 65.06 362 PHE A O 1
ATOM 2881 N N . CYS A 1 363 ? -0.399 -0.487 0.465 1.00 71.62 363 CYS A N 1
ATOM 2882 C CA . CYS A 1 363 ? -1.445 0.542 0.496 1.00 71.62 363 CYS A CA 1
ATOM 2883 C C . CYS A 1 363 ? -2.785 0.024 1.038 1.00 71.62 363 CYS A C 1
ATOM 2885 O O . CYS A 1 363 ? -3.434 0.717 1.821 1.00 71.62 363 CYS A O 1
ATOM 2887 N N . ARG A 1 364 ? -3.193 -1.199 0.671 1.00 74.62 364 ARG A N 1
ATOM 2888 C CA . ARG A 1 364 ? -4.446 -1.798 1.161 1.00 74.62 364 ARG A CA 1
ATOM 2889 C C . ARG A 1 364 ? -4.365 -2.071 2.654 1.00 74.62 364 ARG A C 1
ATOM 2891 O O . ARG A 1 364 ? -5.279 -1.720 3.398 1.00 74.62 364 ARG A O 1
ATOM 2898 N N . ASN A 1 365 ? -3.255 -2.661 3.096 1.00 73.19 365 ASN A N 1
ATOM 2899 C CA . ASN A 1 365 ? -3.032 -2.926 4.514 1.00 73.19 365 ASN A CA 1
ATOM 2900 C C . ASN A 1 365 ? -2.979 -1.620 5.315 1.00 73.19 365 ASN A C 1
ATOM 2902 O O . ASN A 1 365 ? -3.548 -1.566 6.400 1.00 73.19 365 ASN A O 1
ATOM 2906 N N . ALA A 1 366 ? -2.377 -0.562 4.760 1.00 75.06 366 ALA A N 1
ATOM 2907 C CA . ALA A 1 366 ? -2.390 0.761 5.374 1.00 75.06 366 ALA A CA 1
ATOM 2908 C C . ALA A 1 366 ? -3.821 1.309 5.509 1.00 75.06 366 ALA A C 1
ATOM 2910 O O . ALA A 1 366 ? -4.214 1.679 6.609 1.00 75.06 366 ALA A O 1
ATOM 2911 N N . GLY A 1 367 ? -4.626 1.296 4.437 1.00 80.56 367 GLY A N 1
ATOM 2912 C CA . GLY A 1 367 ? -6.020 1.758 4.470 1.00 80.56 367 GLY A CA 1
ATOM 2913 C C . GLY A 1 367 ? -6.883 0.994 5.475 1.00 80.56 367 GLY A C 1
ATOM 2914 O O . GLY A 1 367 ? -7.596 1.599 6.277 1.00 80.56 367 GLY A O 1
ATOM 2915 N N . PHE A 1 368 ? -6.747 -0.334 5.503 1.00 77.31 368 PHE A N 1
ATOM 2916 C CA . PHE A 1 368 ? -7.407 -1.168 6.499 1.00 77.31 368 PHE A CA 1
ATOM 2917 C C . PHE A 1 368 ? -6.969 -0.790 7.921 1.00 77.31 368 PHE A C 1
ATOM 2919 O O . PHE A 1 368 ? -7.809 -0.423 8.739 1.00 77.31 368 PHE A O 1
ATOM 2926 N N . GLN A 1 369 ? -5.666 -0.799 8.205 1.00 77.94 369 GLN A N 1
ATOM 2927 C CA . GLN A 1 369 ? -5.118 -0.514 9.531 1.00 77.94 369 GLN A CA 1
ATOM 2928 C C . GLN A 1 369 ? -5.545 0.860 10.066 1.00 77.94 369 GLN A C 1
ATOM 2930 O O . GLN A 1 369 ? -6.006 0.953 11.203 1.00 77.94 369 GLN A O 1
ATOM 2935 N N . VAL A 1 370 ? -5.437 1.921 9.259 1.00 85.81 370 VAL A N 1
ATOM 2936 C CA . VAL A 1 370 ? -5.793 3.276 9.714 1.00 85.81 370 VAL A CA 1
ATOM 2937 C C . VAL A 1 370 ? -7.291 3.429 9.934 1.00 85.81 370 VAL A C 1
ATOM 2939 O O . VAL A 1 370 ? -7.689 4.115 10.870 1.00 85.81 370 VAL A O 1
ATOM 2942 N N . SER A 1 371 ? -8.130 2.744 9.145 1.00 84.25 371 SER A N 1
ATOM 2943 C CA . SER A 1 371 ? -9.573 2.728 9.399 1.00 84.25 371 SER A CA 1
ATOM 2944 C C . SER A 1 371 ? -9.895 2.098 10.757 1.00 84.25 371 SER A C 1
ATOM 2946 O O . SER A 1 371 ? -10.696 2.651 11.503 1.00 84.25 371 SER A O 1
ATOM 2948 N N . MET A 1 372 ? -9.214 1.007 11.133 1.00 77.19 372 MET A N 1
ATOM 2949 C CA . MET A 1 372 ? -9.409 0.361 12.437 1.00 77.19 372 MET A CA 1
ATOM 2950 C C . MET A 1 372 ? -8.961 1.263 13.588 1.00 77.19 372 MET A C 1
ATOM 2952 O O . MET A 1 372 ? -9.673 1.384 14.580 1.00 77.19 372 MET A O 1
ATOM 2956 N N . LEU A 1 373 ? -7.810 1.927 13.450 1.00 80.81 373 LEU A N 1
ATOM 2957 C CA . LEU A 1 373 ? -7.280 2.825 14.480 1.00 80.81 373 LEU A CA 1
ATOM 2958 C C . LEU A 1 373 ? -8.148 4.071 14.675 1.00 80.81 373 LEU A C 1
ATOM 2960 O O . LEU A 1 373 ? -8.373 4.477 15.809 1.00 80.81 373 LEU A O 1
ATOM 2964 N N . LEU A 1 374 ? -8.675 4.657 13.596 1.00 87.44 374 LEU A N 1
ATOM 2965 C CA . LEU A 1 374 ? -9.580 5.808 13.687 1.00 87.44 374 LEU A CA 1
ATOM 2966 C C . LEU A 1 374 ? -10.934 5.427 14.297 1.00 87.44 374 LEU A C 1
ATOM 2968 O O . LEU A 1 374 ? -11.462 6.170 15.120 1.00 87.44 374 LEU A O 1
ATOM 2972 N N . LEU A 1 375 ? -11.478 4.258 13.942 1.00 81.38 375 LEU A N 1
ATOM 2973 C CA . LEU A 1 375 ? -12.684 3.727 14.583 1.00 81.38 375 LEU A CA 1
ATOM 2974 C C . LEU A 1 375 ? -12.451 3.423 16.072 1.00 81.38 375 LEU A C 1
ATOM 2976 O O . LEU A 1 375 ? -13.310 3.725 16.897 1.00 81.38 375 LEU A O 1
ATOM 2980 N N . GLY A 1 376 ? -11.281 2.879 16.421 1.00 78.81 376 GLY A N 1
ATOM 2981 C CA . GLY A 1 376 ? -10.867 2.655 17.808 1.00 78.81 376 GLY A CA 1
ATOM 2982 C C . GLY A 1 376 ? -10.713 3.951 18.607 1.00 78.81 376 GLY A C 1
ATOM 2983 O O . GLY A 1 376 ? -11.158 4.019 19.747 1.00 78.81 376 GLY A O 1
ATOM 2984 N N . GLU A 1 377 ? -10.163 5.007 18.001 1.00 85.94 377 GLU A N 1
ATOM 2985 C CA . GLU A 1 377 ? -10.057 6.331 18.628 1.00 85.94 377 GLU A CA 1
ATOM 2986 C C . GLU A 1 377 ? -11.435 6.941 18.910 1.00 85.94 377 GLU A C 1
ATOM 2988 O O . GLU A 1 377 ? -11.658 7.469 19.998 1.00 85.94 377 GLU A O 1
ATOM 2993 N N . LEU A 1 378 ? -12.369 6.850 17.957 1.00 84.06 378 LEU A N 1
ATOM 2994 C CA . LEU A 1 378 ? -13.740 7.313 18.171 1.00 84.06 378 LEU A CA 1
ATOM 2995 C C . LEU A 1 378 ? -14.410 6.538 19.310 1.00 84.06 378 LEU A C 1
ATOM 2997 O O . LEU A 1 378 ? -15.053 7.133 20.170 1.00 84.06 378 LEU A O 1
ATOM 3001 N N . HIS A 1 379 ? -14.223 5.218 19.347 1.00 77.88 379 HIS A N 1
ATOM 3002 C CA . HIS A 1 379 ? -14.737 4.386 20.431 1.00 77.88 379 HIS A CA 1
ATOM 3003 C C . HIS A 1 379 ? -14.154 4.778 21.795 1.00 77.88 379 HIS A C 1
ATOM 3005 O O . HIS A 1 379 ? -14.904 4.909 22.763 1.00 77.88 379 HIS A O 1
ATOM 3011 N N . ALA A 1 380 ? -12.844 5.029 21.868 1.00 80.19 380 ALA A N 1
ATOM 3012 C CA . ALA A 1 380 ? -12.185 5.483 23.088 1.00 80.19 380 ALA A CA 1
ATOM 3013 C C . ALA A 1 380 ? -12.752 6.826 23.586 1.00 80.19 380 ALA A C 1
ATOM 3015 O O . ALA A 1 380 ? -13.028 6.948 24.776 1.00 80.19 380 ALA A O 1
ATOM 3016 N N . GLN A 1 381 ? -13.003 7.791 22.692 1.00 81.88 381 GLN A N 1
ATOM 3017 C CA . GLN A 1 381 ? -13.609 9.084 23.053 1.00 81.88 381 GLN A CA 1
ATOM 3018 C C . GLN A 1 381 ? -15.028 8.923 23.612 1.00 81.88 381 GLN A C 1
ATOM 3020 O O . GLN A 1 381 ? -15.347 9.481 24.657 1.00 81.88 381 GLN A O 1
ATOM 3025 N N . ILE A 1 382 ? -15.858 8.097 22.971 1.00 78.12 382 ILE A N 1
ATOM 3026 C CA . ILE A 1 382 ? -17.223 7.815 23.443 1.00 78.12 382 ILE A CA 1
ATOM 3027 C C . ILE A 1 382 ? -17.188 7.178 24.837 1.00 78.12 382 ILE A C 1
ATOM 3029 O O . ILE A 1 382 ? -17.995 7.525 25.700 1.00 78.12 382 ILE A O 1
ATOM 3033 N N . ARG A 1 383 ? -16.246 6.260 25.086 1.00 76.56 383 ARG A N 1
ATOM 3034 C CA . ARG A 1 383 ? -16.061 5.658 26.412 1.00 76.56 383 ARG A CA 1
ATOM 3035 C C . ARG A 1 383 ? -15.640 6.676 27.467 1.00 76.56 383 ARG A C 1
ATOM 3037 O O . ARG A 1 383 ? -16.246 6.695 28.531 1.00 76.56 383 ARG A O 1
ATOM 3044 N N . GLU A 1 384 ? -14.649 7.513 27.169 1.00 80.00 384 GLU A N 1
ATOM 3045 C CA . GLU A 1 384 ? -14.192 8.585 28.066 1.00 80.00 384 GLU A CA 1
ATOM 3046 C C . GLU A 1 384 ? -15.357 9.532 28.435 1.00 80.00 384 GLU A C 1
ATOM 3048 O O . GLU A 1 384 ? -15.515 9.909 29.598 1.00 80.00 384 GLU A O 1
ATOM 3053 N N . GLU A 1 385 ? -16.231 9.861 27.477 1.00 77.19 385 GLU A N 1
ATOM 3054 C CA . GLU A 1 385 ? -17.422 10.691 27.710 1.00 77.19 385 GLU A CA 1
ATOM 3055 C C . GLU A 1 385 ? -18.498 9.978 28.540 1.00 77.19 385 GLU A C 1
ATOM 3057 O O . GLU A 1 385 ? -19.043 10.572 29.472 1.00 77.19 385 GLU A O 1
ATOM 3062 N N . THR A 1 386 ? -18.764 8.699 28.255 1.00 72.50 386 THR A N 1
ATOM 3063 C CA . THR A 1 386 ? -19.747 7.880 28.994 1.00 72.50 386 THR A CA 1
ATOM 3064 C C . THR A 1 386 ? -19.317 7.662 30.448 1.00 72.50 386 THR A C 1
ATOM 3066 O O . THR A 1 386 ? -20.140 7.666 31.355 1.00 72.50 386 THR A O 1
ATOM 3069 N N . GLU A 1 387 ? -18.015 7.509 30.705 1.00 73.81 387 GLU A N 1
ATOM 3070 C CA . GLU A 1 387 ? -17.477 7.383 32.067 1.00 73.81 387 GLU A CA 1
ATOM 3071 C C . GLU A 1 387 ? -17.564 8.706 32.853 1.00 73.81 387 GLU A C 1
ATOM 3073 O O . GLU A 1 387 ? -17.633 8.697 34.084 1.00 73.81 387 GLU A O 1
ATOM 3078 N N . THR A 1 388 ? -17.596 9.848 32.157 1.00 73.81 388 THR A N 1
ATOM 3079 C CA . THR A 1 388 ? -17.624 11.186 32.771 1.00 73.81 388 THR A CA 1
ATOM 3080 C C . THR A 1 388 ? -19.048 11.739 32.940 1.00 73.81 388 THR A C 1
ATOM 3082 O O . THR A 1 388 ? -19.276 12.611 33.782 1.00 73.81 388 THR A O 1
ATOM 3085 N N . SER A 1 389 ? -20.022 11.243 32.170 1.00 69.06 389 SER A N 1
ATOM 3086 C CA . SER A 1 389 ? -21.394 11.761 32.111 1.00 69.06 389 SER A CA 1
ATOM 3087 C C . SER A 1 389 ? -22.434 10.648 32.251 1.00 69.06 389 SER A C 1
ATOM 3089 O O . SER A 1 389 ? -22.404 9.666 31.526 1.00 69.06 389 SER A O 1
ATOM 3091 N N . ALA A 1 390 ? -23.428 10.849 33.122 1.00 66.50 390 ALA A N 1
ATOM 3092 C CA . ALA A 1 390 ? -24.587 9.954 33.255 1.00 66.50 390 ALA A CA 1
ATOM 3093 C C . ALA A 1 390 ? -25.660 10.161 32.159 1.00 66.50 390 ALA A C 1
ATOM 3095 O O . ALA A 1 390 ? -26.726 9.552 32.211 1.00 66.50 390 ALA A O 1
ATOM 3096 N N . SER A 1 391 ? -25.426 11.079 31.216 1.00 69.62 391 SER A N 1
ATOM 3097 C CA . SER A 1 391 ? -26.316 11.368 30.085 1.00 69.62 391 SER A CA 1
ATOM 3098 C C . SER A 1 391 ? -25.823 10.650 28.825 1.00 69.62 391 SER A C 1
ATOM 3100 O O . SER A 1 391 ? -24.606 10.529 28.668 1.00 69.62 391 SER A O 1
ATOM 3102 N N . PRO A 1 392 ? -26.721 10.273 27.888 1.00 69.81 392 PRO A N 1
ATOM 3103 C CA . PRO A 1 392 ? -26.330 9.794 26.567 1.00 69.81 392 PRO A CA 1
ATOM 3104 C C . PRO A 1 392 ? -25.309 10.719 25.900 1.00 69.81 392 PRO A C 1
ATOM 3106 O O . PRO A 1 392 ? -25.374 11.943 26.061 1.00 69.81 392 PRO A O 1
ATOM 3109 N N . VAL A 1 393 ? -24.386 10.111 25.155 1.00 74.25 393 VAL A N 1
ATOM 3110 C CA . VAL A 1 393 ? -23.274 10.794 24.489 1.00 74.25 393 VAL A CA 1
ATOM 3111 C C . VAL A 1 393 ? -23.801 11.829 23.497 1.00 74.25 393 VAL A C 1
ATOM 3113 O O . VAL A 1 393 ? -24.513 11.498 22.546 1.00 74.25 393 VAL A O 1
ATOM 3116 N N . ASP A 1 394 ? -23.438 13.096 23.705 1.00 75.06 394 ASP A N 1
ATOM 3117 C CA . ASP A 1 394 ? -23.791 14.166 22.779 1.00 75.06 394 ASP A CA 1
ATOM 3118 C C . ASP A 1 394 ? -22.876 14.111 21.552 1.00 75.06 394 ASP A C 1
ATOM 3120 O O . ASP A 1 394 ? -21.678 14.383 21.613 1.00 75.06 394 ASP A O 1
ATOM 3124 N N . ARG A 1 395 ? -23.478 13.822 20.394 1.00 76.88 395 ARG A N 1
ATOM 3125 C CA . ARG A 1 395 ? -22.806 13.795 19.089 1.00 76.88 395 ARG A CA 1
ATOM 3126 C C . ARG A 1 395 ? -22.006 15.068 18.797 1.00 76.88 395 ARG A C 1
ATOM 3128 O O . ARG A 1 395 ? -21.070 15.007 18.005 1.00 76.88 395 ARG A O 1
ATOM 3135 N N . SER A 1 396 ? -22.392 16.208 19.371 1.00 77.69 396 SER A N 1
ATOM 3136 C CA . SER A 1 396 ? -21.722 17.495 19.168 1.00 77.69 396 SER A CA 1
ATOM 3137 C C . SER A 1 396 ? -20.336 17.586 19.823 1.00 77.69 396 SER A C 1
ATOM 3139 O O . SER A 1 396 ? -19.517 18.395 19.383 1.00 77.69 396 SER A O 1
ATOM 3141 N N . LEU A 1 397 ? -20.060 16.748 20.830 1.00 74.94 397 LEU A N 1
ATOM 3142 C CA . LEU A 1 397 ? -18.781 16.696 21.548 1.00 74.94 397 LEU A CA 1
ATOM 3143 C C . LEU A 1 397 ? -17.733 15.856 20.806 1.00 74.94 397 LEU A C 1
ATOM 3145 O O . LEU A 1 397 ? -16.532 16.115 20.904 1.00 74.94 397 LEU A O 1
ATOM 3149 N N . LEU A 1 398 ? -18.196 14.914 19.983 1.00 80.38 398 LEU A N 1
ATOM 3150 C CA . LEU A 1 398 ? -17.346 14.043 19.186 1.00 80.38 398 LEU A CA 1
ATOM 3151 C C . LEU A 1 398 ? -16.798 14.761 17.950 1.00 8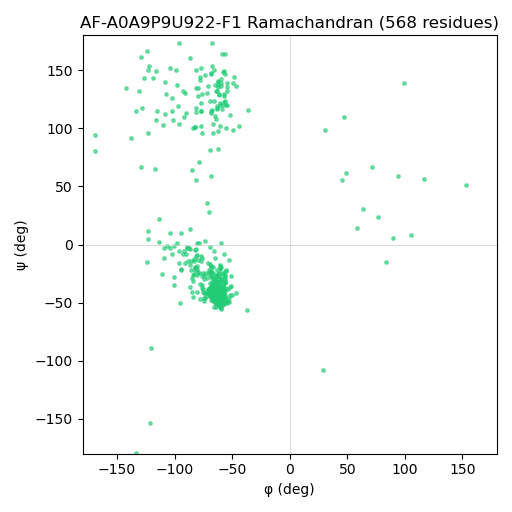0.38 398 LEU A C 1
ATOM 3153 O O . LEU A 1 398 ? -17.470 15.541 17.269 1.00 80.38 398 LEU A O 1
ATOM 3157 N N . ARG A 1 399 ? -15.558 14.426 17.599 1.00 82.62 399 ARG A N 1
ATOM 3158 C CA . ARG A 1 399 ? -14.877 14.977 16.426 1.00 82.62 399 ARG A CA 1
ATOM 3159 C C . ARG A 1 399 ? -15.633 14.647 15.121 1.00 82.62 399 ARG A C 1
ATOM 3161 O O . ARG A 1 399 ? -15.786 13.467 14.792 1.00 82.62 399 ARG A O 1
ATOM 3168 N N . PRO A 1 400 ? -16.058 15.651 14.321 1.00 85.00 400 PRO A N 1
ATOM 3169 C CA . PRO A 1 400 ? -16.859 15.416 13.113 1.00 85.00 400 PRO A CA 1
ATOM 3170 C C . PRO A 1 400 ? -16.166 14.559 12.050 1.00 85.00 400 PRO A C 1
ATOM 3172 O O . PRO A 1 400 ? -16.816 13.812 11.322 1.00 85.00 400 PRO A O 1
ATOM 3175 N N . ASP A 1 401 ? -14.843 14.663 11.951 1.00 85.88 401 ASP A N 1
ATOM 3176 C CA . ASP A 1 401 ? -14.037 13.870 11.032 1.00 85.88 401 ASP A CA 1
ATOM 3177 C C . ASP A 1 401 ? -13.952 12.400 11.452 1.00 85.88 401 ASP A C 1
ATOM 3179 O O . ASP A 1 401 ? -14.065 11.534 10.591 1.00 85.88 401 ASP A O 1
ATOM 3183 N N . LEU A 1 402 ? -13.853 12.108 12.753 1.00 85.81 402 LEU A N 1
ATOM 3184 C CA . LEU A 1 402 ? -13.970 10.742 13.276 1.00 85.81 402 LEU A CA 1
ATOM 3185 C C . LEU A 1 402 ? -15.380 10.176 13.074 1.00 85.81 402 LEU A C 1
ATOM 3187 O O . LEU A 1 402 ? -15.523 9.023 12.681 1.00 85.81 402 LEU A O 1
ATOM 3191 N N . LEU A 1 403 ? -16.431 10.979 13.254 1.00 83.81 403 LEU A N 1
ATOM 3192 C CA . LEU A 1 403 ? -17.802 10.539 12.968 1.00 83.81 403 LEU A CA 1
ATOM 3193 C C . LEU A 1 403 ? -17.998 10.173 11.489 1.00 83.81 403 LEU A C 1
ATOM 3195 O O . LEU A 1 403 ? -18.668 9.188 11.181 1.00 83.81 403 LEU A O 1
ATOM 3199 N N . ALA A 1 404 ? -17.397 10.933 10.568 1.00 86.56 404 ALA A N 1
ATOM 3200 C CA . ALA A 1 404 ? -17.441 10.621 9.140 1.00 86.56 404 ALA A CA 1
ATOM 3201 C C . ALA A 1 404 ? -16.740 9.289 8.808 1.00 86.56 404 ALA A C 1
ATOM 3203 O O . ALA A 1 404 ? -17.193 8.569 7.915 1.00 86.56 404 ALA A O 1
ATOM 3204 N N . MET A 1 405 ? -15.689 8.921 9.556 1.00 86.62 405 MET A N 1
ATOM 3205 C CA . MET A 1 405 ? -14.944 7.671 9.348 1.00 86.62 405 MET A CA 1
ATOM 3206 C C . MET A 1 405 ? -15.811 6.419 9.455 1.00 86.62 405 MET A C 1
ATOM 3208 O O . MET A 1 405 ? -15.530 5.440 8.769 1.00 86.62 405 MET A O 1
ATOM 3212 N N . VAL A 1 406 ? -16.864 6.440 10.276 1.00 81.44 406 VAL A N 1
ATOM 3213 C CA . VAL A 1 406 ? -17.770 5.296 10.460 1.00 81.44 406 VAL A CA 1
ATOM 3214 C C . VAL A 1 406 ? -18.423 4.893 9.137 1.00 81.44 406 VAL A C 1
ATOM 3216 O O . VAL A 1 406 ? -18.380 3.728 8.736 1.00 81.44 406 VAL A O 1
ATOM 3219 N N . THR A 1 407 ? -18.972 5.873 8.422 1.00 85.44 407 THR A N 1
ATOM 3220 C CA . THR A 1 407 ? -19.594 5.656 7.113 1.00 85.44 407 THR A CA 1
ATOM 3221 C C . THR A 1 407 ? -18.534 5.436 6.038 1.00 85.44 407 THR A C 1
ATOM 3223 O O . THR A 1 407 ? -18.617 4.471 5.278 1.00 85.44 407 THR A O 1
ATOM 3226 N N . GLU A 1 408 ? -17.490 6.272 6.013 1.00 89.38 408 GLU A N 1
ATOM 3227 C CA . GLU A 1 408 ? -16.441 6.196 4.991 1.00 89.38 408 GLU A CA 1
ATOM 3228 C C . GLU A 1 408 ? -15.714 4.834 5.002 1.00 89.38 408 GLU A C 1
ATOM 3230 O O . GLU A 1 408 ? -15.404 4.301 3.935 1.00 89.38 408 GLU A O 1
ATOM 3235 N N . ALA A 1 409 ? -15.475 4.232 6.175 1.00 87.56 409 ALA A N 1
ATOM 3236 C CA . ALA A 1 409 ? -14.823 2.925 6.298 1.00 87.56 409 ALA A CA 1
ATOM 3237 C C . ALA A 1 409 ? -15.686 1.775 5.756 1.00 87.56 409 ALA A C 1
ATOM 3239 O O . ALA A 1 409 ? -15.171 0.881 5.074 1.00 87.56 409 ALA A O 1
ATOM 3240 N N . LYS A 1 410 ? -17.003 1.805 6.005 1.00 88.56 410 LYS A N 1
ATOM 3241 C CA . LYS A 1 410 ? -17.957 0.827 5.451 1.00 88.56 410 LYS A CA 1
ATOM 3242 C C . LYS A 1 410 ? -18.023 0.933 3.930 1.00 88.56 410 LYS A C 1
ATOM 3244 O O . LYS A 1 410 ? -17.937 -0.083 3.243 1.00 88.56 410 LYS A O 1
ATOM 3249 N N . ASP A 1 411 ? -18.104 2.152 3.406 1.00 89.56 411 ASP A N 1
ATOM 3250 C CA . ASP A 1 411 ? -18.171 2.396 1.963 1.00 89.56 411 ASP A CA 1
ATOM 3251 C C . ASP A 1 411 ? -16.870 2.013 1.254 1.00 89.56 411 ASP A C 1
ATOM 3253 O O . ASP A 1 411 ? -16.886 1.450 0.159 1.00 89.56 411 ASP A O 1
ATOM 3257 N N . TRP A 1 412 ? -15.719 2.310 1.861 1.00 89.06 412 TRP A N 1
ATOM 3258 C CA . TRP A 1 412 ? -14.417 1.929 1.320 1.00 89.06 412 TRP A CA 1
ATOM 3259 C C . TRP A 1 412 ? -14.236 0.408 1.295 1.00 89.06 412 TRP A C 1
ATOM 3261 O O . TRP A 1 412 ? -13.928 -0.151 0.245 1.00 89.06 412 TRP A O 1
ATOM 3271 N N . THR A 1 413 ? -14.507 -0.286 2.405 1.00 87.44 413 THR A N 1
ATOM 3272 C CA . THR A 1 413 ? -14.374 -1.752 2.460 1.00 87.44 413 THR A CA 1
ATOM 3273 C C . THR A 1 413 ? -15.361 -2.466 1.533 1.00 87.44 413 THR A C 1
ATOM 3275 O O . THR A 1 413 ? -14.979 -3.447 0.898 1.00 87.44 413 THR A O 1
ATOM 3278 N N . MET A 1 414 ? -16.588 -1.957 1.374 1.00 89.62 414 MET A N 1
ATOM 3279 C CA . MET A 1 414 ? -17.542 -2.492 0.396 1.00 89.62 414 MET A CA 1
ATOM 3280 C C . MET A 1 414 ? -17.056 -2.297 -1.045 1.00 89.62 414 MET A C 1
ATOM 3282 O O . MET A 1 414 ? -17.090 -3.245 -1.826 1.00 89.62 414 MET A O 1
ATOM 3286 N N . ARG A 1 415 ? -16.539 -1.109 -1.396 1.00 88.06 415 ARG A N 1
ATOM 3287 C CA . ARG A 1 415 ? -15.936 -0.862 -2.719 1.00 88.06 415 ARG A CA 1
ATOM 3288 C C . ARG A 1 415 ? -14.779 -1.817 -3.006 1.00 88.06 415 ARG A C 1
ATOM 3290 O O . ARG A 1 415 ? -14.718 -2.362 -4.104 1.00 88.06 415 ARG A O 1
ATOM 3297 N N . SER A 1 416 ? -13.917 -2.078 -2.024 1.00 85.50 416 SER A N 1
ATOM 3298 C CA . SER A 1 416 ? -12.827 -3.050 -2.167 1.00 85.50 416 SER A CA 1
ATOM 3299 C C . SER A 1 416 ? -13.349 -4.467 -2.437 1.00 85.50 416 SER A C 1
ATOM 3301 O O . SER A 1 416 ? -12.809 -5.156 -3.302 1.00 85.50 416 SER A O 1
ATOM 3303 N N . ILE A 1 417 ? -14.420 -4.904 -1.754 1.00 87.62 417 ILE A N 1
ATOM 3304 C CA . ILE A 1 417 ? -15.045 -6.217 -2.009 1.00 87.62 417 ILE A CA 1
ATOM 3305 C C . ILE A 1 417 ? -15.613 -6.268 -3.429 1.00 87.62 417 ILE A C 1
ATOM 3307 O O . ILE A 1 417 ? -15.329 -7.216 -4.157 1.00 87.62 417 ILE A O 1
ATOM 3311 N N . THR A 1 418 ? -16.336 -5.233 -3.863 1.00 88.19 418 THR A N 1
ATOM 3312 C CA . THR A 1 418 ? -16.862 -5.135 -5.236 1.00 88.19 418 THR A CA 1
ATOM 3313 C C . THR A 1 418 ? -15.752 -5.193 -6.287 1.00 88.19 418 THR A C 1
ATOM 3315 O O . THR A 1 418 ? -15.906 -5.872 -7.296 1.00 88.19 418 THR A O 1
ATOM 3318 N N . ALA A 1 419 ? -14.597 -4.579 -6.019 1.00 83.44 419 ALA A N 1
ATOM 3319 C CA . ALA A 1 419 ? -13.416 -4.639 -6.884 1.00 83.44 419 ALA A CA 1
ATOM 3320 C C . ALA A 1 419 ? -12.676 -5.999 -6.845 1.00 83.44 419 ALA A C 1
ATOM 3322 O O . ALA A 1 419 ? -11.620 -6.183 -7.462 1.00 83.44 419 ALA A O 1
ATOM 3323 N N . GLY A 1 420 ? -13.203 -6.976 -6.102 1.00 83.12 420 GLY A N 1
ATOM 3324 C CA . GLY A 1 420 ? -12.728 -8.352 -6.066 1.00 83.12 420 GLY A CA 1
ATOM 3325 C C . GLY A 1 420 ? -11.946 -8.743 -4.813 1.00 83.12 420 GLY A C 1
ATOM 3326 O O . GLY A 1 420 ? -11.397 -9.851 -4.798 1.00 83.12 420 GLY A O 1
ATOM 3327 N N . GLU A 1 421 ? -11.876 -7.908 -3.772 1.00 83.19 421 GLU A N 1
ATOM 3328 C CA . GLU A 1 421 ? -11.437 -8.362 -2.448 1.00 83.19 421 GLU A CA 1
ATOM 3329 C C . GLU A 1 421 ? -12.406 -9.429 -1.921 1.00 83.19 421 GLU A C 1
ATOM 3331 O O . GLU A 1 421 ? -13.621 -9.325 -2.031 1.00 83.19 421 GLU A O 1
ATOM 3336 N N . THR A 1 422 ? -11.857 -10.488 -1.341 1.00 83.69 422 THR A N 1
ATOM 3337 C CA . THR A 1 422 ? -12.647 -11.616 -0.823 1.00 83.69 422 THR A CA 1
ATOM 3338 C C . THR A 1 422 ? -12.655 -11.663 0.702 1.00 83.69 422 THR A C 1
ATOM 3340 O O . THR A 1 422 ? -13.430 -12.400 1.311 1.00 83.69 422 THR A O 1
ATOM 3343 N N . ASN A 1 423 ? -11.793 -10.872 1.342 1.00 79.56 423 ASN A N 1
ATOM 3344 C CA . ASN A 1 423 ? -11.735 -10.716 2.780 1.00 79.56 423 ASN A CA 1
ATOM 3345 C C . ASN A 1 423 ? -12.786 -9.710 3.272 1.00 79.56 423 ASN A C 1
ATOM 3347 O O . ASN A 1 423 ? -12.587 -8.499 3.241 1.00 79.56 423 ASN A O 1
ATOM 3351 N N . VAL A 1 424 ? -13.888 -10.235 3.806 1.00 83.75 424 VAL A N 1
ATOM 3352 C CA . VAL A 1 424 ? -15.001 -9.433 4.340 1.00 83.75 424 VAL A CA 1
ATOM 3353 C C . VAL A 1 424 ? -14.777 -8.939 5.774 1.00 83.75 424 VAL A C 1
ATOM 3355 O O . VAL A 1 424 ? -15.600 -8.187 6.292 1.00 83.75 424 VAL A O 1
ATOM 3358 N N . LYS A 1 425 ? -13.677 -9.342 6.436 1.00 76.31 425 LYS A N 1
ATOM 3359 C CA . LYS A 1 425 ? -13.431 -9.042 7.861 1.00 76.31 425 LYS A CA 1
ATOM 3360 C C . LYS A 1 425 ? -13.428 -7.539 8.138 1.00 76.31 425 LYS A C 1
ATOM 3362 O O . LYS A 1 425 ? -13.947 -7.117 9.164 1.00 76.31 425 LYS A O 1
ATOM 3367 N N . GLY A 1 426 ? -12.891 -6.735 7.219 1.00 77.00 426 GLY A N 1
ATOM 3368 C CA . GLY A 1 426 ? -12.865 -5.287 7.406 1.00 77.00 426 GLY A CA 1
ATOM 3369 C C . GLY A 1 426 ? -14.242 -4.636 7.342 1.00 77.00 426 GLY A C 1
ATOM 3370 O O . GLY A 1 426 ? -14.546 -3.795 8.181 1.00 77.00 426 GLY A O 1
ATOM 3371 N N . TYR A 1 427 ? -15.104 -5.079 6.421 1.00 85.31 427 TYR A N 1
ATOM 3372 C CA . TYR A 1 427 ? -16.489 -4.602 6.358 1.00 85.31 427 TYR A CA 1
ATOM 3373 C C . TYR A 1 427 ? -17.305 -5.068 7.571 1.00 85.31 427 TYR A C 1
ATOM 3375 O O . TYR A 1 427 ? -18.110 -4.303 8.104 1.00 85.31 427 TYR A O 1
ATOM 3383 N N . LEU A 1 428 ? -17.054 -6.296 8.044 1.00 82.12 428 LEU A N 1
ATOM 3384 C CA . LEU A 1 428 ? -17.647 -6.829 9.269 1.00 82.12 428 LEU A CA 1
ATOM 3385 C C . LEU A 1 428 ? -17.288 -5.964 10.480 1.00 82.12 428 LEU A C 1
ATOM 3387 O O . LEU A 1 428 ? -18.186 -5.468 11.154 1.00 82.12 428 LEU A O 1
ATOM 3391 N N . PHE A 1 429 ? -15.994 -5.726 10.708 1.00 77.38 429 PHE A N 1
ATOM 3392 C CA . PHE A 1 429 ? -15.528 -4.904 11.822 1.00 77.38 429 PHE A CA 1
ATOM 3393 C C . PHE A 1 429 ? -16.084 -3.479 11.746 1.00 77.38 429 PHE A C 1
ATOM 3395 O O . PHE A 1 429 ? -16.656 -2.995 12.718 1.00 77.38 429 PHE A O 1
ATOM 3402 N N . ALA A 1 430 ? -15.968 -2.816 10.589 1.00 81.75 430 ALA A N 1
ATOM 3403 C CA . ALA A 1 430 ? -16.456 -1.448 10.424 1.00 81.75 430 ALA A CA 1
ATOM 3404 C C . ALA A 1 430 ? -17.968 -1.345 10.692 1.00 81.75 430 ALA A C 1
ATOM 3406 O O . ALA A 1 430 ? -18.426 -0.391 11.316 1.00 81.75 430 ALA A O 1
ATOM 3407 N N . SER A 1 431 ? -18.745 -2.351 10.278 1.00 86.12 431 SER A N 1
ATOM 3408 C CA . SER A 1 431 ? -20.190 -2.403 10.527 1.00 86.12 431 SER A CA 1
ATOM 3409 C C . SER A 1 431 ? -20.529 -2.672 11.993 1.00 86.12 431 SER A C 1
ATOM 3411 O O . SER A 1 431 ? -21.457 -2.062 12.514 1.00 86.12 431 SER A O 1
ATOM 3413 N N . MET A 1 432 ? -19.774 -3.542 12.665 1.00 80.44 432 MET A N 1
ATOM 3414 C CA 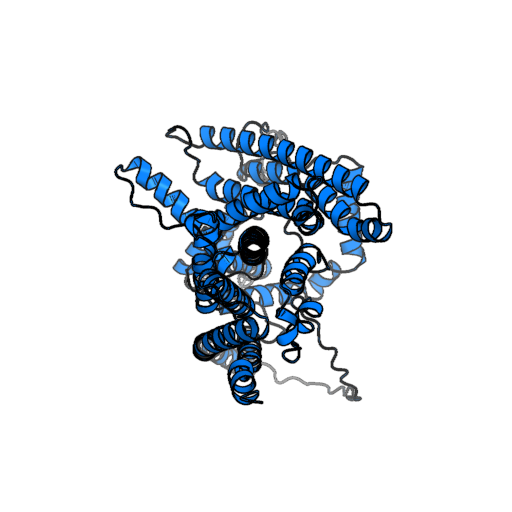. MET A 1 432 ? -19.943 -3.822 14.092 1.00 80.44 432 MET A CA 1
ATOM 3415 C C . MET A 1 432 ? -19.630 -2.591 14.949 1.00 80.44 432 MET A C 1
ATOM 3417 O O . MET A 1 432 ? -20.441 -2.218 15.791 1.00 80.44 432 MET A O 1
ATOM 3421 N N . VAL A 1 433 ? -18.506 -1.915 14.691 1.00 76.00 433 VAL A N 1
ATOM 3422 C CA . VAL A 1 433 ? -18.138 -0.692 15.422 1.00 76.00 433 VAL A CA 1
ATOM 3423 C C . VAL A 1 433 ? -19.121 0.445 15.132 1.00 76.00 433 VAL A C 1
ATOM 3425 O O . VAL A 1 433 ? -19.530 1.131 16.060 1.00 76.00 433 VAL A O 1
ATOM 3428 N N . SER A 1 434 ? -19.581 0.601 13.884 1.00 82.00 434 SER A N 1
ATOM 3429 C CA . SER A 1 434 ? -20.669 1.530 13.520 1.00 82.00 434 SER A CA 1
ATOM 3430 C C . SER A 1 434 ? -21.925 1.283 14.350 1.00 82.00 434 SER A C 1
ATOM 3432 O O . SER A 1 434 ? -22.442 2.212 14.959 1.00 82.00 434 SER A O 1
ATOM 3434 N N . ALA A 1 435 ? -22.379 0.030 14.420 1.00 83.81 435 ALA A N 1
ATOM 3435 C CA . ALA A 1 435 ? -23.584 -0.335 15.156 1.00 83.81 435 ALA A CA 1
ATOM 3436 C C . ALA A 1 435 ? -23.425 -0.125 16.669 1.00 83.81 435 ALA A C 1
ATOM 3438 O O . ALA A 1 435 ? -24.359 0.307 17.337 1.00 83.81 435 ALA A O 1
ATOM 3439 N N . GLN A 1 436 ? -22.235 -0.384 17.211 1.00 77.31 436 GLN A N 1
ATOM 3440 C CA . GLN A 1 436 ? -21.933 -0.103 18.609 1.00 77.31 436 GLN A CA 1
ATOM 3441 C C . GLN A 1 436 ? -21.917 1.397 18.911 1.00 77.31 436 GLN A C 1
ATOM 3443 O O . GLN A 1 436 ? -22.495 1.805 19.911 1.00 77.31 436 GLN A O 1
ATOM 3448 N N . ILE A 1 437 ? -21.285 2.211 18.062 1.00 76.94 437 ILE A N 1
ATOM 3449 C CA . ILE A 1 437 ? -21.261 3.672 18.212 1.00 76.94 437 ILE A CA 1
ATOM 3450 C C . ILE A 1 437 ? -22.687 4.225 18.178 1.00 76.94 437 ILE A C 1
ATOM 3452 O O . ILE A 1 437 ? -23.075 4.963 19.077 1.00 76.94 437 ILE A O 1
ATOM 3456 N N . GLU A 1 438 ? -23.479 3.827 17.180 1.00 82.19 438 GLU A N 1
ATOM 3457 C CA . GLU A 1 438 ? -24.889 4.212 17.062 1.00 82.19 438 GLU A CA 1
ATOM 3458 C C . GLU A 1 438 ? -25.680 3.792 18.305 1.00 82.19 438 GLU A C 1
ATOM 3460 O O . GLU A 1 438 ? -26.406 4.604 18.872 1.00 82.19 438 GLU A O 1
ATOM 3465 N N . GLY A 1 439 ? -25.469 2.567 18.794 1.00 80.88 439 GLY A N 1
ATOM 3466 C CA . GLY A 1 439 ? -26.152 2.087 19.986 1.00 80.88 439 GLY A CA 1
ATOM 3467 C C . GLY A 1 439 ? -25.785 2.861 21.255 1.00 80.88 439 GLY A C 1
ATOM 3468 O O . GLY A 1 439 ? -26.670 3.262 22.008 1.00 80.88 439 GLY A O 1
ATOM 3469 N N . MET A 1 440 ? -24.496 3.134 21.477 1.00 75.75 440 MET A N 1
ATOM 3470 C CA . MET A 1 440 ? -24.036 3.933 22.621 1.00 75.75 440 MET A CA 1
ATOM 3471 C C . MET A 1 440 ? -24.601 5.360 22.577 1.00 75.75 440 MET A C 1
ATOM 3473 O O . MET A 1 440 ? -24.984 5.906 23.609 1.00 75.75 440 MET A O 1
ATOM 3477 N N . MET A 1 441 ? -24.718 5.952 21.385 1.00 75.75 441 MET A N 1
ATOM 3478 C CA . MET A 1 441 ? -25.346 7.265 21.202 1.00 75.75 441 MET A CA 1
ATOM 3479 C C . MET A 1 441 ? -26.855 7.255 21.489 1.00 75.75 441 MET A C 1
ATOM 3481 O O . MET A 1 441 ? -27.404 8.262 21.927 1.00 75.75 441 MET A O 1
ATOM 3485 N N . GLU A 1 442 ? -27.528 6.125 21.274 1.00 81.25 442 GLU A N 1
ATOM 3486 C CA . GLU A 1 442 ? -28.940 5.921 21.627 1.00 81.25 442 GLU A CA 1
ATOM 3487 C C . GLU A 1 442 ? -29.148 5.576 23.116 1.00 81.25 442 GLU A C 1
ATOM 3489 O O . GLU A 1 442 ? -30.283 5.382 23.552 1.00 81.25 442 GLU A O 1
ATOM 3494 N N . GLY A 1 443 ? -28.073 5.525 23.912 1.00 77.19 443 GLY A N 1
ATOM 3495 C CA . GLY A 1 443 ? -28.127 5.181 25.333 1.00 77.19 443 GLY A CA 1
ATOM 3496 C C . GLY A 1 443 ? -28.307 3.684 25.594 1.00 77.19 443 GLY A C 1
ATOM 3497 O O . GLY A 1 443 ? -28.821 3.304 26.645 1.00 77.19 443 GLY A O 1
ATOM 3498 N N . LEU A 1 444 ? -27.926 2.818 24.645 1.00 77.94 444 LEU A N 1
ATOM 3499 C CA . LEU A 1 444 ? -27.876 1.376 24.890 1.00 77.94 444 LEU A CA 1
ATOM 3500 C C . LEU A 1 444 ? -26.764 1.060 25.892 1.00 77.94 444 LEU A C 1
ATOM 3502 O O . LEU A 1 444 ? -25.577 1.210 25.601 1.00 77.94 444 LEU A O 1
ATOM 3506 N N . GLU A 1 445 ? -27.171 0.556 27.052 1.00 71.06 445 GLU A N 1
ATOM 3507 C CA . GLU A 1 445 ? -26.285 0.121 28.126 1.00 71.06 445 GLU A CA 1
ATOM 3508 C C . GLU A 1 445 ? -26.427 -1.386 28.384 1.00 71.06 445 GLU A C 1
ATOM 3510 O O . GLU A 1 445 ? -27.498 -1.977 28.219 1.00 71.06 445 GLU A O 1
ATOM 3515 N N . GLY A 1 446 ? -25.333 -2.010 28.827 1.00 71.44 446 GLY A N 1
ATOM 3516 C CA . GLY A 1 446 ? -25.289 -3.420 29.214 1.00 71.44 446 GLY A CA 1
ATOM 3517 C C . GLY A 1 446 ? -24.735 -4.358 28.136 1.00 71.44 446 GLY A C 1
ATOM 3518 O O . GLY A 1 446 ? -25.045 -4.252 26.948 1.00 71.44 446 GLY A O 1
ATOM 3519 N N . GLU A 1 447 ? -23.922 -5.321 28.579 1.00 70.00 447 GLU A N 1
ATOM 3520 C CA . GLU A 1 447 ? -23.220 -6.283 27.713 1.00 70.00 447 GLU A CA 1
ATOM 3521 C C . GLU A 1 447 ? -24.174 -7.101 26.835 1.00 70.00 447 GLU A C 1
ATOM 3523 O O . GLU A 1 447 ? -23.876 -7.363 25.672 1.00 70.00 447 GLU A O 1
ATOM 3528 N N . GLU A 1 448 ? -25.350 -7.467 27.352 1.00 74.31 448 GLU A N 1
ATOM 3529 C CA . GLU A 1 448 ? -26.325 -8.262 26.603 1.00 74.31 448 GLU A CA 1
ATOM 3530 C C . GLU A 1 448 ? -26.947 -7.471 25.439 1.00 74.31 448 GLU A C 1
ATOM 3532 O O . GLU A 1 448 ? -27.064 -7.994 24.329 1.00 74.31 448 GLU A O 1
ATOM 3537 N N . ALA A 1 449 ? -27.303 -6.202 25.660 1.00 76.94 449 ALA A N 1
ATOM 3538 C CA . ALA A 1 449 ? -27.840 -5.331 24.615 1.00 76.94 449 ALA A CA 1
ATOM 3539 C C . ALA A 1 449 ? -26.780 -5.040 23.539 1.00 76.94 449 ALA A C 1
ATOM 3541 O O . ALA A 1 449 ? -27.069 -5.093 22.338 1.00 76.94 449 ALA A O 1
ATOM 3542 N N . LEU A 1 450 ? -25.532 -4.825 23.968 1.00 72.88 450 LEU A N 1
ATOM 3543 C CA . LEU A 1 450 ? -24.392 -4.646 23.078 1.00 72.88 450 LEU A CA 1
ATOM 3544 C C . LEU A 1 450 ? -24.117 -5.904 22.234 1.00 72.88 450 LEU A C 1
ATOM 3546 O O . LEU A 1 450 ? -23.965 -5.826 21.015 1.00 72.88 450 LEU A O 1
ATOM 3550 N N . ALA A 1 451 ? -24.112 -7.088 22.843 1.00 73.50 451 ALA A N 1
ATOM 3551 C CA . ALA A 1 451 ? -23.927 -8.337 22.112 1.00 73.50 451 ALA A CA 1
ATOM 3552 C C . ALA A 1 451 ? -25.029 -8.543 21.056 1.00 73.50 451 ALA A C 1
ATOM 3554 O O . ALA A 1 451 ? -24.747 -8.956 19.930 1.00 73.50 451 ALA A O 1
ATOM 3555 N N . GLN A 1 452 ? -26.282 -8.203 21.375 1.00 78.06 452 GLN A N 1
ATOM 3556 C CA . GLN A 1 452 ? -27.398 -8.320 20.433 1.00 78.06 452 GLN A CA 1
ATOM 3557 C C . GLN A 1 452 ? -27.246 -7.403 19.212 1.00 78.06 452 GLN A C 1
ATOM 3559 O O . GLN A 1 452 ? -27.468 -7.861 18.086 1.00 78.06 452 GLN A O 1
ATOM 3564 N N . ILE A 1 453 ? -26.851 -6.137 19.400 1.00 82.06 453 ILE A N 1
ATOM 3565 C CA . ILE A 1 453 ? -26.667 -5.204 18.276 1.00 82.06 453 ILE A CA 1
ATOM 3566 C C . ILE A 1 453 ? -25.474 -5.604 17.398 1.00 82.06 453 ILE A C 1
ATOM 3568 O O . ILE A 1 453 ? -25.574 -5.562 16.170 1.00 82.06 453 ILE A O 1
ATOM 3572 N N . LEU A 1 454 ? -24.392 -6.103 18.004 1.00 79.44 454 LEU A N 1
ATOM 3573 C CA . LEU A 1 454 ? -23.225 -6.619 17.287 1.00 79.44 454 LEU A CA 1
ATOM 3574 C C . LEU A 1 454 ? -23.571 -7.858 16.447 1.00 79.44 454 LEU A C 1
ATOM 3576 O O . LEU A 1 454 ? -23.224 -7.927 15.267 1.00 79.44 454 LEU A O 1
ATOM 3580 N N . VAL A 1 455 ? -24.312 -8.813 17.018 1.00 77.75 455 VAL A N 1
ATOM 3581 C CA . VAL A 1 455 ? -24.782 -10.015 16.306 1.00 77.75 455 VAL A CA 1
ATOM 3582 C C . VAL A 1 455 ? -25.717 -9.652 15.151 1.00 77.75 455 VAL A C 1
ATOM 3584 O O . VAL A 1 455 ? -25.643 -10.266 14.082 1.00 77.75 455 VAL A O 1
ATOM 3587 N N . LYS A 1 456 ? -26.593 -8.658 15.342 1.00 83.75 456 LYS A N 1
ATOM 3588 C CA . LYS A 1 456 ? -27.470 -8.144 14.284 1.00 83.75 456 LYS A CA 1
ATOM 3589 C C . LYS A 1 456 ? -26.650 -7.539 13.140 1.00 83.75 456 LYS A C 1
ATOM 3591 O O . LYS A 1 456 ? -26.842 -7.938 11.994 1.00 83.75 456 LYS A O 1
ATOM 3596 N N . ALA A 1 457 ? -25.704 -6.652 13.451 1.00 85.88 457 ALA A N 1
ATOM 3597 C CA . ALA A 1 457 ? -24.830 -6.023 12.461 1.00 85.88 457 ALA A CA 1
ATOM 3598 C C . ALA A 1 457 ? -24.004 -7.058 11.677 1.00 85.88 457 ALA A C 1
ATOM 3600 O O . ALA A 1 457 ? -23.888 -6.970 10.455 1.00 85.88 457 ALA A O 1
ATOM 3601 N N . ALA A 1 458 ? -23.48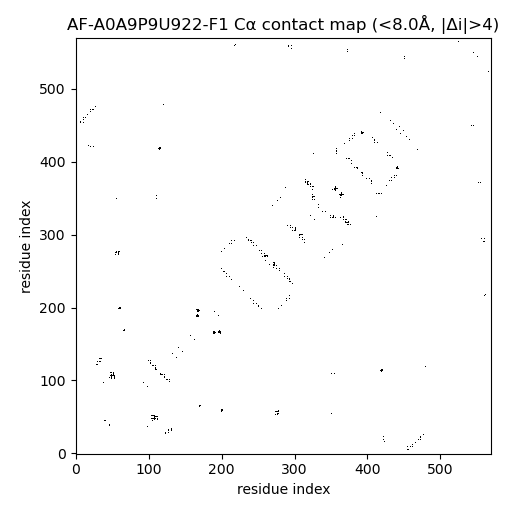5 -8.083 12.359 1.00 81.12 458 ALA A N 1
ATOM 3602 C CA . ALA A 1 458 ? -22.782 -9.189 11.715 1.00 81.12 458 ALA A CA 1
ATOM 3603 C C . ALA A 1 458 ? -23.683 -9.980 10.748 1.00 81.12 458 ALA A C 1
ATOM 3605 O O . ALA A 1 458 ? -23.241 -10.351 9.660 1.00 81.12 458 ALA A O 1
ATOM 3606 N N . GLY A 1 459 ? -24.951 -10.201 11.111 1.00 82.75 459 GLY A N 1
ATOM 3607 C CA . GLY A 1 459 ? -25.942 -10.820 10.227 1.00 82.75 459 GLY A CA 1
ATOM 3608 C C . GLY A 1 459 ? -26.201 -10.007 8.961 1.00 82.75 459 GLY A C 1
ATOM 3609 O O . GLY A 1 459 ? -26.121 -10.545 7.861 1.00 82.75 459 GLY A O 1
ATOM 3610 N N . GLU A 1 460 ? -26.408 -8.696 9.096 1.00 90.25 460 GLU A N 1
ATOM 3611 C CA . GLU A 1 460 ? -26.620 -7.800 7.949 1.00 90.25 460 GLU A CA 1
ATOM 3612 C C . GLU A 1 460 ? -25.408 -7.752 7.005 1.00 90.25 460 GLU A C 1
ATOM 3614 O O . GLU A 1 460 ? -25.556 -7.629 5.787 1.00 90.25 460 GLU A O 1
ATOM 3619 N N . VAL A 1 461 ? -24.195 -7.865 7.554 1.00 88.31 461 VAL A N 1
ATOM 3620 C CA . VAL A 1 461 ? -22.963 -7.988 6.765 1.00 88.31 461 VAL A CA 1
ATOM 3621 C C . VAL A 1 461 ? -22.966 -9.276 5.955 1.00 88.31 461 VAL A C 1
ATOM 3623 O O . VAL A 1 461 ? -22.690 -9.245 4.757 1.00 88.31 461 VAL A O 1
ATOM 3626 N N . VAL A 1 462 ? -23.290 -10.405 6.585 1.00 87.50 462 VAL A N 1
ATOM 3627 C CA . VAL A 1 462 ? -23.381 -11.705 5.911 1.00 87.50 462 VAL A CA 1
ATOM 3628 C C . VAL A 1 462 ? -24.409 -11.667 4.779 1.00 87.50 462 VAL A C 1
ATOM 3630 O O . VAL A 1 462 ? -24.091 -12.092 3.666 1.00 87.50 462 VAL A O 1
ATOM 3633 N N . ASP A 1 463 ? -25.589 -11.100 5.031 1.00 91.69 463 ASP A N 1
ATOM 3634 C CA . ASP A 1 463 ? -26.672 -10.993 4.048 1.00 91.69 463 ASP A CA 1
ATOM 3635 C C . ASP A 1 463 ? -26.266 -10.174 2.812 1.00 91.69 463 ASP A C 1
ATOM 3637 O O . ASP A 1 463 ? -26.716 -10.461 1.702 1.00 91.69 463 ASP A O 1
ATOM 3641 N N . LYS A 1 464 ? -25.371 -9.189 2.972 1.00 93.00 464 LYS A N 1
ATOM 3642 C CA . LYS A 1 464 ? -24.816 -8.394 1.863 1.00 93.00 464 LYS A CA 1
ATOM 3643 C C . LYS A 1 464 ? -23.636 -9.074 1.174 1.00 93.00 464 LYS A C 1
ATOM 3645 O O . LYS A 1 464 ? -23.550 -9.084 -0.053 1.00 93.00 464 LYS A O 1
ATOM 3650 N N . CYS A 1 465 ? -22.703 -9.624 1.947 1.00 92.50 465 CYS A N 1
ATOM 3651 C CA . CYS A 1 465 ? -21.441 -10.131 1.420 1.00 92.50 465 CYS A CA 1
ATOM 3652 C C . CYS A 1 465 ? -21.574 -11.497 0.745 1.00 92.50 465 CYS A C 1
ATOM 3654 O O . CYS A 1 465 ? -20.866 -11.744 -0.227 1.00 92.50 465 CYS A O 1
ATOM 3656 N N . VAL A 1 466 ? -22.455 -12.386 1.217 1.00 93.69 466 VAL A N 1
ATOM 3657 C CA . VAL A 1 466 ? -22.616 -13.716 0.606 1.00 93.69 466 VAL A CA 1
ATOM 3658 C C . VAL A 1 466 ? -23.068 -13.613 -0.859 1.00 93.69 466 VAL A C 1
ATOM 3660 O O . VAL A 1 466 ? -22.362 -14.162 -1.705 1.00 93.69 466 VAL A O 1
ATOM 3663 N N . PRO A 1 467 ? -24.157 -12.894 -1.210 1.00 95.12 467 PRO A N 1
ATOM 3664 C CA . PRO A 1 467 ? -24.574 -12.759 -2.608 1.00 95.12 467 PRO A CA 1
ATOM 3665 C C . PRO A 1 467 ? -23.509 -12.097 -3.489 1.00 95.12 467 PRO A C 1
ATOM 3667 O O . PRO A 1 467 ? -23.313 -12.504 -4.635 1.00 95.12 467 PRO A O 1
ATOM 3670 N N . LEU A 1 468 ? -22.795 -11.105 -2.944 1.00 94.56 468 LEU A N 1
ATOM 3671 C CA . LEU A 1 468 ? -21.717 -10.411 -3.644 1.00 94.56 468 LEU A CA 1
ATOM 3672 C C . LEU A 1 468 ? -20.542 -11.351 -3.949 1.00 94.56 468 LEU A C 1
ATOM 3674 O O . LEU A 1 468 ? -20.060 -11.393 -5.077 1.00 94.56 468 LEU A O 1
ATOM 3678 N N . LEU A 1 469 ? -20.113 -12.159 -2.977 1.00 94.31 469 LEU A N 1
ATOM 3679 C CA . LEU A 1 469 ? -19.054 -13.147 -3.184 1.00 94.31 469 LEU A CA 1
ATOM 3680 C C . LEU A 1 469 ? -19.484 -14.259 -4.148 1.00 94.31 469 LEU A C 1
ATOM 3682 O O . LEU A 1 469 ? -18.679 -14.681 -4.968 1.00 94.31 469 LEU A O 1
ATOM 3686 N N . GLU A 1 470 ? -20.737 -14.716 -4.109 1.00 95.50 470 GLU A N 1
ATOM 3687 C CA . GLU A 1 470 ? -21.247 -15.678 -5.097 1.00 95.50 470 GLU A CA 1
ATOM 3688 C C . GLU A 1 470 ? -21.260 -15.097 -6.519 1.00 95.50 470 GLU A C 1
ATOM 3690 O O . GLU A 1 470 ? -20.978 -15.806 -7.483 1.00 95.50 470 GLU A O 1
ATOM 3695 N N . MET A 1 471 ? -21.579 -13.809 -6.670 1.00 94.38 471 MET A N 1
ATOM 3696 C CA . MET A 1 471 ? -21.477 -13.110 -7.952 1.00 94.38 471 MET A CA 1
ATOM 3697 C C . MET A 1 471 ? -20.026 -13.047 -8.437 1.00 94.38 471 MET A C 1
ATOM 3699 O O . MET A 1 471 ? -19.753 -13.457 -9.562 1.00 94.38 471 MET A O 1
ATOM 3703 N N . LEU A 1 472 ? -19.095 -12.625 -7.577 1.00 90.88 472 LEU A N 1
ATOM 3704 C CA . LEU A 1 472 ? -17.666 -12.562 -7.899 1.00 90.88 472 LEU A CA 1
ATOM 3705 C C . LEU A 1 472 ? -17.079 -13.935 -8.247 1.00 90.88 472 LEU A C 1
ATOM 3707 O O . LEU A 1 472 ? -16.218 -14.035 -9.118 1.00 90.88 472 LEU A O 1
ATOM 3711 N N . GLU A 1 473 ? -17.539 -14.992 -7.584 1.00 93.44 473 GLU A N 1
ATOM 3712 C CA . GLU A 1 473 ? -17.173 -16.382 -7.867 1.00 93.44 473 GLU A CA 1
ATOM 3713 C C . GLU A 1 473 ? -17.644 -16.810 -9.260 1.00 93.44 473 GLU A C 1
ATOM 3715 O O . GLU A 1 473 ? -16.844 -17.295 -10.060 1.00 93.44 473 GLU A O 1
ATOM 3720 N N . ARG A 1 474 ? -18.905 -16.528 -9.608 1.00 92.88 474 ARG A N 1
ATOM 3721 C CA . ARG A 1 474 ? -19.435 -16.779 -10.956 1.00 92.88 474 ARG A CA 1
ATOM 3722 C C . ARG A 1 474 ? -18.684 -15.994 -12.033 1.00 92.88 474 ARG A C 1
ATOM 3724 O O . ARG A 1 474 ? -18.305 -16.575 -13.046 1.00 92.88 474 ARG A O 1
ATOM 3731 N N . GLU A 1 475 ? -18.442 -14.704 -11.819 1.00 89.12 475 GLU A N 1
ATOM 3732 C CA . GLU A 1 475 ? -17.706 -13.858 -12.767 1.00 89.12 475 GLU A CA 1
ATOM 3733 C C . GLU A 1 475 ? -16.260 -14.317 -12.953 1.00 89.12 475 GLU A C 1
ATOM 3735 O O . GLU A 1 475 ? -15.782 -14.403 -14.084 1.00 89.12 475 GLU A O 1
ATOM 3740 N N . THR A 1 476 ? -15.572 -14.651 -11.857 1.00 85.75 476 THR A N 1
ATOM 3741 C CA . THR A 1 476 ? -14.199 -15.172 -11.903 1.00 85.75 476 THR A CA 1
ATOM 3742 C C . THR A 1 476 ? -14.164 -16.453 -12.730 1.00 85.75 476 THR A C 1
ATOM 3744 O O . THR A 1 476 ? -13.363 -16.558 -13.655 1.00 85.75 476 THR A O 1
ATOM 3747 N N . ARG A 1 477 ? -15.085 -17.389 -12.474 1.00 87.62 477 ARG A N 1
ATOM 3748 C CA . ARG A 1 477 ? -15.193 -18.637 -13.235 1.00 87.62 477 ARG A CA 1
ATOM 3749 C C . ARG A 1 477 ? -15.388 -18.398 -14.737 1.00 87.62 477 ARG A C 1
ATOM 3751 O O . ARG A 1 477 ? -14.713 -19.040 -15.535 1.00 87.62 477 ARG A O 1
ATOM 3758 N N . MET A 1 478 ? -16.271 -17.474 -15.127 1.00 86.88 478 MET A N 1
ATOM 3759 C CA . MET A 1 478 ? -16.511 -17.148 -16.542 1.00 86.88 478 MET A CA 1
ATOM 3760 C C . MET A 1 478 ? -15.282 -16.520 -17.210 1.00 86.88 478 MET A C 1
ATOM 3762 O O . MET A 1 478 ? -14.915 -16.925 -18.311 1.00 86.88 478 MET A O 1
ATOM 3766 N N . ARG A 1 479 ? -14.617 -15.567 -16.540 1.00 81.25 479 ARG A N 1
ATOM 3767 C CA . ARG A 1 479 ? -13.409 -14.913 -17.072 1.00 81.25 479 ARG A CA 1
ATOM 3768 C C . ARG A 1 479 ? -12.276 -15.919 -17.280 1.00 81.25 479 ARG A C 1
ATOM 3770 O O . ARG A 1 479 ? -11.662 -15.917 -18.343 1.00 81.25 479 ARG A O 1
ATOM 3777 N N . MET A 1 480 ? -12.055 -16.817 -16.317 1.00 77.81 480 MET A N 1
ATOM 3778 C CA . MET A 1 480 ? -11.020 -17.854 -16.427 1.00 77.81 480 MET A CA 1
ATOM 3779 C C . MET A 1 480 ? -11.327 -18.876 -17.536 1.00 77.81 480 MET A C 1
ATOM 3781 O O . MET A 1 480 ? -10.409 -19.317 -18.223 1.00 77.81 480 MET A O 1
ATOM 3785 N N . ALA A 1 481 ? -12.603 -19.216 -17.764 1.00 74.38 481 ALA A N 1
ATOM 3786 C CA . ALA A 1 481 ? -13.003 -20.086 -18.873 1.00 74.38 481 ALA A CA 1
ATOM 3787 C C . ALA A 1 481 ? -12.720 -19.437 -20.241 1.00 74.38 481 ALA A C 1
ATOM 3789 O O . ALA A 1 481 ? -12.103 -20.060 -21.098 1.00 74.38 481 ALA A O 1
ATOM 3790 N N . SER A 1 482 ? -13.063 -18.153 -20.410 1.00 64.56 482 SER A N 1
ATOM 3791 C CA . SER A 1 482 ? -12.808 -17.424 -21.665 1.00 64.56 482 SER A CA 1
ATOM 3792 C C . SER A 1 482 ? -11.321 -17.254 -22.002 1.00 64.56 482 SER A C 1
ATOM 3794 O O . SER A 1 482 ? -10.968 -17.164 -23.173 1.00 64.56 482 SER A O 1
ATOM 3796 N N . SER A 1 483 ? -10.436 -17.243 -20.997 1.00 56.22 483 SER A N 1
ATOM 3797 C CA . SER A 1 483 ? -8.986 -17.251 -21.223 1.00 56.22 483 SER A CA 1
ATOM 3798 C C . SER A 1 483 ? -8.426 -18.635 -21.574 1.00 56.22 483 SER A C 1
ATOM 3800 O O . SER A 1 483 ? -7.382 -18.704 -22.209 1.00 56.22 483 SER A O 1
ATOM 3802 N N . GLY A 1 484 ? -9.099 -19.721 -21.170 1.00 50.81 484 GLY A N 1
ATOM 3803 C CA . GLY A 1 484 ? -8.659 -21.101 -21.416 1.00 50.81 484 GLY A CA 1
ATOM 3804 C C . GLY A 1 484 ? -9.055 -21.660 -22.788 1.00 50.81 484 GLY A C 1
ATOM 3805 O O . GLY A 1 484 ? -8.350 -22.516 -23.322 1.00 50.81 484 GLY A O 1
ATOM 3806 N N . ASP A 1 485 ? -10.132 -21.163 -23.404 1.00 36.00 485 ASP A N 1
ATOM 3807 C CA . ASP A 1 485 ? -10.520 -21.574 -24.767 1.00 36.00 485 ASP A CA 1
ATOM 3808 C C . ASP A 1 485 ? -9.469 -21.162 -25.817 1.00 36.00 485 ASP A C 1
ATOM 3810 O O . ASP A 1 485 ? -9.215 -21.905 -26.763 1.00 36.00 485 ASP A O 1
ATOM 3814 N N . ILE A 1 486 ? -8.758 -20.049 -25.590 1.00 43.22 486 ILE A N 1
ATOM 3815 C CA . ILE A 1 486 ? -7.627 -19.611 -26.430 1.00 43.22 486 ILE A CA 1
ATOM 3816 C C . ILE A 1 486 ? -6.450 -20.605 -26.335 1.00 43.22 486 ILE A C 1
ATOM 3818 O O . ILE A 1 486 ? -5.816 -20.917 -27.343 1.00 43.22 486 ILE A O 1
ATOM 3822 N N . ASP A 1 487 ? -6.183 -21.149 -25.142 1.00 38.81 487 ASP A N 1
ATOM 3823 C CA . ASP A 1 487 ? -5.107 -22.127 -24.913 1.00 38.81 487 ASP A CA 1
ATOM 3824 C C . ASP A 1 487 ? -5.475 -23.529 -25.468 1.00 38.81 487 ASP A C 1
ATOM 3826 O O . ASP A 1 487 ? -4.605 -24.287 -25.910 1.00 38.81 487 ASP A O 1
ATOM 3830 N N . SER A 1 488 ? -6.766 -23.878 -25.501 1.00 34.59 488 SER A N 1
ATOM 3831 C CA . SER A 1 488 ? -7.275 -25.189 -25.950 1.00 34.59 488 SER A CA 1
ATOM 3832 C C . SER A 1 488 ? -7.104 -25.406 -27.458 1.00 34.59 488 SER A C 1
ATOM 3834 O O . SER A 1 488 ? -6.653 -26.471 -27.891 1.00 34.59 488 SER A O 1
ATOM 3836 N N . GLU A 1 489 ? -7.396 -24.380 -28.264 1.00 35.00 489 GLU A N 1
ATOM 3837 C CA . GLU A 1 489 ? -7.207 -24.416 -29.721 1.00 35.00 489 GLU A CA 1
ATOM 3838 C C . GLU A 1 489 ? -5.717 -24.470 -30.107 1.00 35.00 489 GLU A C 1
ATOM 3840 O O . GLU A 1 489 ? -5.334 -25.157 -31.059 1.00 35.00 489 GLU A O 1
ATOM 3845 N N . GLN A 1 490 ? -4.841 -23.817 -29.335 1.00 38.34 490 GLN A N 1
ATOM 3846 C CA . GLN A 1 490 ? -3.395 -23.840 -29.581 1.00 38.34 490 GLN A CA 1
ATOM 3847 C C . GLN A 1 490 ? -2.731 -25.158 -29.156 1.00 38.34 490 GLN A C 1
ATOM 3849 O O . GLN A 1 490 ? -1.806 -25.625 -29.829 1.00 38.34 490 GLN A O 1
ATOM 3854 N N . THR A 1 491 ? -3.213 -25.790 -28.081 1.00 36.81 491 THR A N 1
ATOM 3855 C CA . THR A 1 491 ? -2.689 -27.087 -27.618 1.00 36.81 491 THR A CA 1
ATOM 3856 C C . THR A 1 491 ? -3.047 -28.204 -28.606 1.00 36.81 491 THR A C 1
ATOM 3858 O O . THR A 1 491 ? -2.168 -28.976 -28.992 1.00 36.81 491 THR A O 1
ATOM 3861 N N . GLN A 1 492 ? -4.276 -28.211 -29.142 1.00 34.38 492 GLN A N 1
ATOM 3862 C CA . GLN A 1 492 ? -4.660 -29.125 -30.230 1.00 34.38 492 GLN A CA 1
ATOM 3863 C C . GLN A 1 492 ? -3.847 -28.891 -31.514 1.00 34.38 492 GLN A C 1
ATOM 3865 O O . GLN A 1 492 ? -3.439 -29.853 -32.168 1.00 34.38 492 GLN A O 1
ATOM 3870 N N . GLY A 1 493 ? -3.521 -27.635 -31.842 1.00 34.03 493 GLY A N 1
ATOM 3871 C CA . GLY A 1 493 ? -2.646 -27.305 -32.973 1.00 34.03 493 GLY A CA 1
ATOM 3872 C C . GLY A 1 493 ? -1.194 -27.782 -32.810 1.00 34.03 493 GLY A C 1
ATOM 3873 O O . GLY A 1 493 ? -0.507 -28.017 -33.808 1.00 34.03 493 GLY A O 1
ATOM 3874 N N . ARG A 1 494 ? -0.715 -27.960 -31.571 1.00 35.22 494 ARG A N 1
ATOM 3875 C CA . ARG A 1 494 ? 0.641 -28.448 -31.264 1.00 35.22 494 ARG A CA 1
ATOM 3876 C C . ARG A 1 494 ? 0.715 -29.977 -31.241 1.00 35.22 494 ARG A C 1
ATOM 3878 O O . ARG A 1 494 ? 1.686 -30.528 -31.756 1.00 35.22 494 ARG A O 1
ATOM 3885 N N . GLU A 1 495 ? -0.325 -30.649 -30.748 1.00 36.78 495 GLU A N 1
ATOM 3886 C CA . GLU A 1 495 ? -0.441 -32.115 -30.793 1.00 36.78 495 GLU A CA 1
ATOM 3887 C C . GLU A 1 495 ? -0.640 -32.633 -32.228 1.00 36.78 495 GLU A C 1
ATOM 3889 O O . GLU A 1 495 ? -0.001 -33.611 -32.618 1.00 36.78 495 GLU A O 1
ATOM 3894 N N . GLN A 1 496 ? -1.409 -31.930 -33.073 1.00 35.00 496 GLN A N 1
ATOM 3895 C CA . GLN A 1 496 ? -1.524 -32.282 -34.497 1.00 35.00 496 GLN A CA 1
ATOM 3896 C C . GLN A 1 496 ? -0.218 -32.079 -35.280 1.00 35.00 496 GLN A C 1
ATOM 3898 O O . GLN A 1 496 ? 0.068 -32.859 -36.183 1.00 35.00 496 GLN A O 1
ATOM 3903 N N . ARG A 1 497 ? 0.613 -31.087 -34.923 1.00 36.25 497 ARG A N 1
ATOM 3904 C CA . ARG A 1 497 ? 1.915 -30.858 -35.586 1.00 36.25 497 ARG A CA 1
ATOM 3905 C C . ARG A 1 497 ? 3.037 -31.775 -35.088 1.00 36.25 497 ARG A C 1
ATOM 3907 O O . ARG A 1 497 ? 4.011 -31.958 -35.810 1.00 36.25 497 ARG A O 1
ATOM 3914 N N . GLN A 1 498 ? 2.917 -32.361 -33.895 1.00 35.34 498 GLN A N 1
ATOM 3915 C CA . GLN A 1 498 ? 3.863 -33.372 -33.394 1.00 35.34 498 GLN A CA 1
ATOM 3916 C C . GLN A 1 498 ? 3.499 -34.810 -33.805 1.00 35.34 498 GLN A C 1
ATOM 3918 O O . GLN A 1 498 ? 4.362 -35.682 -33.758 1.00 35.34 498 GLN A O 1
ATOM 3923 N N . GLY A 1 499 ? 2.274 -35.059 -34.285 1.00 31.94 499 GLY A N 1
ATOM 3924 C CA . GLY A 1 499 ? 1.857 -36.366 -34.809 1.00 31.94 499 GLY A CA 1
ATOM 3925 C C . GLY A 1 499 ? 2.469 -36.765 -36.163 1.00 31.94 499 GLY A C 1
ATOM 3926 O O . GLY A 1 499 ? 2.442 -37.944 -36.505 1.00 31.94 499 GLY A O 1
ATOM 3927 N N . GLU A 1 500 ? 3.048 -35.826 -36.924 1.00 35.91 500 GLU A N 1
ATOM 3928 C CA . GLU A 1 500 ? 3.565 -36.089 -38.283 1.00 35.91 500 GLU A CA 1
ATOM 3929 C C . GLU A 1 500 ? 5.102 -36.149 -38.394 1.00 35.91 500 GLU A C 1
ATOM 3931 O O . GLU A 1 500 ? 5.631 -36.459 -39.460 1.00 35.91 500 GLU A O 1
ATOM 3936 N N . ALA A 1 501 ? 5.846 -35.943 -37.302 1.00 36.28 501 ALA A N 1
ATOM 3937 C CA . ALA A 1 501 ? 7.306 -36.042 -37.308 1.00 36.28 501 ALA A CA 1
ATOM 3938 C C . ALA A 1 501 ? 7.831 -36.772 -36.063 1.00 36.28 501 ALA A C 1
ATOM 3940 O O . ALA A 1 501 ? 8.111 -36.149 -35.042 1.00 36.28 501 ALA A O 1
ATOM 3941 N N . GLY A 1 502 ? 8.005 -38.096 -36.154 1.00 31.70 502 GLY A N 1
ATOM 3942 C CA . GLY A 1 502 ? 8.758 -38.837 -35.135 1.00 31.70 502 GLY A CA 1
ATOM 3943 C C . GLY A 1 502 ? 8.407 -40.309 -34.938 1.00 31.70 502 GLY A C 1
ATOM 3944 O O . GLY A 1 502 ? 8.220 -40.738 -33.805 1.00 31.70 502 GLY A O 1
ATOM 3945 N N . ALA A 1 503 ? 8.361 -41.119 -35.998 1.00 33.06 503 ALA A N 1
ATOM 3946 C CA . ALA A 1 503 ? 8.502 -42.567 -35.836 1.00 33.06 503 ALA A CA 1
ATOM 3947 C C . ALA A 1 503 ? 9.988 -42.890 -35.580 1.00 33.06 503 ALA A C 1
ATOM 3949 O O . ALA A 1 503 ? 10.778 -42.973 -36.518 1.00 33.06 503 ALA A O 1
ATOM 3950 N N . GLY A 1 504 ? 10.385 -43.035 -34.313 1.00 28.33 504 GLY A N 1
ATOM 3951 C CA . GLY A 1 504 ? 11.768 -43.351 -33.945 1.00 28.33 504 GLY A CA 1
ATOM 3952 C C . GLY A 1 504 ? 11.941 -43.731 -32.474 1.00 28.33 504 GLY A C 1
ATOM 3953 O O . GLY A 1 504 ? 12.091 -42.862 -31.630 1.00 28.33 504 GLY A O 1
ATOM 3954 N N . MET A 1 505 ? 11.910 -45.043 -32.211 1.00 29.25 505 MET A N 1
ATOM 3955 C CA . MET A 1 505 ? 12.453 -45.781 -31.053 1.00 29.25 505 MET A CA 1
ATOM 3956 C C . MET A 1 505 ? 12.515 -45.058 -29.692 1.00 29.25 505 MET A C 1
ATOM 3958 O O . MET A 1 505 ? 13.502 -44.412 -29.350 1.00 29.25 505 MET A O 1
ATOM 3962 N N . VAL A 1 506 ? 11.512 -45.321 -28.848 1.00 27.47 506 VAL A N 1
ATOM 3963 C CA . VAL A 1 506 ? 11.583 -45.104 -27.396 1.00 27.47 506 VAL A CA 1
ATOM 3964 C C . VAL A 1 506 ? 12.097 -46.383 -26.734 1.00 27.47 506 VAL A C 1
ATOM 3966 O O . VAL A 1 506 ? 11.414 -47.407 -26.731 1.00 27.47 506 VAL A O 1
ATOM 3969 N N . SER A 1 507 ? 13.296 -46.321 -26.156 1.00 26.92 507 SER A N 1
ATOM 3970 C CA . SER A 1 507 ? 13.773 -47.321 -25.198 1.00 26.92 507 SER A CA 1
ATOM 3971 C C . SER A 1 507 ? 13.106 -47.070 -23.847 1.00 26.92 507 SER A C 1
ATOM 3973 O O . SER A 1 507 ? 13.331 -46.039 -23.217 1.00 26.92 507 SER A O 1
ATOM 3975 N N . GLN A 1 508 ? 12.283 -48.021 -23.405 1.00 25.72 508 GLN A N 1
ATOM 3976 C CA . GLN A 1 508 ? 11.760 -48.089 -22.043 1.00 25.72 508 GLN A CA 1
ATOM 3977 C C . GLN A 1 508 ? 12.914 -48.286 -21.053 1.00 25.72 508 GLN A C 1
ATOM 3979 O O . GLN A 1 508 ? 13.567 -49.328 -21.052 1.00 25.72 508 GLN A O 1
ATOM 3984 N N . GLN A 1 509 ? 13.111 -47.323 -20.158 1.00 25.56 509 GLN A N 1
ATOM 3985 C CA . GLN A 1 509 ? 13.625 -47.612 -18.824 1.00 25.56 509 GLN A CA 1
ATOM 3986 C C . GLN A 1 509 ? 12.544 -47.238 -17.816 1.00 25.56 509 GLN A C 1
ATOM 3988 O O . GLN A 1 509 ? 12.226 -46.070 -17.607 1.00 25.56 509 GLN A O 1
ATOM 3993 N N . GLN A 1 510 ? 11.942 -48.284 -17.251 1.00 22.86 510 GLN A N 1
ATOM 3994 C CA . GLN A 1 510 ? 11.089 -48.232 -16.074 1.00 22.86 510 GLN A CA 1
ATOM 3995 C C . GLN A 1 510 ? 11.923 -47.753 -14.886 1.00 22.86 510 GLN A C 1
ATOM 3997 O O . GLN A 1 510 ? 12.867 -48.429 -14.486 1.00 22.86 510 GLN A O 1
ATOM 4002 N N . TYR A 1 511 ? 11.541 -46.620 -14.306 1.00 24.23 511 TYR A N 1
ATOM 4003 C CA . TYR A 1 511 ? 11.750 -46.386 -12.885 1.00 24.23 511 TYR A CA 1
ATOM 4004 C C . TYR A 1 511 ? 10.410 -46.603 -12.193 1.00 24.23 511 TYR A C 1
ATOM 4006 O O . TYR A 1 511 ? 9.421 -45.929 -12.480 1.00 24.23 511 TYR A O 1
ATOM 4014 N N . GLU A 1 512 ? 10.388 -47.638 -11.360 1.00 24.36 512 GLU A N 1
ATOM 4015 C CA . GLU A 1 512 ? 9.260 -48.051 -10.540 1.00 24.36 512 GLU A CA 1
ATOM 4016 C C . GLU A 1 512 ? 8.892 -46.934 -9.561 1.00 24.36 512 GLU A C 1
ATOM 4018 O O . GLU A 1 512 ? 9.736 -46.378 -8.857 1.00 24.36 512 GLU A O 1
ATOM 4023 N N . ALA A 1 513 ? 7.604 -46.600 -9.557 1.00 28.23 513 ALA A N 1
ATOM 4024 C CA . ALA A 1 513 ? 6.982 -45.771 -8.549 1.00 28.23 513 ALA A CA 1
ATOM 4025 C C . ALA A 1 513 ? 6.968 -46.546 -7.231 1.00 28.23 513 ALA A C 1
ATOM 4027 O O . ALA A 1 513 ? 6.273 -47.558 -7.133 1.00 28.23 513 ALA A O 1
ATOM 4028 N N . ASP A 1 514 ? 7.692 -46.051 -6.230 1.00 23.05 514 ASP A N 1
ATOM 4029 C CA . ASP A 1 514 ? 7.456 -46.443 -4.847 1.00 23.05 514 ASP A CA 1
ATOM 4030 C C . ASP A 1 514 ? 6.795 -45.291 -4.088 1.00 23.05 514 ASP A C 1
ATOM 4032 O O . ASP A 1 514 ? 7.175 -44.119 -4.188 1.00 23.05 514 ASP A O 1
ATOM 4036 N N . GLY A 1 515 ? 5.702 -45.644 -3.424 1.00 28.20 515 GLY A N 1
ATOM 4037 C CA . GLY A 1 515 ? 4.724 -44.729 -2.876 1.00 28.20 515 GLY A CA 1
ATOM 4038 C C . GLY A 1 515 ? 5.201 -44.072 -1.591 1.00 28.20 515 GLY A C 1
ATOM 4039 O O . GLY A 1 515 ? 5.422 -44.728 -0.582 1.00 28.20 515 GLY A O 1
ATOM 4040 N N . SER A 1 516 ? 5.243 -42.745 -1.607 1.00 22.81 516 SER A N 1
ATOM 4041 C CA . SER A 1 516 ? 4.922 -41.891 -0.463 1.00 22.81 516 SER A CA 1
ATOM 4042 C C . SER A 1 516 ? 4.827 -40.463 -0.987 1.00 22.81 516 SER A C 1
ATOM 4044 O O . SER A 1 516 ? 5.781 -39.688 -0.929 1.00 22.81 516 SER A O 1
ATOM 4046 N N . ALA A 1 517 ? 3.680 -40.119 -1.576 1.00 22.98 517 ALA A N 1
ATOM 4047 C CA . ALA A 1 517 ? 3.346 -38.726 -1.830 1.00 22.98 517 ALA A CA 1
ATOM 4048 C C . ALA A 1 517 ? 3.076 -38.068 -0.472 1.00 22.98 517 ALA A C 1
ATOM 4050 O O . ALA A 1 517 ? 1.937 -37.943 -0.029 1.00 22.98 517 ALA A O 1
ATOM 4051 N N . ILE A 1 518 ? 4.155 -37.691 0.213 1.00 21.28 518 ILE A N 1
ATOM 4052 C CA . ILE A 1 518 ? 4.108 -36.675 1.250 1.00 21.28 518 ILE A CA 1
ATOM 4053 C C . ILE A 1 518 ? 3.632 -35.425 0.520 1.00 21.28 518 ILE A C 1
ATOM 4055 O O . ILE A 1 518 ? 4.383 -34.797 -0.225 1.00 21.28 518 ILE A O 1
ATOM 4059 N N . THR A 1 519 ? 2.352 -35.105 0.682 1.00 21.83 519 THR A N 1
ATOM 4060 C CA . THR A 1 519 ? 1.804 -33.795 0.363 1.00 21.83 519 THR A CA 1
ATOM 4061 C C . THR A 1 519 ? 2.504 -32.799 1.279 1.00 21.83 519 THR A C 1
ATOM 4063 O O . THR A 1 519 ? 2.000 -32.455 2.345 1.00 21.83 519 THR A O 1
ATOM 4066 N N . HIS A 1 520 ? 3.706 -32.371 0.898 1.00 20.98 520 HIS A N 1
ATOM 4067 C CA . HIS A 1 520 ? 4.202 -31.084 1.334 1.00 20.98 520 HIS A CA 1
ATOM 4068 C C . HIS A 1 520 ? 3.217 -30.082 0.749 1.00 20.98 520 HIS A C 1
ATOM 4070 O O . HIS A 1 520 ? 3.260 -29.777 -0.443 1.00 20.98 520 HIS A O 1
ATOM 4076 N N . GLU A 1 521 ? 2.264 -29.659 1.581 1.00 22.81 521 GLU A N 1
ATOM 4077 C CA . GLU A 1 521 ? 1.567 -28.395 1.416 1.00 22.81 521 GLU A CA 1
ATOM 4078 C C . GLU A 1 521 ? 2.650 -27.374 1.077 1.00 22.81 521 GLU A C 1
ATOM 4080 O O . GLU A 1 521 ? 3.458 -26.996 1.925 1.00 22.81 521 GLU A O 1
ATOM 4085 N N . SER A 1 522 ? 2.757 -27.021 -0.204 1.00 23.17 522 SER A N 1
ATOM 4086 C CA . SER A 1 522 ? 3.616 -25.933 -0.621 1.00 23.17 522 SER A CA 1
ATOM 4087 C C . SER A 1 522 ? 2.976 -24.692 -0.026 1.00 23.17 522 SER A C 1
ATOM 4089 O O . SER A 1 522 ? 1.991 -24.172 -0.561 1.00 23.17 522 SER A O 1
ATOM 4091 N N . GLU A 1 523 ? 3.481 -24.283 1.132 1.00 24.17 523 GLU A N 1
ATOM 4092 C CA . GLU A 1 523 ? 3.249 -22.977 1.716 1.00 24.17 523 GLU A CA 1
ATOM 4093 C C . GLU A 1 523 ? 3.514 -21.951 0.617 1.00 24.17 523 GLU A C 1
ATOM 4095 O O . GLU A 1 523 ? 4.651 -21.632 0.273 1.00 24.17 523 GLU A O 1
ATOM 4100 N N . SER A 1 524 ? 2.439 -21.487 -0.020 1.00 24.14 524 SER A N 1
ATOM 4101 C CA . SER A 1 524 ? 2.539 -20.369 -0.942 1.00 24.14 524 SER A CA 1
ATOM 4102 C C . SER A 1 524 ? 3.137 -19.191 -0.175 1.00 24.14 524 SER A C 1
ATOM 4104 O O . SER A 1 524 ? 2.850 -19.012 1.009 1.00 24.14 524 SER A O 1
ATOM 4106 N N . ALA A 1 525 ? 3.877 -18.318 -0.852 1.00 24.86 525 ALA A N 1
ATOM 4107 C CA . ALA A 1 525 ? 4.310 -17.034 -0.294 1.00 24.86 525 ALA A CA 1
ATOM 4108 C C . ALA A 1 525 ? 3.132 -16.112 0.134 1.00 24.86 525 ALA A C 1
ATOM 4110 O O . ALA A 1 525 ? 3.345 -15.017 0.637 1.00 24.86 525 ALA A O 1
ATOM 4111 N N . LEU A 1 526 ? 1.879 -16.568 -0.012 1.00 28.81 526 LEU A N 1
ATOM 4112 C CA . LEU A 1 526 ? 0.645 -16.002 0.546 1.00 28.81 526 LEU A CA 1
ATOM 4113 C C . LEU A 1 526 ? 0.239 -16.648 1.896 1.00 28.81 526 LEU A C 1
ATOM 4115 O O . LEU A 1 526 ? -0.871 -16.430 2.383 1.00 28.81 526 LEU A O 1
ATOM 4119 N N . GLY A 1 527 ? 1.118 -17.461 2.489 1.00 24.08 527 GLY A N 1
ATOM 4120 C CA . GLY A 1 527 ? 0.863 -18.336 3.636 1.00 24.08 527 GLY A CA 1
ATOM 4121 C C . GLY A 1 527 ? 1.093 -17.730 5.022 1.00 24.08 527 GLY A C 1
ATOM 4122 O O . GLY A 1 527 ? 0.752 -18.370 6.015 1.00 24.08 527 GLY A O 1
ATOM 4123 N N . ILE A 1 528 ? 1.569 -16.485 5.147 1.00 25.52 528 ILE A N 1
ATOM 4124 C CA . ILE A 1 528 ? 1.731 -15.827 6.462 1.00 25.52 528 ILE A CA 1
ATOM 4125 C C . ILE A 1 528 ? 0.393 -15.237 6.940 1.00 25.52 528 ILE A C 1
ATOM 4127 O O . ILE A 1 528 ? 0.226 -14.051 7.213 1.00 25.52 528 ILE A O 1
ATOM 4131 N N . MET A 1 529 ? -0.615 -16.105 7.009 1.00 28.69 529 MET A N 1
ATOM 4132 C CA . MET A 1 529 ? -1.966 -15.810 7.484 1.00 28.69 529 MET A CA 1
ATOM 4133 C C . MET A 1 529 ? -2.376 -16.722 8.658 1.00 28.69 529 MET A C 1
ATOM 4135 O O . MET A 1 529 ? -3.538 -16.729 9.058 1.00 28.69 529 MET A O 1
ATOM 4139 N N . GLY A 1 530 ? -1.423 -17.469 9.235 1.00 25.70 530 GLY A N 1
ATOM 4140 C CA . GLY A 1 530 ? -1.669 -18.482 10.271 1.00 25.70 530 GLY A CA 1
ATOM 4141 C C . GLY A 1 530 ? -2.166 -17.928 11.612 1.00 25.70 530 GLY A C 1
ATOM 4142 O O . GLY A 1 530 ? -3.086 -18.486 12.200 1.00 25.70 530 GLY A O 1
ATOM 4143 N N . TYR A 1 531 ? -1.656 -16.777 12.065 1.00 27.78 531 TYR A N 1
ATOM 4144 C CA . TYR A 1 531 ? -2.137 -16.136 13.305 1.00 27.78 531 TYR A CA 1
ATOM 4145 C C . TYR A 1 531 ? -3.509 -15.453 13.136 1.00 27.78 531 TYR A C 1
ATOM 4147 O O . TYR A 1 531 ? -4.286 -15.331 14.081 1.00 27.78 531 TYR A O 1
ATOM 4155 N N . TRP A 1 532 ? -3.832 -15.045 11.906 1.00 32.56 532 TRP A N 1
ATOM 4156 C CA . TRP A 1 532 ? -5.046 -14.306 11.538 1.00 32.56 532 TRP A CA 1
ATOM 4157 C C . TRP A 1 532 ? -6.292 -15.182 11.381 1.00 32.56 532 TRP A C 1
ATOM 4159 O O . TRP A 1 532 ? -7.420 -14.668 11.365 1.00 32.56 532 TRP A O 1
ATOM 4169 N N . ASP A 1 533 ? -6.091 -16.488 11.212 1.00 28.48 533 ASP A N 1
ATOM 4170 C CA . ASP A 1 533 ? -7.159 -17.475 11.115 1.00 28.48 533 ASP A CA 1
ATOM 4171 C C . ASP A 1 533 ? -7.626 -17.958 12.496 1.00 28.48 533 ASP A C 1
ATOM 4173 O O . ASP A 1 533 ? -8.811 -18.237 12.643 1.00 28.48 533 ASP A O 1
ATOM 4177 N N . MET A 1 534 ? -6.766 -17.955 13.520 1.00 26.67 534 MET A N 1
ATOM 4178 C CA . MET A 1 534 ? -7.070 -18.558 14.825 1.00 26.67 534 MET A CA 1
ATOM 4179 C C . MET A 1 534 ? -8.041 -17.727 15.691 1.00 26.67 534 MET A C 1
ATOM 4181 O O . MET A 1 534 ? -8.973 -18.283 16.254 1.00 26.67 534 MET A O 1
ATOM 4185 N N . LEU A 1 535 ? -7.905 -16.396 15.736 1.00 29.97 535 LEU A N 1
ATOM 4186 C CA . LEU A 1 535 ? -8.695 -15.533 16.642 1.00 29.97 535 LEU A CA 1
ATOM 4187 C C . LEU A 1 535 ? -10.103 -15.167 16.136 1.00 29.97 535 LEU A C 1
ATOM 4189 O O . LEU A 1 535 ? -10.976 -14.838 16.926 1.00 29.97 535 LEU A O 1
ATOM 4193 N N . MET A 1 536 ? -10.348 -15.231 14.823 1.00 28.64 536 MET A N 1
ATOM 4194 C CA . MET A 1 536 ? -11.672 -14.939 14.235 1.00 28.64 536 MET A CA 1
ATOM 4195 C C . MET A 1 536 ? -12.506 -16.208 13.993 1.00 28.64 536 MET A C 1
ATOM 4197 O O . MET A 1 536 ? -13.646 -16.110 13.538 1.00 28.64 536 MET A O 1
ATOM 4201 N N . LEU A 1 537 ? -11.929 -17.396 14.222 1.00 30.69 537 LEU A N 1
ATOM 4202 C CA . LEU A 1 537 ? -12.621 -18.682 14.093 1.00 30.69 537 LEU A CA 1
ATOM 4203 C C . LEU A 1 537 ? -13.353 -19.094 15.380 1.00 30.69 537 LEU A C 1
ATOM 4205 O O . LEU A 1 537 ? -14.297 -19.879 15.285 1.00 30.69 537 LEU A O 1
ATOM 4209 N N . ASP A 1 538 ? -13.032 -18.501 16.533 1.00 29.02 538 ASP A N 1
ATOM 4210 C CA . ASP A 1 538 ? -13.780 -18.697 17.781 1.00 29.02 538 ASP A CA 1
ATOM 4211 C C . ASP A 1 538 ? -14.991 -17.759 17.877 1.00 29.02 538 ASP A C 1
ATOM 4213 O O . ASP A 1 538 ? -15.167 -16.935 18.769 1.00 29.02 538 ASP A O 1
ATOM 4217 N N . ALA A 1 539 ? -15.915 -17.971 16.942 1.00 30.50 539 ALA A N 1
ATOM 4218 C CA . ALA A 1 539 ? -17.289 -17.476 16.981 1.00 30.50 539 ALA A CA 1
ATOM 4219 C C . ALA A 1 539 ? -18.050 -17.834 18.281 1.00 30.50 539 ALA A C 1
ATOM 4221 O O . ALA A 1 539 ? -19.122 -17.287 18.534 1.00 30.50 539 ALA A O 1
ATOM 4222 N N . GLN A 1 540 ? -17.520 -18.752 19.095 1.00 30.36 540 GLN A N 1
ATOM 4223 C CA . GLN A 1 540 ? -18.093 -19.159 20.380 1.00 30.36 540 GLN A CA 1
ATOM 4224 C C . GLN A 1 540 ? -17.860 -18.129 21.499 1.00 30.36 540 GLN A C 1
ATOM 4226 O O . GLN A 1 540 ? -18.533 -18.205 22.522 1.00 30.36 540 GLN A O 1
ATOM 4231 N N . HIS A 1 541 ? -16.994 -17.135 21.269 1.00 32.81 541 HIS A N 1
ATOM 4232 C CA . HIS A 1 541 ? -16.621 -16.099 22.234 1.00 32.81 541 HIS A CA 1
ATOM 4233 C C . HIS A 1 541 ? -17.090 -14.688 21.832 1.00 32.81 541 HIS A C 1
ATOM 4235 O O . HIS A 1 541 ? -16.571 -13.701 22.335 1.00 32.81 541 HIS A O 1
ATOM 4241 N N . ILE A 1 542 ? -18.115 -14.542 20.971 1.00 33.78 542 ILE A N 1
ATOM 4242 C CA . ILE A 1 542 ? -18.711 -13.217 20.668 1.00 33.78 542 ILE A CA 1
ATOM 4243 C C . ILE A 1 542 ? -19.206 -12.477 21.927 1.00 33.78 542 ILE A C 1
ATOM 4245 O O . ILE A 1 542 ? -19.211 -11.249 21.958 1.00 33.78 542 ILE A O 1
ATOM 4249 N N . SER A 1 543 ? -19.552 -13.209 22.989 1.00 32.81 543 SER A N 1
ATOM 4250 C CA . SER A 1 543 ? -19.848 -12.646 24.312 1.00 32.81 543 SER A CA 1
ATOM 4251 C C . SER A 1 543 ? -18.669 -11.898 24.943 1.00 32.81 543 SER A C 1
ATOM 4253 O O . SER A 1 543 ? -18.893 -10.940 25.676 1.00 32.81 543 SER A O 1
ATOM 4255 N N . ASP A 1 544 ? -17.432 -12.281 24.624 1.00 33.41 544 ASP A N 1
ATOM 4256 C CA . ASP A 1 544 ? -16.209 -11.707 25.199 1.00 33.41 544 ASP A CA 1
ATOM 4257 C C . ASP A 1 544 ? -15.802 -10.399 24.482 1.00 33.41 544 ASP A C 1
ATOM 4259 O O . ASP A 1 544 ? -15.053 -9.584 25.021 1.00 33.41 544 ASP A O 1
ATOM 4263 N N . PHE A 1 545 ? -16.419 -10.099 23.326 1.00 35.62 545 PHE A N 1
ATOM 4264 C CA . PHE A 1 545 ? -16.306 -8.805 22.630 1.00 35.62 545 PHE A CA 1
ATOM 4265 C C . PHE A 1 545 ? -16.990 -7.649 23.382 1.00 35.62 545 PHE A C 1
ATOM 4267 O O . PHE A 1 545 ? -16.908 -6.501 22.937 1.00 35.62 545 PHE A O 1
ATOM 4274 N N . GLY A 1 546 ? -17.632 -7.914 24.528 1.00 35.03 546 GLY A N 1
ATOM 4275 C CA . GLY A 1 546 ? -18.117 -6.881 25.452 1.00 35.03 546 GLY A CA 1
ATOM 4276 C C . GLY A 1 546 ? -17.013 -5.913 25.906 1.00 35.03 546 GLY A C 1
ATOM 4277 O O . GLY A 1 546 ? -17.291 -4.754 26.210 1.00 35.03 546 GLY A O 1
ATOM 4278 N N . SER A 1 547 ? -15.746 -6.339 25.840 1.00 43.12 547 SER A N 1
ATOM 4279 C CA . SER A 1 547 ? -14.569 -5.484 25.988 1.00 43.12 547 SER A CA 1
ATOM 4280 C C . SER A 1 547 ? -13.834 -5.340 24.648 1.00 43.12 547 SER A C 1
ATOM 4282 O O . SER A 1 547 ? -13.062 -6.204 24.240 1.00 43.12 547 SER A O 1
ATOM 4284 N N . ILE A 1 548 ? -14.000 -4.196 23.970 1.00 42.19 548 ILE A N 1
ATOM 4285 C CA . ILE A 1 548 ? -13.276 -3.843 22.726 1.00 42.19 548 ILE A CA 1
ATOM 4286 C C . ILE A 1 548 ? -11.736 -3.861 22.867 1.00 42.19 548 ILE A C 1
ATOM 4288 O O . ILE A 1 548 ? -11.011 -3.762 21.871 1.00 42.19 548 ILE A O 1
ATOM 4292 N N . ALA A 1 549 ? -11.214 -4.024 24.087 1.00 38.53 549 ALA A N 1
ATOM 4293 C CA . ALA A 1 549 ? -9.793 -4.209 24.325 1.00 38.53 549 ALA A CA 1
ATOM 4294 C C . ALA A 1 549 ? -9.205 -5.323 23.446 1.00 38.53 549 ALA A C 1
ATOM 4296 O O . ALA A 1 549 ? -8.098 -5.144 22.965 1.00 38.53 549 ALA A O 1
ATOM 4297 N N . GLU A 1 550 ? -9.923 -6.409 23.145 1.00 35.44 550 GLU A N 1
ATOM 4298 C CA . GLU A 1 550 ? -9.397 -7.496 22.305 1.00 35.44 550 GLU A CA 1
ATOM 4299 C C . GLU A 1 550 ? -9.327 -7.167 20.801 1.00 35.44 550 GLU A C 1
ATOM 4301 O O . GLU A 1 550 ? -8.248 -7.330 20.232 1.00 35.44 550 GLU A O 1
ATOM 4306 N N . PRO A 1 551 ? -10.372 -6.630 20.139 1.00 37.88 551 PRO A N 1
ATOM 4307 C CA . PRO A 1 551 ? -10.277 -6.164 18.752 1.00 37.88 551 PRO A CA 1
ATOM 4308 C C . PRO A 1 551 ? -9.303 -4.990 18.543 1.00 37.88 551 PRO A C 1
ATOM 4310 O O . PRO A 1 551 ? -8.649 -4.903 17.502 1.00 37.88 551 PRO A O 1
ATOM 4313 N N . MET A 1 552 ? -9.157 -4.095 19.527 1.00 39.03 552 MET A N 1
ATOM 4314 C CA . MET A 1 552 ? -8.137 -3.042 19.488 1.00 39.03 552 MET A CA 1
ATOM 4315 C C . MET A 1 552 ? -6.734 -3.603 19.734 1.00 39.03 552 MET A C 1
ATOM 4317 O O . MET A 1 552 ? -5.830 -3.313 18.958 1.00 39.03 552 MET A O 1
ATOM 4321 N N . ASN A 1 553 ? -6.540 -4.468 20.734 1.00 37.62 553 ASN A N 1
ATOM 4322 C CA . ASN A 1 553 ? -5.276 -5.181 20.948 1.00 37.62 553 ASN A CA 1
ATOM 4323 C C . ASN A 1 553 ? -4.914 -6.038 19.720 1.00 37.62 553 ASN A C 1
ATOM 4325 O O . ASN A 1 553 ? -3.749 -6.144 19.374 1.00 37.62 553 ASN A O 1
ATOM 4329 N N . TRP A 1 554 ? -5.899 -6.542 18.975 1.00 39.09 554 TRP A N 1
ATOM 4330 C CA . TRP A 1 554 ? -5.749 -7.221 17.685 1.00 39.09 554 TRP A CA 1
ATOM 4331 C C . TRP A 1 554 ? -5.316 -6.282 16.542 1.00 39.09 554 TRP A C 1
ATOM 4333 O O . TRP A 1 554 ? -4.381 -6.612 15.808 1.00 39.09 554 TRP A O 1
ATOM 4343 N N . ALA A 1 555 ? -5.906 -5.085 16.426 1.00 35.06 555 ALA A N 1
ATOM 4344 C CA . ALA A 1 555 ? -5.441 -4.036 15.508 1.00 35.06 555 ALA A CA 1
ATOM 4345 C C . ALA A 1 555 ? -4.011 -3.558 15.852 1.00 35.06 555 ALA A C 1
ATOM 4347 O O . ALA A 1 555 ? -3.220 -3.250 14.956 1.00 35.06 555 ALA A O 1
ATOM 4348 N N . PHE A 1 556 ? -3.651 -3.567 17.141 1.00 37.91 556 PHE A N 1
ATOM 4349 C CA . PHE A 1 556 ? -2.306 -3.274 17.645 1.00 37.91 556 PHE A CA 1
ATOM 4350 C C . PHE A 1 556 ? -1.315 -4.428 17.432 1.00 37.91 556 PHE A C 1
ATOM 4352 O O . PHE A 1 556 ? -0.168 -4.174 17.072 1.00 37.91 556 PHE A O 1
ATOM 4359 N N . ILE A 1 557 ? -1.734 -5.690 17.564 1.00 35.44 557 ILE A N 1
ATOM 4360 C CA . ILE A 1 557 ? -0.889 -6.865 17.298 1.00 35.44 557 ILE A CA 1
ATOM 4361 C C . ILE A 1 557 ? -0.550 -6.937 15.809 1.00 35.44 557 ILE A C 1
ATOM 4363 O O . ILE A 1 557 ? 0.620 -7.106 15.484 1.00 35.44 557 ILE A O 1
ATOM 4367 N N . GLY A 1 558 ? -1.514 -6.684 14.918 1.00 34.06 558 GLY A N 1
ATOM 4368 C CA . GLY A 1 558 ? -1.297 -6.567 13.472 1.00 34.06 558 GLY A CA 1
ATOM 4369 C C . GLY A 1 558 ? -0.324 -5.472 13.044 1.00 34.06 558 GLY A C 1
ATOM 4370 O O . GLY A 1 558 ? 0.373 -5.601 12.040 1.00 34.06 558 GLY A O 1
ATOM 4371 N N . ALA A 1 559 ? -0.263 -4.394 13.824 1.00 32.31 559 ALA A N 1
ATOM 4372 C CA . ALA A 1 559 ? 0.690 -3.310 13.634 1.00 32.31 559 ALA A CA 1
ATOM 4373 C C . ALA A 1 559 ? 2.108 -3.655 14.111 1.00 32.31 559 ALA A C 1
ATOM 4375 O O . ALA A 1 559 ? 3.077 -3.097 13.604 1.00 32.31 559 ALA A O 1
ATOM 4376 N N . THR A 1 560 ? 2.221 -4.557 15.091 1.00 32.19 560 THR A N 1
ATOM 4377 C CA . THR A 1 560 ? 3.501 -5.038 15.634 1.00 32.19 560 THR A CA 1
ATOM 4378 C C . THR A 1 560 ? 3.977 -6.350 15.008 1.00 32.19 560 THR A C 1
ATOM 4380 O O . THR A 1 560 ? 5.153 -6.683 15.126 1.00 32.19 560 THR A O 1
ATOM 4383 N N . SER A 1 561 ? 3.110 -7.092 14.309 1.00 31.66 561 SER A N 1
ATOM 4384 C CA . SER A 1 561 ? 3.480 -8.288 13.554 1.00 31.66 561 SER A CA 1
ATOM 4385 C C . SER A 1 561 ? 4.116 -7.887 12.222 1.00 31.66 561 SER A C 1
ATOM 4387 O O . SER A 1 561 ? 3.561 -8.099 11.146 1.00 31.66 561 SER A O 1
ATOM 4389 N N . PHE A 1 562 ? 5.334 -7.356 12.306 1.00 31.78 562 PHE A N 1
ATOM 4390 C CA . PHE A 1 562 ? 6.346 -7.402 11.248 1.00 31.78 562 PHE A CA 1
ATOM 4391 C C . PHE A 1 562 ? 6.910 -8.834 11.097 1.00 31.78 562 PHE A C 1
ATOM 4393 O O . PHE A 1 562 ? 8.099 -9.036 10.860 1.00 31.78 562 PHE A O 1
ATOM 4400 N N . SER A 1 563 ? 6.082 -9.870 11.272 1.00 24.06 563 SER A N 1
ATOM 4401 C CA . SER A 1 563 ? 6.539 -11.252 11.155 1.00 24.06 563 SER A CA 1
ATOM 4402 C C . SER A 1 563 ? 6.526 -11.672 9.688 1.00 24.06 563 SER A C 1
ATOM 4404 O O . SER A 1 563 ? 5.474 -12.001 9.151 1.00 24.06 563 SER A O 1
ATOM 4406 N N . ALA A 1 564 ? 7.723 -11.631 9.099 1.00 25.97 564 ALA A N 1
ATOM 4407 C CA . ALA A 1 564 ? 8.222 -12.439 7.988 1.00 25.97 564 ALA A CA 1
ATOM 4408 C C . ALA A 1 564 ? 7.312 -12.596 6.754 1.00 25.97 564 ALA A C 1
ATOM 4410 O O . ALA A 1 564 ? 6.379 -13.384 6.765 1.00 25.97 564 ALA A O 1
ATOM 4411 N N . GLY A 1 565 ? 7.697 -11.964 5.639 1.00 26.09 565 GLY A N 1
ATOM 4412 C CA . GLY A 1 565 ? 7.403 -12.507 4.305 1.00 26.09 565 GLY A CA 1
ATOM 4413 C C . GLY A 1 565 ? 6.496 -11.668 3.408 1.00 26.09 565 GLY A C 1
ATOM 4414 O O . GLY A 1 565 ? 5.506 -12.149 2.877 1.00 26.09 565 GLY A O 1
ATOM 4415 N N . GLY A 1 566 ? 6.885 -10.422 3.178 1.00 25.64 566 GLY A N 1
ATOM 4416 C CA . GLY A 1 566 ? 6.725 -9.757 1.887 1.00 25.64 566 GLY A CA 1
ATOM 4417 C C . GLY A 1 566 ? 7.983 -8.912 1.699 1.00 25.64 566 GLY A C 1
ATOM 4418 O O . GLY A 1 566 ? 8.425 -8.320 2.690 1.00 25.64 566 GLY A O 1
ATOM 4419 N N . PRO A 1 567 ? 8.636 -8.901 0.524 1.00 23.55 567 PRO A N 1
ATOM 4420 C CA . PRO A 1 567 ? 9.834 -8.097 0.352 1.00 23.55 567 PRO A CA 1
ATOM 4421 C C . PRO A 1 567 ? 9.479 -6.642 0.663 1.00 23.55 567 PRO A C 1
ATOM 4423 O O . PRO A 1 567 ? 8.491 -6.104 0.159 1.00 23.55 567 PRO A O 1
ATOM 4426 N N . PHE A 1 568 ? 10.278 -6.016 1.530 1.00 27.03 568 PHE A N 1
ATOM 4427 C CA . PHE A 1 568 ? 10.402 -4.566 1.523 1.00 27.03 568 PHE A CA 1
ATOM 4428 C C . PHE A 1 568 ? 10.717 -4.197 0.074 1.00 27.03 568 PHE A C 1
ATOM 4430 O O . PHE A 1 568 ? 11.766 -4.590 -0.434 1.00 27.03 568 PHE A O 1
ATOM 4437 N N . ILE A 1 569 ? 9.774 -3.546 -0.609 1.00 23.72 569 ILE A N 1
ATOM 4438 C CA . ILE A 1 569 ? 10.024 -3.015 -1.944 1.00 23.72 569 ILE A CA 1
ATOM 4439 C C . ILE A 1 569 ? 11.054 -1.906 -1.738 1.00 23.72 569 ILE A C 1
ATOM 4441 O O . ILE A 1 569 ? 10.742 -0.860 -1.156 1.00 23.72 569 ILE A O 1
ATOM 4445 N N . TRP A 1 570 ? 12.291 -2.248 -2.090 1.00 26.53 570 TRP A N 1
ATOM 4446 C CA . TRP A 1 570 ? 13.390 -1.326 -2.327 1.00 26.53 570 TRP A CA 1
ATOM 4447 C C . TRP A 1 570 ? 12.989 -0.305 -3.374 1.00 26.53 570 TRP A C 1
ATOM 4449 O O . TRP A 1 570 ? 12.352 -0.732 -4.361 1.00 26.53 570 TRP A O 1
#

Solvent-accessible surface area (backbone atoms only — not comparable to full-atom values): 32802 Å² total; per-residue (Å²): 144,84,65,77,65,56,56,57,57,31,54,58,40,52,62,49,38,52,51,43,30,52,51,41,51,55,68,51,51,72,71,84,79,30,76,74,72,91,82,70,67,62,64,77,56,46,54,53,16,43,51,42,23,51,66,45,60,38,50,42,61,60,83,64,59,60,72,62,53,51,54,59,56,55,57,73,73,56,78,77,67,94,70,74,54,90,90,53,78,78,88,71,78,58,62,69,60,51,42,50,52,35,47,41,38,30,59,4,38,46,46,66,52,87,52,37,84,50,50,57,58,28,47,44,33,50,42,14,43,54,38,59,57,64,35,73,85,48,39,77,64,70,39,74,65,44,55,49,47,52,52,50,48,55,50,45,33,63,76,69,64,57,74,74,86,67,41,43,47,68,85,71,71,60,84,74,75,91,79,73,91,65,83,86,68,75,85,74,60,50,58,92,90,54,79,37,75,42,43,49,38,54,52,54,55,70,46,41,65,57,54,51,51,51,52,51,51,61,68,49,42,65,62,45,60,74,70,71,61,58,65,65,60,50,51,51,39,52,53,51,48,52,52,48,54,52,49,47,55,52,44,53,52,53,52,52,52,41,25,54,76,69,35,96,74,86,58,97,89,69,71,26,76,80,48,49,43,45,52,56,52,49,51,45,52,52,33,48,54,51,29,56,57,22,52,86,41,28,74,54,23,78,80,34,76,93,30,39,65,28,40,52,49,35,54,55,26,28,51,56,42,41,49,48,40,56,62,74,89,76,78,87,67,95,45,74,72,59,39,52,57,50,48,52,53,51,53,45,44,46,36,44,24,24,37,28,38,60,47,98,44,75,51,19,53,48,46,53,52,32,47,53,52,48,54,47,51,45,52,51,52,54,49,57,49,50,77,74,36,99,57,61,55,59,72,85,78,50,59,68,69,51,60,49,44,44,57,51,42,34,55,48,41,48,50,18,36,75,26,65,46,57,76,57,63,62,34,40,50,34,40,27,52,40,46,49,53,54,36,41,49,73,54,63,70,59,61,69,57,52,43,51,48,37,47,50,36,43,22,56,42,32,71,55,48,43,62,51,44,54,48,52,36,53,52,49,54,51,55,53,49,67,60,45,56,63,53,51,60,52,50,54,56,50,53,62,62,54,73,78,66,76,95,72,85,83,81,86,77,88,78,81,89,75,92,72,87,73,77,70,74,74,74,50,86,81,52,85,48,68,77,71,52,59,74,74,63,52,71,88,47,58,75,64,57,69,47,59,63,57,66,50,50,46,58,50,46,62,65,66,57,82,72,71,78,70,82,79,84,122

Secondary structure (DSSP, 8-state):
---HHHHHHHHTHHHHHHHHHHHHHHHHSPPSS-PPPS----HHHHHHHHHHHIIIIIHHH--S-HHHHHHHHHHTTSPPPSS--TTSPP----HHHHHHHHHHHHHHHHHHSSS-TTHHHHHHHHHHHHHHHTSHHHHTTSSHHHHHHHHHHHHHHHHTT-PPPP---GGGGS-----S----PPPPPPPTTS--TTHHHHHHHHHHHHHHHHHHHHHHHHHHHHTS--HHHHHHHHHHHHHHHHHHHHHHHHHHHHHHHT-SS--TT---HHHHHHHHHHHHHHHHHHHHHHHHHHHHHTT-GGGHHHHHHHHHHHHHHHHHHSPPPPPPPSSHHHHHHHHHHHHHHHHHHHHHHH-SSHHHHHHHHHHHHHHHHHHHHHHHHHHH-SSPP-TTTS-HHHHHHHHHHHHHHHHHHHTT---THHHHHHHHHHHHHHHHHTT--SHHHHHHHHHHHHHHHHHHHHHHHHHHHHHHHHHHHHHHHHHHHHHHHHHHHHTTS-----------------------TT-TTHHHHHTTT-GGGGGGGGSTHHHHHHHHHHHH---S-S----

Mean predicted aligned error: 13.37 Å

Sequence (570 aa):
MIRNGTANKSMAGVPKCKALARTIKAQRTPPWPAIPTRDLPPRAITDQLIDCYLRTFESLYQVLHIPSFKHDYEALWEPAPVHPDPDQPPQRVDMAFLVQVKLVLAIGATVYDQDFSLRPSCIRWVYEALTFTSEPEFKSQLNIKSLQTDILLLLARETAGIEPPGNYHDEQLVETPVDNGSDLSPVIAQPESKFTETSVAIAMRKILPIRLAIARFLNDLGSTRRLGDMAPAYQESLDLDRDLRAAYRNLTRTLQVFSRDLSEVCWPGSWSPSLLFPSQFIDLVINRDLLALHIPFYSAALHKAAYAFSRKVVVESCFKIWHAVNPRPTSPSSSDATRQDANARRTINQYIHRLASHGADFCRNAGFQVSMLLLGELHAQIREETETSASPVDRSLLRPDLLAMVTEAKDWTMRSITAGETNVKGYLFASMVSAQIEGMMEGLEGEEALAQILVKAAGEVVDKCVPLLEMLERETRMRMASSGDIDSEQTQGREQRQGEAGAGMVSQQQYEADGSAITHESESALGIMGYWDMLMLDAQHISDFGSIAEPMNWAFIGATSFSAGGPFIW